Protein AF-A0A3D5ZMV2-F1 (afdb_monomer_lite)

Sequence (450 aa):
MNNKVLFPPKNRQIYMRVLLVAILIIVVLNVCLFILIRVSDTNLDGNVVHLHGTCIKYTENDLYVNVDGEERTFKTGPVEQILEKKGIVKEGETDKYLSSLAGKEISFDIPKTPFDKSILWMLSLTVDGENVAPLAEVLENSERENKIVHIVLAAISGACAVVGCVMLILRVNTPPLKECDLTDKFAEFFADRQPLAPTKKFIVPLAAVYGFVLVATVAMGILSDCVPIPDIVNSIVMIVLTVVLAFGVVVPALLYLTKIKKENVKFFDEKFPFDFGDVNNLPMIRKNDRADVQKELDRIKQESADIYPDGGNMYNVRFTENGVDMYEMYDEEENGFDETSVENVFASEDEQNAQKSAAFSLPYSRLNFVALPYYGLKNRPITVVVRSRLTADIEYPETFTNDIHFLLDKDLVDTIRKFDVQVEGLSEILSNTHELMVQNYLHRQKKQNG

Foldseek 3Di:
DQQKDWDFDPLLVVLVVLLVVLVVLLVVLVVVLVVLVVQLCQWQVPQKDKFKFQFAFDALQWTWTQTPNDTDIAGEVLVLVLLCVVVVDPQQCSRVVSRVSHRFMKMFIWGPGHPDPNYIYTQWIDTPNRGSGDNVNSSVVSVVVSVVVSVVSVVSSVVSVVSSVVSVVVSVPRDRIDIDRLQQVVLLVCLVLDFFQPDDPPVVVLVVVVVVLVVVLVVLVSVVSRGRDPPVRSVVVNVVSVCCVVCVCPVVVVVVLVVSLVSRLVVCLVAPPADSLQLVRPPPDDPVCNVVSSVVSVVLCVLQAQWDAFSAQQWIWHDDLFFIFTHHHDDPVVPDDDPPCPDPPPPPPCVVRVPDDGPDTDGLVQFAWEWDWDADRPSNLIWIKIWGDHDPPDDDPPSRDGTGIDTDHPSVVVSCVVNVRDYHCPVVCSVPVSVSSVVVNVVVVVVVVD

Radius of gyration: 35.76 Å; chains: 1; bounding box: 68×55×101 Å

Secondary structure (DSSP, 8-state):
---EEEE--HHHHHHHHHHHHHHHHHHHHHHHHHHHHHHHHHHHSS-EEEEEEEEEEEETTEEEEEETTEEEEEE-HHHHHHHHHTTSS-TT-HHHHHHTTTT-EEEEEEESS-S-TT--B---EEETTEEEE-HHHHHHHHHHHHHHHHHHHHHHHHHHHHHHHHHHHHHHHS-S-EEEEHHHHHHHHHHTTS-------THHHHHHHHHHHHHHHHHHHHHHTTS---HHHHHHHHHHHHHHHHHHHHHHHHHHHHHHHHHHHHHHHHHPSPPTT-GGG-TTS-GGGHHHHHHHHHHHHHHTTTEEE-TTTSEEEEEETTEEEEEEPP-GGGS---TT--TTTT--THHHHTTSPPSEEEEHHHH-EEEEEEEEETTEEEEEEEE----TTS---TT--S--EEE--HHHHHHHHHTT--EETHHHHHHSHHHHHHHHHHHHHHHH--

pLDDT: mean 76.74, std 14.41, range [30.48, 96.25]

Structure (mmCIF, N/CA/C/O backbone):
data_AF-A0A3D5ZMV2-F1
#
_entry.id   AF-A0A3D5ZMV2-F1
#
loop_
_atom_site.group_PDB
_atom_site.id
_atom_site.type_symbol
_atom_site.label_atom_id
_atom_site.label_alt_id
_atom_site.label_comp_id
_atom_site.label_asym_id
_atom_site.label_entity_id
_atom_site.label_seq_id
_atom_site.pdbx_PDB_ins_code
_atom_site.Cartn_x
_atom_site.Cartn_y
_atom_site.Cartn_z
_atom_site.occupancy
_atom_site.B_iso_or_equiv
_atom_site.auth_seq_id
_atom_site.auth_comp_id
_atom_site.auth_asym_id
_atom_site.auth_atom_id
_atom_site.pdbx_PDB_model_num
ATOM 1 N N . MET A 1 1 ? -2.898 3.966 34.038 1.00 83.06 1 MET A N 1
ATOM 2 C CA . MET A 1 1 ? -2.620 2.836 33.128 1.00 83.06 1 MET A CA 1
ATOM 3 C C . MET A 1 1 ? -1.511 3.180 32.145 1.00 83.06 1 MET A C 1
ATOM 5 O O . MET A 1 1 ? -1.390 4.352 31.788 1.00 83.06 1 MET A O 1
ATOM 9 N N . ASN A 1 2 ? -0.688 2.193 31.761 1.00 78.50 2 ASN A N 1
ATOM 10 C CA . ASN A 1 2 ? 0.542 2.389 30.982 1.00 78.50 2 ASN A CA 1
ATOM 11 C C . ASN A 1 2 ? 0.233 2.750 29.515 1.00 78.50 2 ASN A C 1
ATOM 13 O O . ASN A 1 2 ? 0.788 3.722 29.033 1.00 78.50 2 ASN A O 1
ATOM 17 N N . ASN A 1 3 ? -0.724 2.100 28.833 1.00 85.44 3 ASN A N 1
ATOM 18 C CA . ASN A 1 3 ? -1.251 2.450 27.489 1.00 85.44 3 ASN A CA 1
ATOM 19 C C . ASN A 1 3 ? -0.197 2.776 26.413 1.00 85.44 3 ASN A C 1
ATOM 21 O O . ASN A 1 3 ? -0.477 3.466 25.423 1.00 85.44 3 ASN A O 1
ATOM 25 N N . LYS A 1 4 ? 1.031 2.302 26.606 1.00 87.75 4 LYS A N 1
ATOM 26 C CA . LYS A 1 4 ? 2.167 2.533 25.728 1.00 87.75 4 LYS A CA 1
ATOM 27 C C . LYS A 1 4 ? 2.702 1.197 25.265 1.00 87.75 4 LYS A C 1
ATOM 29 O O . LYS A 1 4 ? 2.880 0.269 26.046 1.00 87.75 4 LYS A O 1
ATOM 34 N N . VAL A 1 5 ? 2.948 1.118 23.965 1.00 85.00 5 VAL A N 1
ATOM 35 C CA . VAL A 1 5 ? 3.422 -0.090 23.295 1.00 85.00 5 VAL A CA 1
ATOM 36 C C . VAL A 1 5 ? 4.587 0.238 22.380 1.00 85.00 5 VAL A C 1
ATOM 38 O O . VAL A 1 5 ? 4.626 1.283 21.722 1.00 85.00 5 VAL A O 1
ATOM 41 N N . LEU A 1 6 ? 5.552 -0.672 22.320 1.00 85.06 6 LEU A N 1
ATOM 42 C CA . LEU A 1 6 ? 6.711 -0.552 21.449 1.00 85.06 6 LEU A CA 1
ATOM 43 C C . LEU A 1 6 ? 6.378 -1.126 20.072 1.00 85.06 6 LEU A C 1
ATOM 45 O O . LEU A 1 6 ? 6.177 -2.326 19.922 1.00 85.06 6 LEU A O 1
ATOM 49 N N . PHE A 1 7 ? 6.357 -0.271 19.048 1.00 79.62 7 PHE A N 1
ATOM 50 C CA . PHE A 1 7 ? 6.106 -0.689 17.667 1.00 79.62 7 PHE A CA 1
ATOM 51 C C . PHE A 1 7 ? 7.243 -0.276 16.729 1.00 79.62 7 PHE A C 1
ATOM 53 O O . PHE A 1 7 ? 7.824 0.803 16.893 1.00 79.62 7 PHE A O 1
ATOM 60 N N . PRO A 1 8 ? 7.545 -1.076 15.689 1.00 78.50 8 PRO A N 1
ATOM 61 C CA . PRO A 1 8 ? 8.489 -0.667 14.664 1.00 78.50 8 PRO A CA 1
ATOM 62 C C . PRO A 1 8 ? 7.943 0.546 13.890 1.00 78.50 8 PRO A C 1
ATOM 64 O O . PRO A 1 8 ? 6.805 0.521 13.407 1.00 78.50 8 PRO A O 1
ATOM 67 N N . PRO A 1 9 ? 8.726 1.627 13.733 1.00 78.94 9 PRO A N 1
ATOM 68 C CA . PRO A 1 9 ? 8.248 2.825 13.056 1.00 78.94 9 PRO A CA 1
ATOM 69 C C . PRO A 1 9 ? 7.987 2.564 11.565 1.00 78.94 9 PRO A C 1
ATOM 71 O O . PRO A 1 9 ? 8.829 2.002 10.862 1.00 78.94 9 PRO A O 1
ATOM 74 N N . LYS A 1 10 ? 6.841 3.043 11.052 1.00 75.44 10 LYS A N 1
ATOM 75 C CA . LYS A 1 10 ? 6.427 2.893 9.638 1.00 75.44 10 LYS A CA 1
ATOM 76 C C . LYS A 1 10 ? 7.507 3.359 8.654 1.00 75.44 10 LYS A C 1
ATOM 78 O O . LYS A 1 10 ? 7.779 2.677 7.670 1.00 75.44 10 LYS A O 1
ATOM 83 N N . ASN A 1 11 ? 8.184 4.466 8.959 1.00 75.62 11 ASN A N 1
ATOM 84 C CA . ASN A 1 11 ? 9.250 5.012 8.115 1.00 75.62 11 ASN A CA 1
ATOM 85 C C . ASN A 1 11 ? 10.416 4.028 7.944 1.00 75.62 11 ASN A C 1
ATOM 87 O O . ASN A 1 11 ? 10.934 3.884 6.843 1.00 75.62 11 ASN A O 1
ATOM 91 N N . ARG A 1 12 ? 10.763 3.263 8.988 1.00 76.25 12 ARG A N 1
ATOM 92 C CA . ARG A 1 12 ? 11.826 2.248 8.927 1.00 76.25 12 ARG A CA 1
ATOM 93 C C . ARG A 1 12 ? 11.479 1.111 7.963 1.00 76.25 12 ARG A C 1
ATOM 95 O O . ARG A 1 12 ? 12.363 0.618 7.266 1.00 76.25 12 ARG A O 1
ATOM 102 N N . GLN A 1 13 ? 10.201 0.729 7.877 1.00 77.88 13 GLN A N 1
ATOM 103 C CA . GLN A 1 13 ? 9.723 -0.247 6.889 1.00 77.88 13 GLN A CA 1
ATOM 104 C C . GLN A 1 13 ? 9.740 0.323 5.462 1.00 77.88 13 GLN A C 1
ATOM 106 O O . GLN A 1 13 ? 10.104 -0.386 4.525 1.00 77.88 13 GLN A O 1
ATOM 111 N N . ILE A 1 14 ? 9.385 1.601 5.291 1.00 79.94 14 ILE A N 1
ATOM 112 C CA . ILE A 1 14 ? 9.440 2.286 3.990 1.00 79.94 14 ILE A CA 1
ATOM 113 C C . ILE A 1 14 ? 10.884 2.353 3.485 1.00 79.94 14 ILE A C 1
ATOM 115 O O . ILE A 1 14 ? 11.142 1.923 2.362 1.00 79.94 14 ILE A O 1
ATOM 119 N N . TYR A 1 15 ? 11.830 2.797 4.319 1.00 81.81 15 TYR A N 1
ATOM 120 C CA . TYR A 1 15 ? 13.250 2.858 3.956 1.00 81.81 15 TYR A CA 1
ATOM 121 C C . TYR A 1 15 ? 13.780 1.492 3.519 1.00 81.81 15 TYR A C 1
ATOM 123 O O . TYR A 1 15 ? 14.505 1.404 2.534 1.00 81.81 15 TYR A O 1
ATOM 131 N N . MET A 1 16 ? 13.356 0.413 4.187 1.00 77.75 16 MET A N 1
ATOM 132 C CA . MET A 1 16 ? 13.718 -0.949 3.793 1.00 77.75 16 MET A CA 1
ATOM 133 C C . MET A 1 16 ? 13.179 -1.360 2.428 1.00 77.75 16 MET A C 1
ATOM 135 O O . MET A 1 16 ? 13.915 -1.940 1.634 1.00 77.75 16 MET A O 1
ATOM 139 N N . ARG A 1 17 ? 11.913 -1.057 2.134 1.00 78.81 17 ARG A N 1
ATOM 140 C CA . ARG A 1 17 ? 11.326 -1.366 0.823 1.00 78.81 17 ARG A CA 1
ATOM 141 C C . ARG A 1 17 ? 12.030 -0.601 -0.292 1.00 78.81 17 ARG A C 1
ATOM 143 O O . ARG A 1 17 ? 12.386 -1.203 -1.298 1.00 78.81 17 ARG A O 1
ATOM 150 N N . VAL A 1 18 ? 12.267 0.697 -0.098 1.00 74.62 18 VAL A N 1
ATOM 151 C CA . VAL A 1 18 ? 12.967 1.536 -1.085 1.00 74.62 18 VAL A CA 1
ATOM 152 C C . VAL A 1 18 ? 14.405 1.054 -1.287 1.00 74.62 18 VAL A C 1
ATOM 154 O O . VAL A 1 18 ? 14.842 0.936 -2.427 1.00 74.62 18 VAL A O 1
ATOM 157 N N . LEU A 1 19 ? 15.114 0.706 -0.207 1.00 77.38 19 LEU A N 1
ATOM 158 C CA . LEU A 1 19 ? 16.465 0.146 -0.270 1.00 77.38 19 LEU A CA 1
ATOM 159 C C . LEU A 1 19 ? 16.510 -1.145 -1.102 1.00 77.38 19 LEU A C 1
ATOM 161 O O . LEU A 1 19 ? 17.360 -1.271 -1.978 1.00 77.38 19 LEU A O 1
ATOM 165 N N . LEU A 1 20 ? 15.585 -2.081 -0.866 1.00 74.25 20 LEU A N 1
ATOM 166 C CA . LEU A 1 20 ? 15.515 -3.338 -1.620 1.00 74.25 20 LEU A CA 1
ATOM 167 C C . LEU A 1 20 ? 15.246 -3.106 -3.111 1.00 74.25 20 LEU A C 1
ATOM 169 O O . LEU A 1 20 ? 15.904 -3.715 -3.950 1.00 74.25 20 LEU A O 1
ATOM 173 N N . VAL A 1 21 ? 14.318 -2.204 -3.443 1.00 74.94 21 VAL A N 1
ATOM 174 C CA . VAL A 1 21 ? 14.021 -1.848 -4.839 1.00 74.94 21 VAL A CA 1
ATOM 175 C C . VAL A 1 21 ? 15.233 -1.197 -5.508 1.00 74.94 21 VAL A C 1
ATOM 177 O O . VAL A 1 21 ? 15.571 -1.563 -6.630 1.00 74.94 21 VAL A O 1
ATOM 180 N N . ALA A 1 22 ? 15.926 -0.285 -4.821 1.00 68.88 22 ALA A N 1
ATOM 181 C CA . ALA A 1 22 ? 17.136 0.345 -5.344 1.00 68.88 22 ALA A CA 1
ATOM 182 C C . ALA A 1 22 ? 18.244 -0.687 -5.618 1.00 68.88 22 ALA A C 1
ATOM 184 O O . ALA A 1 22 ? 18.842 -0.661 -6.691 1.00 68.88 22 ALA A O 1
ATOM 185 N N . ILE A 1 23 ? 18.473 -1.633 -4.697 1.00 73.69 23 ILE A N 1
ATOM 186 C CA . ILE A 1 23 ? 19.444 -2.725 -4.882 1.00 73.69 23 ILE A CA 1
ATOM 187 C C . ILE A 1 23 ? 19.072 -3.583 -6.095 1.00 73.69 23 ILE A C 1
ATOM 189 O O . ILE A 1 23 ? 19.935 -3.873 -6.919 1.00 73.69 23 ILE A O 1
ATOM 193 N N . LEU A 1 24 ? 17.797 -3.957 -6.235 1.00 71.25 24 LEU A N 1
ATOM 194 C CA . LEU A 1 24 ? 17.324 -4.750 -7.370 1.00 71.25 24 LEU A CA 1
ATOM 195 C C . LEU A 1 24 ? 17.600 -4.039 -8.705 1.00 71.25 24 LEU A C 1
ATOM 197 O O . LEU A 1 24 ? 18.142 -4.651 -9.622 1.00 71.25 24 LEU A O 1
ATOM 201 N N . ILE A 1 25 ? 17.274 -2.746 -8.796 1.00 69.38 25 ILE A N 1
ATOM 202 C CA . ILE A 1 25 ? 17.527 -1.935 -9.995 1.00 69.38 25 ILE A CA 1
ATOM 203 C C . ILE A 1 25 ? 19.026 -1.900 -10.313 1.00 69.38 25 ILE A C 1
ATOM 205 O O . ILE A 1 25 ? 19.406 -2.139 -11.455 1.00 69.38 25 ILE A O 1
ATOM 209 N N . ILE A 1 26 ? 19.883 -1.668 -9.313 1.00 71.00 26 ILE A N 1
ATOM 210 C CA . ILE A 1 26 ? 21.344 -1.655 -9.490 1.00 71.00 26 ILE A CA 1
ATOM 211 C C . ILE A 1 26 ? 21.838 -2.998 -10.037 1.00 71.00 26 ILE A C 1
ATOM 213 O O . ILE A 1 26 ? 22.638 -3.015 -10.970 1.00 71.00 26 ILE A O 1
ATOM 217 N N . VAL A 1 27 ? 21.373 -4.122 -9.488 1.00 73.00 27 VAL A N 1
ATOM 218 C CA . VAL A 1 27 ? 21.771 -5.459 -9.959 1.00 73.00 27 VAL A CA 1
ATOM 219 C C . VAL A 1 27 ? 21.372 -5.656 -11.421 1.00 73.00 27 VAL A C 1
ATOM 221 O O . VAL A 1 27 ? 22.220 -6.023 -12.229 1.00 73.00 27 VAL A O 1
ATOM 224 N N . VAL A 1 28 ? 20.120 -5.354 -11.779 1.00 70.88 28 VAL A N 1
ATOM 225 C CA . VAL A 1 28 ? 19.630 -5.489 -13.161 1.00 70.88 28 VAL A CA 1
ATOM 226 C C . VAL A 1 28 ? 20.435 -4.607 -14.117 1.00 70.88 28 VAL A C 1
ATOM 228 O O . VAL A 1 28 ? 20.906 -5.095 -15.141 1.00 70.88 28 VAL A O 1
ATOM 231 N N . LEU A 1 29 ? 20.661 -3.336 -13.769 1.00 68.94 29 LEU A N 1
ATOM 232 C CA . LEU A 1 29 ? 21.424 -2.407 -14.607 1.00 68.94 29 LEU A CA 1
ATOM 233 C C . LEU A 1 29 ? 22.875 -2.858 -14.807 1.00 68.94 29 LEU A C 1
ATOM 235 O O . LEU A 1 29 ? 23.382 -2.763 -15.921 1.00 68.94 29 LEU A O 1
ATOM 239 N N . ASN A 1 30 ? 23.534 -3.381 -13.769 1.00 70.25 30 ASN A N 1
ATOM 240 C CA . ASN A 1 30 ? 24.902 -3.893 -13.890 1.00 70.25 30 ASN A CA 1
ATOM 241 C C . ASN A 1 30 ? 24.976 -5.165 -14.745 1.00 70.25 30 ASN A C 1
ATOM 243 O O . ASN A 1 30 ? 25.929 -5.322 -15.504 1.00 70.25 30 ASN A O 1
ATOM 247 N N . VAL A 1 31 ? 23.977 -6.051 -14.665 1.00 70.12 31 VAL A N 1
ATOM 248 C CA . VAL A 1 31 ? 23.891 -7.222 -15.553 1.00 70.12 31 VAL A CA 1
ATOM 249 C C . VAL A 1 31 ? 23.708 -6.776 -17.004 1.00 70.12 31 VAL A C 1
ATOM 251 O O . VAL A 1 31 ? 24.437 -7.249 -17.873 1.00 70.12 31 VAL A O 1
ATOM 254 N N . CYS A 1 32 ? 22.808 -5.824 -17.268 1.00 66.12 32 CYS A N 1
ATOM 255 C CA . CYS A 1 32 ? 22.633 -5.255 -18.605 1.00 66.12 32 CYS A CA 1
ATOM 256 C C . CYS A 1 32 ? 23.924 -4.605 -19.121 1.00 66.12 32 CYS A C 1
ATOM 258 O O . CYS A 1 32 ? 24.315 -4.855 -20.256 1.00 66.12 32 CYS A O 1
ATOM 260 N N . LEU A 1 33 ? 24.615 -3.822 -18.285 1.00 71.12 33 LEU A N 1
ATOM 261 C CA . LEU A 1 33 ? 25.888 -3.192 -18.639 1.00 71.12 33 LEU A CA 1
ATOM 262 C C . LEU A 1 33 ? 26.963 -4.238 -18.965 1.00 71.12 33 LEU A C 1
ATOM 264 O O . LEU A 1 33 ? 27.670 -4.102 -19.956 1.00 71.12 33 LEU A O 1
ATOM 268 N N . PHE A 1 34 ? 27.062 -5.305 -18.168 1.00 73.31 34 PHE A N 1
ATOM 269 C CA . PHE A 1 34 ? 27.999 -6.400 -18.419 1.00 73.31 34 PHE A CA 1
ATOM 270 C C . PHE A 1 34 ? 27.723 -7.098 -19.755 1.00 73.31 34 PHE A C 1
ATOM 272 O O . PHE A 1 34 ? 28.660 -7.368 -20.505 1.00 73.31 34 PHE A O 1
ATOM 279 N N . ILE A 1 35 ? 26.450 -7.367 -20.064 1.00 68.69 35 ILE A N 1
ATOM 280 C CA . ILE A 1 35 ? 26.052 -7.963 -21.345 1.00 68.69 35 ILE A CA 1
ATOM 281 C C . ILE A 1 35 ? 26.404 -7.017 -22.496 1.00 68.69 35 ILE A C 1
ATOM 283 O O . ILE A 1 35 ? 27.022 -7.460 -23.456 1.00 68.69 35 ILE A O 1
ATOM 287 N N . LEU A 1 36 ? 26.082 -5.725 -22.387 1.00 69.56 36 LEU A N 1
ATOM 288 C CA . LEU A 1 36 ? 26.382 -4.732 -23.424 1.00 69.56 36 LEU A CA 1
ATOM 289 C C . LEU A 1 36 ? 27.884 -4.597 -23.691 1.00 69.56 36 LEU A C 1
ATOM 291 O O . LEU A 1 36 ? 28.290 -4.636 -24.849 1.00 69.56 36 LEU A O 1
ATOM 295 N N . ILE A 1 37 ? 28.711 -4.525 -22.641 1.00 69.75 37 ILE A N 1
ATOM 296 C CA . ILE A 1 37 ? 30.175 -4.502 -22.776 1.00 69.75 37 ILE A CA 1
ATOM 297 C C . ILE A 1 37 ? 30.652 -5.768 -23.488 1.00 69.75 37 ILE A C 1
ATOM 299 O O . ILE A 1 37 ? 31.401 -5.682 -24.453 1.00 69.75 37 ILE A O 1
ATOM 303 N N . ARG A 1 38 ? 30.177 -6.946 -23.061 1.00 70.06 38 ARG A N 1
ATOM 304 C CA . ARG A 1 38 ? 30.564 -8.217 -23.683 1.00 70.06 38 ARG A CA 1
ATOM 305 C C . ARG A 1 38 ? 30.178 -8.290 -25.154 1.00 70.06 38 ARG A C 1
ATOM 307 O O . ARG A 1 38 ? 31.018 -8.688 -25.950 1.00 70.06 38 ARG A O 1
ATOM 314 N N . VAL A 1 39 ? 28.950 -7.906 -25.500 1.00 68.00 39 VAL A N 1
ATOM 315 C CA . VAL A 1 39 ? 28.459 -7.881 -26.885 1.00 68.00 39 VAL A CA 1
ATOM 316 C C . VAL A 1 39 ? 29.288 -6.908 -27.721 1.00 68.00 39 VAL A C 1
ATOM 318 O O . VAL A 1 39 ? 29.756 -7.294 -28.792 1.00 68.00 39 VAL A O 1
ATOM 321 N N . SER A 1 40 ? 29.518 -5.691 -27.213 1.00 69.31 40 SER A N 1
ATOM 322 C CA . SER A 1 40 ? 30.352 -4.673 -27.858 1.00 69.31 40 SER A CA 1
ATOM 323 C C . SER A 1 40 ? 31.758 -5.203 -28.122 1.00 69.31 40 SER A C 1
ATOM 325 O O . SER A 1 40 ? 32.198 -5.182 -29.264 1.00 69.31 40 SER A O 1
ATOM 327 N N . ASP A 1 41 ? 32.434 -5.735 -27.103 1.00 68.81 41 ASP A N 1
ATOM 328 C CA . ASP A 1 41 ? 33.793 -6.257 -27.240 1.00 68.81 41 ASP A CA 1
ATOM 329 C C . ASP A 1 41 ? 33.839 -7.396 -28.266 1.00 68.81 41 ASP A C 1
ATOM 331 O O . ASP A 1 41 ? 34.696 -7.403 -29.132 1.00 68.81 41 ASP A O 1
ATOM 335 N N . THR A 1 42 ? 32.899 -8.346 -28.239 1.00 67.75 42 THR A N 1
ATOM 336 C CA . THR A 1 42 ? 32.936 -9.492 -29.170 1.00 67.75 42 THR A CA 1
ATOM 337 C C . THR A 1 42 ? 32.588 -9.150 -30.616 1.00 67.75 42 THR A C 1
ATOM 339 O O . THR A 1 42 ? 33.092 -9.801 -31.528 1.00 67.75 42 THR A O 1
ATOM 342 N N . ASN A 1 43 ? 31.720 -8.162 -30.842 1.00 67.62 43 ASN A N 1
ATOM 343 C CA . ASN A 1 43 ? 31.268 -7.808 -32.186 1.00 67.62 43 ASN A CA 1
ATOM 344 C C . ASN A 1 43 ? 32.082 -6.661 -32.805 1.00 67.62 43 ASN A C 1
ATOM 346 O O . ASN A 1 43 ? 31.969 -6.444 -34.007 1.00 67.62 43 ASN A O 1
ATOM 350 N N . LEU A 1 44 ? 32.882 -5.932 -32.017 1.00 67.38 44 LEU A N 1
ATOM 351 C CA . LEU A 1 44 ? 33.604 -4.729 -32.449 1.00 67.38 44 LEU A CA 1
ATOM 352 C C . LEU A 1 44 ? 35.111 -4.760 -32.099 1.00 67.38 44 LEU A C 1
ATOM 354 O O . LEU A 1 44 ? 35.760 -3.723 -32.185 1.00 67.38 44 LEU A O 1
ATOM 358 N N . ASP A 1 45 ? 35.704 -5.913 -31.744 1.00 66.75 45 ASP A N 1
ATOM 359 C CA . ASP A 1 45 ? 37.141 -6.032 -31.382 1.00 66.75 45 ASP A CA 1
ATOM 360 C C . ASP A 1 45 ? 38.134 -5.810 -32.542 1.00 66.75 45 ASP A C 1
ATOM 362 O O . ASP A 1 45 ? 39.349 -5.910 -32.351 1.00 66.75 45 ASP A O 1
ATOM 366 N N . GLY A 1 46 ? 37.642 -5.542 -33.753 1.00 63.22 46 GLY A N 1
ATOM 367 C CA . GLY A 1 46 ? 38.462 -5.345 -34.948 1.00 63.22 46 GLY A CA 1
ATOM 368 C C . GLY A 1 46 ? 39.032 -6.633 -35.555 1.00 63.22 46 GLY A C 1
ATOM 369 O O . GLY A 1 46 ? 39.676 -6.565 -36.604 1.00 63.22 46 GLY A O 1
ATOM 370 N N . ASN A 1 47 ? 38.777 -7.812 -34.974 1.00 78.19 47 ASN A N 1
ATOM 371 C CA . ASN A 1 47 ? 39.096 -9.089 -35.608 1.00 78.19 47 ASN A CA 1
ATOM 372 C C . ASN A 1 47 ? 37.976 -9.463 -36.574 1.00 78.19 47 ASN A C 1
ATOM 374 O O . ASN A 1 47 ? 36.992 -10.103 -36.199 1.00 78.19 47 ASN A O 1
ATOM 378 N N . VAL A 1 48 ? 38.153 -9.095 -37.838 1.00 86.31 48 VAL A N 1
ATOM 379 C CA . VAL A 1 48 ? 37.144 -9.324 -38.871 1.00 86.31 48 VAL A CA 1
ATOM 380 C C . VAL A 1 48 ? 37.532 -10.414 -39.865 1.00 86.31 48 VAL A C 1
ATOM 382 O O . VAL A 1 48 ? 38.707 -10.736 -40.054 1.00 86.31 48 VAL A O 1
ATOM 385 N N . VAL A 1 49 ? 36.521 -11.001 -40.497 1.00 89.25 49 VAL A N 1
ATOM 386 C CA . VAL A 1 49 ? 36.651 -11.859 -41.672 1.00 89.25 49 VAL A CA 1
ATOM 387 C C . VAL A 1 49 ? 36.132 -11.076 -42.866 1.00 89.25 49 VAL A C 1
ATOM 389 O O . VAL A 1 49 ? 34.985 -10.631 -42.857 1.00 89.25 49 VAL A O 1
ATOM 392 N N . HIS A 1 50 ? 36.981 -10.935 -43.880 1.00 91.00 50 HIS A N 1
ATOM 393 C CA . HIS A 1 50 ? 36.603 -10.314 -45.140 1.00 91.00 50 HIS A CA 1
ATOM 394 C C . HIS A 1 50 ? 35.863 -11.324 -46.011 1.00 91.00 50 HIS A C 1
ATOM 396 O O . HIS A 1 50 ? 36.371 -12.423 -46.255 1.00 91.00 50 HIS A O 1
ATOM 402 N N . LEU A 1 51 ? 34.676 -10.954 -46.472 1.00 91.94 51 LEU A N 1
ATOM 403 C CA . LEU A 1 51 ? 33.837 -11.763 -47.340 1.00 91.94 51 LEU A CA 1
ATOM 404 C C . LEU A 1 51 ? 33.560 -11.021 -48.643 1.00 91.94 51 LEU A C 1
ATOM 406 O O . LEU A 1 51 ? 33.482 -9.793 -48.688 1.00 91.94 51 LEU A O 1
ATOM 410 N N . HIS A 1 52 ? 33.392 -11.803 -49.700 1.00 92.44 52 HIS A N 1
ATOM 411 C CA . HIS A 1 52 ? 32.999 -11.332 -51.015 1.00 92.44 52 HIS A CA 1
ATOM 412 C C . HIS A 1 52 ? 31.822 -12.171 -51.499 1.00 92.44 52 HIS A C 1
ATOM 414 O O . HIS A 1 52 ? 31.790 -13.385 -51.288 1.00 92.44 52 HIS A O 1
ATOM 420 N N . GLY A 1 53 ? 30.847 -11.528 -52.127 1.00 92.00 53 GLY A N 1
ATOM 421 C CA . GLY A 1 53 ? 29.671 -12.231 -52.607 1.00 92.00 53 GLY A CA 1
ATOM 422 C C . GLY A 1 53 ? 28.760 -11.364 -53.451 1.00 92.00 53 GLY A C 1
ATOM 423 O O . GLY A 1 53 ? 28.932 -10.150 -53.566 1.00 92.00 53 GLY A O 1
ATOM 424 N N . THR A 1 54 ? 27.759 -12.006 -54.039 1.00 92.75 54 THR A N 1
ATOM 425 C CA . THR A 1 54 ? 26.729 -11.318 -54.818 1.00 92.75 54 THR A CA 1
ATOM 426 C C . THR A 1 54 ? 25.525 -11.056 -53.928 1.00 92.75 54 THR A C 1
ATOM 428 O O . THR A 1 54 ? 24.952 -11.988 -53.355 1.00 92.75 54 THR A O 1
ATOM 431 N N . CYS A 1 55 ? 25.124 -9.793 -53.804 1.00 91.94 55 CYS A N 1
ATOM 432 C CA . CYS A 1 55 ? 23.916 -9.431 -53.075 1.00 91.94 55 CYS A CA 1
ATOM 433 C C . CYS A 1 55 ? 22.684 -9.999 -53.799 1.00 91.94 55 CYS A C 1
ATOM 435 O O . CYS A 1 55 ? 22.515 -9.813 -55.003 1.00 91.94 55 CYS A O 1
ATOM 437 N N . ILE A 1 56 ? 21.826 -10.712 -53.073 1.00 92.19 56 ILE A N 1
ATOM 438 C CA . ILE A 1 56 ? 20.612 -11.341 -53.605 1.00 92.19 56 ILE A CA 1
ATOM 439 C C . ILE A 1 56 ? 19.430 -10.388 -53.432 1.00 92.19 56 ILE A C 1
ATOM 441 O O . ILE A 1 56 ? 18.714 -10.097 -54.390 1.00 92.19 56 ILE A O 1
ATOM 445 N N . LYS A 1 57 ? 19.210 -9.929 -52.196 1.00 91.00 57 LYS A N 1
ATOM 446 C CA . LYS A 1 57 ? 18.096 -9.058 -51.804 1.00 91.00 57 LYS A CA 1
ATOM 447 C C . LYS A 1 57 ? 18.363 -8.420 -50.439 1.00 91.00 57 LYS A C 1
ATOM 449 O O . LYS A 1 57 ? 19.171 -8.925 -49.661 1.00 91.00 57 LYS A O 1
ATOM 454 N N . TYR A 1 58 ? 17.611 -7.372 -50.136 1.00 87.81 58 TYR A N 1
ATOM 455 C CA . TYR A 1 58 ? 17.569 -6.712 -48.835 1.00 87.81 58 TYR A CA 1
ATOM 456 C C . TYR A 1 58 ? 16.124 -6.687 -48.321 1.00 87.81 58 TYR A C 1
ATOM 458 O O . TYR A 1 58 ? 15.217 -6.361 -49.091 1.00 87.81 58 TYR A O 1
ATOM 466 N N . THR A 1 59 ? 15.896 -7.048 -47.057 1.00 82.31 59 THR A N 1
ATOM 467 C CA . THR A 1 59 ? 14.578 -6.956 -46.398 1.00 82.31 59 THR A CA 1
ATOM 468 C C . THR A 1 59 ? 14.746 -6.701 -44.904 1.00 82.31 59 THR A C 1
ATOM 470 O O . THR A 1 59 ? 15.447 -7.476 -44.268 1.00 82.31 59 THR A O 1
ATOM 473 N N . GLU A 1 60 ? 14.059 -5.704 -44.337 1.00 71.75 60 GLU A N 1
ATOM 474 C CA . GLU A 1 60 ? 13.944 -5.503 -42.873 1.00 71.75 60 GLU A CA 1
ATOM 475 C C . GLU A 1 60 ? 15.299 -5.589 -42.129 1.00 71.75 60 GLU A C 1
ATOM 477 O O . GLU A 1 60 ? 15.458 -6.345 -41.168 1.00 71.75 60 GLU A O 1
ATOM 482 N N . ASN A 1 61 ? 16.295 -4.826 -42.597 1.00 73.44 61 ASN A N 1
ATOM 483 C CA . ASN A 1 61 ? 17.649 -4.723 -42.021 1.00 73.44 61 ASN A CA 1
ATOM 484 C C . ASN A 1 61 ? 18.513 -5.990 -42.175 1.00 73.44 61 ASN A C 1
ATOM 486 O O . ASN A 1 61 ? 19.565 -6.124 -41.540 1.00 73.44 61 ASN A O 1
ATOM 490 N N . ASP A 1 62 ? 18.073 -6.923 -43.027 1.00 84.75 62 ASP A N 1
ATOM 491 C CA . ASP A 1 62 ? 18.803 -8.119 -43.432 1.00 84.75 62 ASP A CA 1
ATOM 492 C C . ASP A 1 62 ? 19.225 -8.044 -44.901 1.00 84.75 62 ASP A C 1
ATOM 494 O O . ASP A 1 62 ? 18.394 -7.996 -45.815 1.00 84.75 62 ASP A O 1
ATOM 498 N N . LEU A 1 63 ? 20.535 -8.124 -45.138 1.00 89.44 63 LEU A N 1
ATOM 499 C CA . LEU A 1 63 ? 21.110 -8.324 -46.461 1.00 89.44 63 LEU A CA 1
ATOM 500 C C . LEU A 1 63 ? 21.380 -9.811 -46.697 1.00 89.44 63 LEU A C 1
ATOM 502 O O . LEU A 1 63 ? 22.130 -10.453 -45.958 1.00 89.44 63 LEU A O 1
ATOM 506 N N . TYR A 1 64 ? 20.786 -10.354 -47.755 1.00 91.19 64 TYR A N 1
ATOM 507 C CA . TYR A 1 64 ? 21.001 -11.727 -48.198 1.00 91.19 64 TYR A CA 1
ATOM 508 C C . TYR A 1 64 ? 22.082 -11.724 -49.264 1.00 91.19 64 TYR A C 1
ATOM 510 O O . TYR A 1 64 ? 21.936 -11.077 -50.304 1.00 91.19 64 TYR A O 1
ATOM 518 N N . VAL A 1 65 ? 23.162 -12.455 -49.020 1.00 92.31 65 VAL A N 1
ATOM 519 C CA . VAL A 1 65 ? 24.330 -12.484 -49.900 1.00 92.31 65 VAL A CA 1
ATOM 520 C C . VAL A 1 65 ? 24.679 -13.928 -50.220 1.00 92.31 65 VAL A C 1
ATOM 522 O O . VAL A 1 65 ? 24.721 -14.777 -49.329 1.00 92.31 65 VAL A O 1
ATOM 525 N N . ASN A 1 66 ? 24.939 -14.202 -51.496 1.00 91.75 66 ASN A N 1
ATOM 526 C CA . ASN A 1 66 ? 25.534 -15.459 -51.920 1.00 91.75 66 ASN A CA 1
ATOM 527 C C . ASN A 1 66 ? 27.050 -15.378 -51.721 1.00 91.75 66 ASN A C 1
ATOM 529 O O . ASN A 1 66 ? 27.723 -14.624 -52.427 1.00 91.75 66 ASN A O 1
ATOM 533 N N . VAL A 1 67 ? 27.566 -16.139 -50.760 1.00 90.19 67 VAL A N 1
ATOM 534 C CA . VAL A 1 67 ? 28.998 -16.261 -50.471 1.00 90.19 67 VAL A CA 1
ATOM 535 C C . VAL A 1 67 ? 29.394 -17.704 -50.763 1.00 90.19 67 VAL A C 1
ATOM 537 O O . VAL A 1 67 ? 28.846 -18.627 -50.166 1.00 90.19 67 VAL A O 1
ATOM 540 N N . ASP A 1 68 ? 30.318 -17.905 -51.704 1.00 86.25 68 ASP A N 1
ATOM 541 C CA . ASP A 1 68 ? 30.819 -19.229 -52.115 1.00 86.25 68 ASP A CA 1
ATOM 542 C C . ASP A 1 68 ? 29.731 -20.246 -52.534 1.00 86.25 68 ASP A C 1
ATOM 544 O O . ASP A 1 68 ? 29.900 -21.457 -52.394 1.00 86.25 68 ASP A O 1
ATOM 548 N N . GLY A 1 69 ? 28.607 -19.772 -53.080 1.00 82.88 69 GLY A N 1
ATOM 549 C CA . GLY A 1 69 ? 27.490 -20.618 -53.515 1.00 82.88 69 GLY A CA 1
ATOM 550 C C . GLY A 1 69 ? 26.423 -20.865 -52.443 1.00 82.88 69 GLY A C 1
ATOM 551 O O . GLY A 1 69 ? 25.418 -21.510 -52.747 1.00 82.88 69 GLY A O 1
ATOM 552 N N . GLU A 1 70 ? 26.599 -20.343 -51.226 1.00 88.81 70 GLU A N 1
ATOM 553 C CA . GLU A 1 70 ? 25.635 -20.433 -50.126 1.00 88.81 70 GLU A CA 1
ATOM 554 C C . GLU A 1 70 ? 24.961 -19.083 -49.850 1.00 88.81 70 GLU A C 1
ATOM 556 O O . GLU A 1 70 ? 25.619 -18.049 -49.725 1.00 88.81 70 GLU A O 1
ATOM 561 N N . GLU A 1 71 ? 23.636 -19.092 -49.691 1.00 90.44 71 GLU A N 1
ATOM 562 C CA . GLU A 1 71 ? 22.882 -17.922 -49.232 1.00 90.44 71 GLU A CA 1
ATOM 563 C C . GLU A 1 71 ? 23.078 -17.726 -47.724 1.00 90.44 71 GLU A C 1
ATOM 565 O O . GLU A 1 71 ? 22.812 -18.626 -46.922 1.00 90.44 71 GLU A O 1
ATOM 570 N N . ARG A 1 72 ? 23.545 -16.536 -47.334 1.00 90.12 72 ARG A N 1
ATOM 571 C CA . ARG A 1 72 ? 23.742 -16.133 -45.938 1.00 90.12 72 ARG A CA 1
ATOM 572 C C . ARG A 1 72 ? 23.102 -14.776 -45.670 1.00 90.12 72 ARG A C 1
ATOM 574 O O . ARG A 1 72 ? 23.025 -13.934 -46.563 1.00 90.12 72 ARG A O 1
ATOM 581 N N . THR A 1 73 ? 22.667 -14.575 -44.430 1.00 90.19 73 THR A N 1
ATOM 582 C CA . THR A 1 73 ? 21.977 -13.359 -43.982 1.00 90.19 73 THR A CA 1
ATOM 583 C C . THR A 1 73 ? 22.876 -12.543 -43.060 1.00 90.19 73 THR A C 1
ATOM 585 O O . THR A 1 73 ? 23.476 -13.093 -42.134 1.00 90.19 73 THR A O 1
ATOM 588 N N . PHE A 1 74 ? 22.951 -11.235 -43.306 1.00 89.19 74 PHE A N 1
ATOM 589 C CA . PHE A 1 74 ? 23.785 -10.298 -42.557 1.00 89.19 74 PHE A CA 1
ATOM 590 C C . PHE A 1 74 ? 22.988 -9.064 -42.137 1.00 89.19 74 PHE A C 1
ATOM 592 O O . PHE A 1 74 ? 22.272 -8.482 -42.948 1.00 89.19 74 PHE A O 1
ATOM 599 N N . LYS A 1 75 ? 23.163 -8.635 -40.886 1.00 87.88 75 LYS A N 1
ATOM 600 C CA . LYS A 1 75 ? 22.566 -7.416 -40.336 1.00 87.88 75 LYS A CA 1
ATOM 601 C C . LYS A 1 75 ? 23.375 -6.191 -40.744 1.00 87.88 75 LYS A C 1
ATOM 603 O O . LYS A 1 75 ? 24.590 -6.163 -40.546 1.00 87.88 75 LYS A O 1
ATOM 608 N N . THR A 1 76 ? 22.706 -5.167 -41.260 1.00 86.31 76 THR A N 1
ATOM 609 C CA . THR A 1 76 ? 23.343 -3.991 -41.882 1.00 86.31 76 THR A CA 1
ATOM 610 C C . THR A 1 76 ? 23.355 -2.727 -41.023 1.00 86.31 76 THR A C 1
ATOM 612 O O . THR A 1 76 ? 24.042 -1.780 -41.393 1.00 86.31 76 THR A O 1
ATOM 615 N N . GLY A 1 77 ? 22.705 -2.723 -39.853 1.00 82.88 77 GLY A N 1
ATOM 616 C CA . GLY A 1 77 ? 22.552 -1.532 -38.995 1.00 82.88 77 GLY A CA 1
ATOM 617 C C . GLY A 1 77 ? 23.805 -0.647 -38.818 1.00 82.88 77 GLY A C 1
ATOM 618 O O . GLY A 1 77 ? 23.727 0.554 -39.069 1.00 82.88 77 GLY A O 1
ATOM 619 N N . PRO A 1 78 ? 24.993 -1.186 -38.467 1.00 83.00 78 PRO A N 1
ATOM 620 C CA . PRO A 1 78 ? 26.212 -0.380 -38.331 1.00 83.00 78 PRO A CA 1
ATOM 621 C C . PRO A 1 78 ? 26.655 0.306 -39.634 1.00 83.00 78 PRO A C 1
ATOM 623 O O . PRO A 1 78 ? 27.198 1.410 -39.610 1.00 83.00 78 PRO A O 1
ATOM 626 N N . VAL A 1 79 ? 26.433 -0.341 -40.780 1.00 86.94 79 VAL A N 1
ATOM 627 C CA . VAL A 1 79 ? 26.758 0.193 -42.110 1.00 86.94 79 VAL A CA 1
ATOM 628 C C . VAL A 1 79 ? 25.741 1.250 -42.532 1.00 86.94 79 VAL A C 1
ATOM 630 O O . VAL A 1 79 ? 26.134 2.290 -43.059 1.00 86.94 79 VAL A O 1
ATOM 633 N N . GLU A 1 80 ? 24.456 1.015 -42.270 1.00 86.31 80 GLU A N 1
ATOM 634 C CA . GLU A 1 80 ? 23.363 1.946 -42.574 1.00 86.31 80 GLU A CA 1
ATOM 635 C C . GLU A 1 80 ? 23.615 3.329 -41.968 1.00 86.31 80 GLU A C 1
ATOM 637 O O . GLU A 1 80 ? 23.606 4.333 -42.682 1.00 86.31 80 GLU A O 1
ATOM 642 N N . GLN A 1 81 ? 23.979 3.369 -40.683 1.00 80.06 81 GLN A N 1
ATOM 643 C CA . GLN A 1 81 ? 24.301 4.611 -39.975 1.00 80.06 81 GLN A CA 1
ATOM 644 C C . GLN A 1 81 ? 25.436 5.407 -40.645 1.00 80.06 81 GLN A C 1
ATOM 646 O O . GLN A 1 81 ? 25.419 6.640 -40.667 1.00 80.06 81 GLN A O 1
ATOM 651 N N . ILE A 1 82 ? 26.445 4.726 -41.202 1.00 86.19 82 ILE A N 1
ATOM 652 C CA . ILE A 1 82 ? 27.566 5.386 -41.886 1.00 86.19 82 ILE A CA 1
ATOM 653 C C . ILE A 1 82 ? 27.156 5.918 -43.259 1.00 86.19 82 ILE A C 1
ATOM 655 O O . ILE A 1 82 ? 27.570 7.022 -43.627 1.00 86.19 82 ILE A O 1
ATOM 659 N N . LEU A 1 83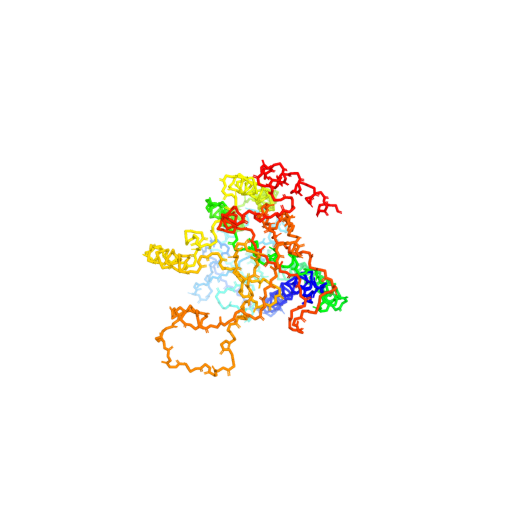 ? 26.332 5.177 -44.001 1.00 85.31 83 LEU A N 1
ATOM 660 C CA . LEU A 1 83 ? 25.841 5.597 -45.315 1.00 85.31 83 LEU A CA 1
ATOM 661 C C . LEU A 1 83 ? 25.060 6.918 -45.234 1.00 85.31 83 LEU A C 1
ATOM 663 O O . LEU A 1 83 ? 25.274 7.811 -46.062 1.00 85.31 83 LEU A O 1
ATOM 667 N N . GLU A 1 84 ? 24.227 7.075 -44.204 1.00 83.25 84 GLU A N 1
ATOM 668 C CA . GLU A 1 84 ? 23.475 8.309 -43.944 1.00 83.25 84 GLU A CA 1
ATOM 669 C C . GLU A 1 84 ? 24.387 9.438 -43.458 1.00 83.25 84 GLU A C 1
ATOM 671 O O . GLU A 1 84 ? 24.367 10.548 -43.996 1.00 83.25 84 GLU A O 1
ATOM 676 N N . LYS A 1 85 ? 25.271 9.149 -42.496 1.00 81.25 85 LYS A N 1
ATOM 677 C CA . LYS A 1 85 ? 26.198 10.136 -41.922 1.00 81.25 85 LYS A CA 1
ATOM 678 C C . LYS A 1 85 ? 27.152 10.739 -42.955 1.00 81.25 85 LYS A C 1
ATOM 680 O O . LYS A 1 85 ? 27.509 11.913 -42.843 1.00 81.25 85 LYS A O 1
ATOM 685 N N . LYS A 1 86 ? 27.578 9.962 -43.958 1.00 78.88 86 LYS A N 1
ATOM 686 C CA . LYS A 1 86 ? 28.435 10.441 -45.059 1.00 78.88 86 LYS A CA 1
ATOM 687 C C . LYS A 1 86 ? 27.655 11.146 -46.170 1.00 78.88 86 LYS A C 1
ATOM 689 O O . LYS A 1 86 ? 28.276 11.666 -47.094 1.00 78.88 86 LYS A O 1
ATOM 694 N N . GLY A 1 87 ? 26.323 11.163 -46.104 1.00 76.56 87 GLY A N 1
ATOM 695 C CA . GLY A 1 87 ? 25.466 11.712 -47.154 1.00 76.56 87 GLY A CA 1
ATOM 696 C C . GLY A 1 87 ? 25.546 10.938 -48.473 1.00 76.56 87 GLY A C 1
ATOM 697 O O . GLY A 1 87 ? 25.163 11.476 -49.511 1.00 76.56 87 GLY A O 1
ATOM 698 N N . ILE A 1 88 ? 26.053 9.697 -48.442 1.00 78.75 88 ILE A N 1
ATOM 699 C CA . ILE A 1 88 ? 26.023 8.770 -49.586 1.00 78.75 88 ILE A CA 1
ATOM 700 C C . ILE A 1 88 ? 24.569 8.431 -49.899 1.00 78.75 88 ILE A C 1
ATOM 702 O O . ILE A 1 88 ? 24.172 8.329 -51.060 1.00 78.75 88 ILE A O 1
ATOM 706 N N . VAL A 1 89 ? 23.767 8.323 -48.842 1.00 79.75 89 VAL A N 1
ATOM 707 C CA . VAL A 1 89 ? 22.326 8.163 -48.911 1.00 79.75 89 VAL A CA 1
ATOM 708 C C . VAL A 1 89 ? 21.683 9.259 -48.064 1.00 79.75 89 VAL A C 1
ATOM 710 O O . VAL A 1 89 ? 22.254 9.703 -47.068 1.00 79.75 89 VAL A O 1
ATOM 713 N N . LYS A 1 90 ? 20.518 9.757 -48.486 1.00 76.88 90 LYS A N 1
ATOM 714 C CA . LYS A 1 90 ? 19.731 10.662 -47.642 1.00 76.88 90 LYS A CA 1
ATOM 715 C C . LYS A 1 90 ? 19.168 9.871 -46.464 1.00 76.88 90 LYS A C 1
ATOM 717 O O . LYS A 1 90 ? 18.818 8.709 -46.637 1.00 76.88 90 LYS A O 1
ATOM 722 N N . GLU A 1 91 ? 19.048 10.524 -45.315 1.00 66.50 91 GLU A N 1
ATOM 723 C CA . GLU A 1 91 ? 18.392 9.986 -44.116 1.00 66.50 91 GLU A CA 1
ATOM 724 C C . GLU A 1 91 ? 17.036 9.348 -44.486 1.00 66.50 91 GLU A C 1
ATOM 726 O O . GLU A 1 91 ? 16.199 9.990 -45.136 1.00 66.50 91 GLU A O 1
ATOM 731 N N . GLY A 1 92 ? 16.853 8.061 -44.165 1.00 66.94 92 GLY A N 1
ATOM 732 C CA . GLY A 1 92 ? 15.654 7.291 -44.522 1.00 66.94 92 GLY A CA 1
ATOM 733 C C . GLY A 1 92 ? 15.588 6.787 -45.977 1.00 66.94 92 GLY A C 1
ATOM 734 O O . GLY A 1 92 ? 14.569 6.261 -46.418 1.00 66.94 92 GLY A O 1
ATOM 735 N N . GLU A 1 93 ? 16.642 6.925 -46.780 1.00 79.81 93 GLU A N 1
ATOM 736 C CA . GLU A 1 93 ? 16.713 6.305 -48.115 1.00 79.81 93 GLU A CA 1
ATOM 737 C C . GLU A 1 93 ? 17.652 5.091 -48.169 1.00 79.81 93 GLU A C 1
ATOM 739 O O . GLU A 1 93 ? 17.826 4.492 -49.235 1.00 79.81 93 GLU A O 1
ATOM 744 N N . THR A 1 94 ? 18.214 4.693 -47.027 1.00 82.31 94 THR A N 1
ATOM 745 C CA . THR A 1 94 ? 19.196 3.608 -46.898 1.00 82.31 94 THR A CA 1
ATOM 746 C C . THR A 1 94 ? 18.660 2.269 -47.389 1.00 82.31 94 THR A C 1
ATOM 748 O O . THR A 1 94 ? 19.332 1.595 -48.170 1.00 82.31 94 THR A O 1
ATOM 751 N N . ASP A 1 95 ? 17.401 1.951 -47.091 1.00 83.31 95 ASP A N 1
ATOM 752 C CA . ASP A 1 95 ? 16.740 0.742 -47.591 1.00 83.31 95 ASP A CA 1
ATOM 753 C C . ASP A 1 95 ? 16.686 0.680 -49.119 1.00 83.31 95 ASP A C 1
ATOM 755 O O . ASP A 1 95 ? 16.885 -0.380 -49.717 1.00 83.31 95 ASP A O 1
ATOM 759 N N . LYS A 1 96 ? 16.433 1.818 -49.784 1.00 84.56 96 LYS A N 1
ATOM 760 C CA . LYS A 1 96 ? 16.400 1.886 -51.254 1.00 84.56 96 LYS A CA 1
ATOM 761 C C . LYS A 1 96 ? 17.792 1.660 -51.826 1.00 84.56 96 LYS A C 1
ATOM 763 O O . LYS A 1 96 ? 17.930 0.963 -52.832 1.00 84.56 96 LYS A O 1
ATOM 768 N N . TYR A 1 97 ? 18.807 2.248 -51.193 1.00 86.62 97 TYR A N 1
ATOM 769 C CA . TYR A 1 97 ? 20.195 2.077 -51.596 1.00 86.62 97 TYR A CA 1
ATOM 770 C C . TYR A 1 97 ? 20.632 0.616 -51.447 1.00 86.62 97 TYR A C 1
ATOM 772 O O . TYR A 1 97 ? 21.064 0.023 -52.435 1.00 86.62 97 TYR A O 1
ATOM 780 N N . LEU A 1 98 ? 20.425 0.002 -50.279 1.00 88.12 98 LEU A N 1
ATOM 781 C CA . LEU A 1 98 ? 20.772 -1.401 -50.026 1.00 88.12 98 LEU A CA 1
ATOM 782 C C . LEU A 1 98 ? 19.978 -2.365 -50.918 1.00 88.12 98 LEU A C 1
ATOM 784 O O . LEU A 1 98 ? 20.551 -3.303 -51.471 1.00 88.12 98 LEU A O 1
ATOM 788 N N . SER A 1 99 ? 18.696 -2.088 -51.171 1.00 87.94 99 SER A N 1
ATOM 789 C CA . SER A 1 99 ? 17.885 -2.860 -52.126 1.00 87.94 99 SER A CA 1
ATOM 790 C C . SER A 1 99 ? 18.412 -2.774 -53.560 1.00 87.94 99 SER A C 1
ATOM 792 O O . SER A 1 99 ? 18.320 -3.745 -54.310 1.00 87.94 99 SER A O 1
ATOM 794 N N . SER A 1 100 ? 18.991 -1.634 -53.956 1.00 88.62 100 SER A N 1
ATOM 795 C CA . SER A 1 100 ? 19.569 -1.448 -55.296 1.00 88.62 100 SER A CA 1
ATOM 796 C C . SER A 1 100 ? 20.864 -2.236 -55.524 1.00 88.62 100 SER A C 1
ATOM 798 O O . SER A 1 100 ? 21.319 -2.352 -56.663 1.00 88.62 100 SER A O 1
ATOM 800 N N . LEU A 1 101 ? 21.447 -2.794 -54.457 1.00 89.56 101 LEU A N 1
ATOM 801 C CA . LEU A 1 101 ? 22.625 -3.653 -54.543 1.00 89.56 101 LEU A CA 1
ATOM 802 C C . LEU A 1 101 ? 22.286 -5.065 -55.031 1.00 89.56 101 LEU A C 1
ATOM 804 O O . LEU A 1 101 ? 23.205 -5.816 -55.338 1.00 89.56 101 LEU A O 1
ATOM 808 N N . ALA A 1 102 ? 21.006 -5.438 -55.135 1.00 90.12 102 ALA A N 1
ATOM 809 C CA . ALA A 1 102 ? 20.606 -6.745 -55.647 1.00 90.12 102 ALA A CA 1
ATOM 810 C C . ALA A 1 102 ? 21.227 -7.028 -57.031 1.00 90.12 102 ALA A C 1
ATOM 812 O O . ALA A 1 102 ? 21.110 -6.239 -57.969 1.00 90.12 102 ALA A O 1
ATOM 813 N N . GLY A 1 103 ? 21.900 -8.172 -57.149 1.00 86.44 103 GLY A N 1
ATOM 814 C CA . GLY A 1 103 ? 22.647 -8.597 -58.332 1.00 86.44 103 GLY A CA 1
ATOM 815 C C . GLY A 1 103 ? 24.060 -8.016 -58.456 1.00 86.44 103 GLY A C 1
ATOM 816 O O . GLY A 1 103 ? 24.769 -8.404 -59.383 1.00 86.44 103 GLY A O 1
ATOM 817 N N . LYS A 1 104 ? 24.490 -7.122 -57.556 1.00 90.69 104 LYS A N 1
ATOM 818 C CA . LYS A 1 104 ? 25.850 -6.568 -57.548 1.00 90.69 104 LYS A CA 1
ATOM 819 C C . LYS A 1 104 ? 26.811 -7.409 -56.718 1.00 90.69 104 LYS A C 1
ATOM 821 O O . LYS A 1 104 ? 26.429 -8.011 -55.712 1.00 90.69 104 LYS A O 1
ATOM 826 N N . GLU A 1 105 ? 28.076 -7.388 -57.121 1.00 91.44 105 GLU A N 1
ATOM 827 C CA . GLU A 1 105 ? 29.177 -7.878 -56.299 1.00 91.44 105 GLU A CA 1
ATOM 828 C C . GLU A 1 105 ? 29.508 -6.860 -55.208 1.00 91.44 105 GLU A C 1
ATOM 830 O O . GLU A 1 105 ? 29.673 -5.664 -55.466 1.00 91.44 105 GLU A O 1
ATOM 835 N N . ILE A 1 106 ? 29.597 -7.353 -53.978 1.00 93.88 106 ILE A N 1
ATOM 836 C CA . ILE A 1 106 ? 29.938 -6.564 -52.801 1.00 93.88 106 ILE A CA 1
ATOM 837 C C . ILE A 1 106 ? 31.037 -7.265 -52.010 1.00 93.88 106 ILE A C 1
ATOM 839 O O . ILE A 1 106 ? 31.153 -8.494 -52.012 1.00 93.88 106 ILE A O 1
ATOM 843 N N . SER A 1 107 ? 31.819 -6.470 -51.292 1.00 92.62 107 SER A N 1
ATOM 844 C CA . SER A 1 107 ? 32.776 -6.970 -50.307 1.00 92.62 107 SER A CA 1
ATOM 845 C C . SER A 1 107 ? 32.531 -6.296 -48.966 1.00 92.62 107 SER A C 1
ATOM 847 O O . SER A 1 107 ? 32.235 -5.102 -48.916 1.00 92.62 107 SER A O 1
ATOM 849 N N . PHE A 1 108 ? 32.638 -7.053 -47.881 1.00 93.50 108 PHE A N 1
ATOM 850 C CA . PHE A 1 108 ? 32.307 -6.580 -46.540 1.00 93.50 108 PHE A CA 1
ATOM 851 C C . PHE A 1 108 ? 33.058 -7.364 -45.467 1.00 93.50 108 PHE A C 1
ATOM 853 O O . PHE A 1 108 ? 33.529 -8.479 -45.693 1.00 93.50 108 PHE A O 1
ATOM 860 N N . ASP A 1 109 ? 33.146 -6.774 -44.282 1.00 91.38 109 ASP A N 1
ATOM 861 C CA . ASP A 1 109 ? 33.787 -7.365 -43.114 1.00 91.38 109 ASP A CA 1
ATOM 862 C C . ASP A 1 109 ? 32.738 -7.791 -42.081 1.00 91.38 109 ASP A C 1
ATOM 864 O O . ASP A 1 109 ? 31.778 -7.064 -41.825 1.00 91.38 109 ASP A O 1
ATOM 868 N N . ILE A 1 110 ? 32.930 -8.958 -41.462 1.00 89.25 110 ILE A N 1
ATOM 869 C CA . ILE A 1 110 ? 32.106 -9.453 -40.343 1.00 89.25 110 ILE A CA 1
ATOM 870 C C . ILE A 1 110 ? 32.977 -9.784 -39.125 1.00 89.25 110 ILE A C 1
ATOM 872 O O . ILE A 1 110 ? 34.154 -10.100 -39.307 1.00 89.25 110 ILE A O 1
ATOM 876 N N . PRO A 1 111 ? 32.441 -9.800 -37.891 1.00 85.69 111 PRO A N 1
ATOM 877 C CA . PRO A 1 111 ? 33.185 -10.270 -36.726 1.00 85.69 111 PRO A CA 1
ATOM 878 C C . PRO A 1 111 ? 33.655 -11.719 -36.910 1.00 85.69 111 PRO A C 1
ATOM 880 O O . PRO A 1 111 ? 32.877 -12.596 -37.291 1.00 85.69 111 PRO A O 1
ATOM 883 N N . LYS A 1 112 ? 34.918 -12.006 -36.583 1.00 83.44 112 LYS A N 1
ATOM 884 C CA . LYS A 1 112 ? 35.481 -13.367 -36.640 1.00 83.44 112 LYS A CA 1
ATOM 885 C C . LYS A 1 112 ? 34.857 -14.306 -35.606 1.00 83.44 112 LYS A C 1
ATOM 887 O O . LYS A 1 112 ? 34.739 -15.507 -35.849 1.00 83.44 112 LYS A O 1
ATOM 892 N N . THR A 1 113 ? 34.472 -13.767 -34.454 1.00 80.06 113 THR A N 1
ATOM 893 C CA . THR A 1 113 ? 33.836 -14.498 -33.350 1.00 80.06 113 THR A CA 1
ATOM 894 C C . THR A 1 113 ? 32.571 -13.766 -32.901 1.00 80.06 113 THR A C 1
ATOM 896 O O . THR A 1 113 ? 32.594 -13.116 -31.857 1.00 80.06 113 THR A O 1
ATOM 899 N N . PRO A 1 114 ? 31.475 -13.846 -33.679 1.00 72.19 114 PRO A N 1
ATOM 900 C CA . PRO A 1 114 ? 30.236 -13.149 -33.349 1.00 72.19 114 PRO A CA 1
ATOM 901 C C . PRO A 1 114 ? 29.654 -13.676 -32.033 1.00 72.19 114 PRO A C 1
ATOM 903 O O . PRO A 1 114 ? 29.715 -14.880 -31.759 1.00 72.19 114 PRO A O 1
ATOM 906 N N . PHE A 1 115 ? 29.065 -12.778 -31.238 1.00 66.81 115 PHE A N 1
ATOM 907 C CA . PHE A 1 115 ? 28.413 -13.129 -29.970 1.00 66.81 115 PHE A CA 1
ATOM 908 C C . PHE A 1 115 ? 27.286 -14.158 -30.159 1.00 66.81 115 PHE A C 1
ATOM 910 O O . PHE A 1 115 ? 27.158 -15.101 -29.378 1.00 66.81 115 PHE A O 1
ATOM 917 N N . ASP A 1 116 ? 26.500 -13.991 -31.224 1.00 69.38 116 ASP A N 1
ATOM 918 C CA . ASP A 1 116 ? 25.439 -14.903 -31.640 1.00 69.38 116 ASP A CA 1
ATOM 919 C C . ASP A 1 116 ? 25.651 -15.282 -33.109 1.00 69.38 116 ASP A C 1
ATOM 921 O O . ASP A 1 116 ? 25.680 -14.430 -33.992 1.00 69.38 116 ASP A O 1
ATOM 925 N N . LYS A 1 117 ? 25.792 -16.581 -33.386 1.00 70.38 117 LYS A N 1
ATOM 926 C CA . LYS A 1 117 ? 25.998 -17.088 -34.751 1.00 70.38 117 LYS A CA 1
ATOM 927 C C . LYS A 1 117 ? 24.770 -16.920 -35.648 1.00 70.38 117 LYS A C 1
ATOM 929 O O . LYS A 1 117 ? 24.903 -17.065 -36.859 1.00 70.38 117 LYS A O 1
ATOM 934 N N . SER A 1 118 ? 23.599 -16.654 -35.070 1.00 68.69 118 SER A N 1
ATOM 935 C CA . SER A 1 118 ? 22.374 -16.343 -35.809 1.00 68.69 118 SER A CA 1
ATOM 936 C C . SER A 1 118 ? 22.261 -14.866 -36.203 1.00 68.69 118 SER A C 1
ATOM 938 O O . SER A 1 118 ? 21.431 -14.533 -37.044 1.00 68.69 118 SER A O 1
ATOM 940 N N . ILE A 1 119 ? 23.111 -13.989 -35.648 1.00 71.62 119 ILE A N 1
ATOM 941 C CA . ILE A 1 119 ? 23.096 -12.543 -35.897 1.00 71.62 119 ILE A CA 1
ATOM 942 C C . ILE A 1 119 ? 24.495 -12.095 -36.335 1.00 71.62 119 ILE A C 1
ATOM 944 O O . ILE A 1 119 ? 25.361 -11.787 -35.515 1.00 71.62 119 ILE A O 1
ATOM 948 N N . LEU A 1 120 ? 24.722 -12.054 -37.649 1.00 84.25 120 LEU A N 1
ATOM 949 C CA . LEU A 1 120 ? 26.003 -11.656 -38.235 1.00 84.25 120 LEU A CA 1
ATOM 950 C C . LEU A 1 120 ? 25.958 -10.196 -38.679 1.00 84.25 120 LEU A C 1
ATOM 952 O O . LEU A 1 120 ? 25.357 -9.876 -39.698 1.00 84.25 120 LEU A O 1
ATOM 956 N N . TRP A 1 121 ? 26.599 -9.317 -37.915 1.00 85.75 121 TRP A N 1
ATOM 957 C CA . TRP A 1 121 ? 26.681 -7.894 -38.237 1.00 85.75 121 TRP A CA 1
ATOM 958 C C . TRP A 1 121 ? 27.712 -7.618 -39.325 1.00 85.75 121 TRP A C 1
ATOM 960 O O . TRP A 1 121 ? 28.828 -8.136 -39.288 1.00 85.75 121 TRP A O 1
ATOM 970 N N . MET A 1 122 ? 27.338 -6.767 -40.269 1.00 88.88 122 MET A N 1
ATOM 971 C CA . MET A 1 122 ? 28.229 -6.224 -41.279 1.00 88.88 122 MET A CA 1
ATOM 972 C C . MET A 1 122 ? 28.920 -4.979 -40.727 1.00 88.88 122 MET A C 1
ATOM 974 O O . MET A 1 122 ? 28.267 -4.081 -40.197 1.00 88.88 122 MET A O 1
ATOM 978 N N . LEU A 1 123 ? 30.244 -4.946 -40.830 1.00 88.75 123 LEU A N 1
ATOM 979 C CA . LEU A 1 123 ? 31.090 -3.904 -40.248 1.00 88.75 123 LEU A CA 1
ATOM 980 C C . LEU A 1 123 ? 31.763 -3.021 -41.301 1.00 88.75 123 LEU A C 1
ATOM 982 O O . LEU A 1 123 ? 32.410 -2.041 -40.951 1.00 88.75 123 LEU A O 1
ATOM 986 N N . SER A 1 124 ? 31.627 -3.349 -42.582 1.00 91.44 124 SER A N 1
ATOM 987 C CA . SER A 1 124 ? 32.056 -2.502 -43.692 1.00 91.44 124 SER A CA 1
ATOM 988 C C . SER A 1 124 ? 31.248 -2.821 -44.941 1.00 91.44 124 SER A C 1
ATOM 990 O O . SER A 1 124 ? 30.608 -3.868 -45.010 1.00 91.44 124 SER A O 1
ATOM 992 N N . LEU A 1 125 ? 31.279 -1.943 -45.939 1.00 92.56 125 LEU A N 1
ATOM 993 C CA . LEU A 1 125 ? 30.659 -2.218 -47.230 1.00 92.56 125 LEU A CA 1
ATOM 994 C C . LEU A 1 125 ? 31.451 -1.559 -48.357 1.00 92.56 125 LEU A C 1
ATOM 996 O O . LEU A 1 125 ? 31.674 -0.349 -48.365 1.00 92.56 125 LEU A O 1
ATOM 1000 N N . THR A 1 126 ? 31.847 -2.379 -49.325 1.00 92.38 126 THR A N 1
ATOM 1001 C CA . THR A 1 126 ? 32.479 -1.978 -50.581 1.00 92.38 126 THR A CA 1
ATOM 1002 C C . THR A 1 126 ? 31.598 -2.428 -51.737 1.00 92.38 126 THR A C 1
ATOM 1004 O O . THR A 1 126 ? 31.239 -3.603 -51.827 1.00 92.38 126 THR A O 1
ATOM 1007 N N . VAL A 1 127 ? 31.266 -1.495 -52.624 1.00 89.12 127 VAL A N 1
ATOM 1008 C CA . VAL A 1 127 ? 30.410 -1.720 -53.795 1.00 89.12 127 VAL A CA 1
ATOM 1009 C C . VAL A 1 127 ? 31.156 -1.211 -55.017 1.00 89.12 127 VAL A C 1
ATOM 1011 O O . VAL A 1 127 ? 31.680 -0.101 -54.988 1.00 89.12 127 VAL A O 1
ATOM 1014 N N . ASP A 1 128 ? 31.231 -2.012 -56.082 1.00 84.12 128 ASP A N 1
ATOM 1015 C CA . ASP A 1 128 ? 31.872 -1.617 -57.347 1.00 84.12 128 ASP A CA 1
ATOM 1016 C C . ASP A 1 128 ? 33.329 -1.097 -57.167 1.00 84.12 128 ASP A C 1
ATOM 1018 O O . ASP A 1 128 ? 33.816 -0.258 -57.923 1.00 84.12 128 ASP A O 1
ATOM 1022 N N . GLY A 1 129 ? 34.041 -1.596 -56.145 1.00 78.94 129 GLY A N 1
ATOM 1023 C CA . GLY A 1 129 ? 35.414 -1.196 -55.801 1.00 78.94 129 GLY A CA 1
ATOM 1024 C C . GLY A 1 129 ? 35.539 0.076 -54.949 1.00 78.94 129 GLY A C 1
ATOM 1025 O O . GLY A 1 129 ? 36.649 0.418 -54.537 1.00 78.94 129 GLY A O 1
ATOM 1026 N N . GLU A 1 130 ? 34.432 0.754 -54.640 1.00 86.06 130 GLU A N 1
ATOM 1027 C CA . GLU A 1 130 ? 34.388 1.925 -53.763 1.00 86.06 130 GLU A CA 1
ATOM 1028 C C . GLU A 1 130 ? 33.963 1.530 -52.341 1.00 86.06 130 GLU A C 1
ATOM 1030 O O . GLU A 1 130 ? 32.936 0.881 -52.133 1.00 86.06 130 GLU A O 1
ATOM 1035 N N . ASN A 1 131 ? 34.759 1.922 -51.341 1.00 86.31 131 ASN A N 1
ATOM 1036 C CA . ASN A 1 131 ? 34.462 1.653 -49.934 1.00 86.31 131 ASN A CA 1
ATOM 1037 C C . ASN A 1 131 ? 33.484 2.703 -49.387 1.00 86.31 131 ASN A C 1
ATOM 1039 O O . ASN A 1 131 ? 33.886 3.762 -48.897 1.00 86.31 131 ASN A O 1
ATOM 1043 N N . VAL A 1 132 ? 32.195 2.397 -49.509 1.00 87.88 132 VAL A N 1
ATOM 1044 C CA . VAL A 1 132 ? 31.093 3.290 -49.138 1.00 87.88 132 VAL A CA 1
ATOM 1045 C C . VAL A 1 132 ? 30.870 3.349 -47.624 1.00 87.88 132 VAL A C 1
ATOM 1047 O O . VAL A 1 132 ? 30.469 4.390 -47.109 1.00 87.88 132 VAL A O 1
ATOM 1050 N N . ALA A 1 133 ? 31.215 2.291 -46.886 1.00 89.38 133 ALA A N 1
ATOM 1051 C CA . ALA A 1 133 ? 31.206 2.284 -45.424 1.00 89.38 133 ALA A CA 1
ATOM 1052 C C . ALA A 1 133 ? 32.499 1.650 -44.882 1.00 89.38 133 ALA A C 1
ATOM 1054 O O . ALA A 1 133 ? 32.569 0.429 -44.717 1.00 89.38 133 ALA A O 1
ATOM 1055 N N . PRO A 1 134 ? 33.540 2.458 -44.606 1.00 89.81 134 PRO A N 1
ATOM 1056 C CA . PRO A 1 134 ? 34.823 1.943 -44.142 1.00 89.81 134 PRO A CA 1
ATOM 1057 C C . PRO A 1 134 ? 34.751 1.350 -42.734 1.00 89.81 134 PRO A C 1
ATOM 1059 O O . PRO A 1 134 ? 34.200 1.971 -41.827 1.00 89.81 134 PRO A O 1
ATOM 1062 N N . LEU A 1 135 ? 35.418 0.207 -42.530 1.00 87.44 135 LEU A N 1
ATOM 1063 C CA . LEU A 1 135 ? 35.468 -0.507 -41.247 1.00 87.44 135 LEU A CA 1
ATOM 1064 C C . LEU A 1 135 ? 35.829 0.402 -40.065 1.00 87.44 135 LEU A C 1
ATOM 1066 O O . LEU A 1 135 ? 35.158 0.392 -39.040 1.00 87.44 135 LEU A O 1
ATOM 1070 N N . ALA A 1 136 ? 36.873 1.221 -40.212 1.00 85.88 136 ALA A N 1
ATOM 1071 C CA . ALA A 1 136 ? 37.329 2.109 -39.143 1.00 85.88 136 ALA A CA 1
ATOM 1072 C C . ALA A 1 136 ? 36.257 3.130 -38.719 1.00 85.88 136 ALA A C 1
ATOM 1074 O O . ALA A 1 136 ? 36.120 3.417 -37.534 1.00 85.88 136 ALA A O 1
ATOM 1075 N N . GLU A 1 137 ? 35.479 3.651 -39.672 1.00 85.69 137 GLU A N 1
ATOM 1076 C CA . GLU A 1 137 ? 34.426 4.635 -39.396 1.00 85.69 137 GLU A CA 1
ATOM 1077 C C . GLU A 1 137 ? 33.199 3.976 -38.749 1.00 85.69 137 GLU A C 1
ATOM 1079 O O . GLU A 1 137 ? 32.635 4.533 -37.804 1.00 85.69 137 GLU A O 1
ATOM 1084 N N . VAL A 1 138 ? 32.820 2.776 -39.211 1.00 84.81 138 VAL A N 1
ATOM 1085 C CA . VAL A 1 138 ? 31.734 1.970 -38.622 1.00 84.81 138 VAL A CA 1
ATOM 1086 C C . VAL A 1 138 ? 32.059 1.603 -37.171 1.00 84.81 138 VAL A C 1
ATOM 1088 O O . VAL A 1 138 ? 31.218 1.781 -36.284 1.00 84.81 138 VAL A O 1
ATOM 1091 N N . LEU A 1 139 ? 33.290 1.150 -36.908 1.00 84.12 139 LEU A N 1
ATOM 1092 C CA . LEU A 1 139 ? 33.754 0.829 -35.556 1.00 84.12 139 LEU A CA 1
ATOM 1093 C C . LEU A 1 139 ? 33.788 2.076 -34.660 1.00 84.12 139 LEU A C 1
ATOM 1095 O O . LEU A 1 139 ? 33.265 2.030 -33.548 1.00 84.12 139 LEU A O 1
ATOM 1099 N N . GLU A 1 140 ? 34.315 3.211 -35.139 1.00 83.06 140 GLU A N 1
ATOM 1100 C CA . GLU A 1 140 ? 34.358 4.453 -34.351 1.00 83.06 140 GLU A CA 1
ATOM 1101 C C . GLU A 1 140 ? 32.949 4.955 -33.983 1.00 83.06 140 GLU A C 1
ATOM 1103 O O . GLU A 1 140 ? 32.722 5.409 -32.855 1.00 83.06 140 GLU A O 1
ATOM 1108 N N . ASN A 1 141 ? 31.989 4.875 -34.913 1.00 80.94 141 ASN A N 1
ATOM 1109 C CA . ASN A 1 141 ? 30.608 5.281 -34.644 1.00 80.94 141 ASN A CA 1
ATOM 1110 C C . ASN A 1 141 ? 29.939 4.355 -33.622 1.00 80.94 141 ASN A C 1
ATOM 1112 O O . ASN A 1 141 ? 29.396 4.835 -32.626 1.00 80.94 141 ASN A O 1
ATOM 1116 N N . SER A 1 142 ? 30.071 3.042 -33.820 1.00 77.88 142 SER A N 1
ATOM 1117 C CA . SER A 1 142 ? 29.502 2.026 -32.926 1.00 77.88 142 SER A CA 1
ATOM 1118 C C . SER A 1 142 ? 30.081 2.126 -31.508 1.00 77.88 142 SER A C 1
ATOM 1120 O O . SER A 1 142 ? 29.351 2.068 -30.518 1.00 77.88 142 SER A O 1
ATOM 1122 N N . GLU A 1 143 ? 31.391 2.370 -31.377 1.00 77.38 143 GLU A N 1
ATOM 1123 C CA . GLU A 1 143 ? 32.026 2.623 -30.081 1.00 77.38 143 GLU A CA 1
ATOM 1124 C C . GLU A 1 143 ? 31.475 3.872 -29.385 1.00 77.38 143 GLU A C 1
ATOM 1126 O O . GLU A 1 143 ? 31.341 3.900 -28.157 1.00 77.38 143 GLU A O 1
ATOM 1131 N N . ARG A 1 144 ? 31.205 4.939 -30.145 1.00 74.50 144 ARG A N 1
ATOM 1132 C CA . ARG A 1 144 ? 30.699 6.203 -29.601 1.00 74.50 144 ARG A CA 1
ATOM 1133 C C . ARG A 1 144 ? 29.284 6.037 -29.052 1.00 74.50 144 ARG A C 1
ATOM 1135 O O . ARG A 1 144 ? 29.016 6.516 -27.950 1.00 74.50 144 ARG A O 1
ATOM 1142 N N . GLU A 1 145 ? 28.411 5.342 -29.773 1.00 70.81 145 GLU A N 1
ATOM 1143 C CA . GLU A 1 145 ? 27.042 5.054 -29.330 1.00 70.81 145 GLU A CA 1
ATOM 1144 C C . GLU A 1 145 ? 27.029 4.150 -28.091 1.00 70.81 145 GLU A C 1
ATOM 1146 O O . GLU A 1 145 ? 26.400 4.494 -27.084 1.00 70.81 145 GLU A O 1
ATOM 1151 N N . ASN A 1 146 ? 27.830 3.078 -28.090 1.00 71.31 146 ASN A N 1
ATOM 1152 C CA . ASN A 1 146 ? 27.977 2.204 -26.923 1.00 71.31 146 ASN A CA 1
ATOM 1153 C C . ASN A 1 146 ? 28.491 2.969 -25.693 1.00 71.31 146 ASN A C 1
ATOM 1155 O O . ASN A 1 146 ? 27.974 2.786 -24.588 1.00 71.31 146 ASN A O 1
ATOM 1159 N N . LYS A 1 147 ? 29.448 3.895 -25.866 1.00 71.81 147 LYS A N 1
ATOM 1160 C CA . LYS A 1 147 ? 29.930 4.771 -24.780 1.00 71.81 147 LYS A CA 1
ATOM 1161 C C . LYS A 1 147 ? 28.809 5.639 -24.198 1.00 71.81 147 LYS A C 1
ATOM 1163 O O . LYS A 1 147 ? 28.739 5.771 -22.977 1.00 71.81 147 LYS A O 1
ATOM 1168 N N . ILE A 1 148 ? 27.922 6.201 -25.023 1.00 69.44 148 ILE A N 1
ATOM 1169 C CA . ILE A 1 148 ? 26.784 7.007 -24.546 1.00 69.44 148 ILE A CA 1
ATOM 1170 C C . ILE A 1 148 ? 25.825 6.146 -23.716 1.00 69.44 148 ILE A C 1
ATOM 1172 O O . ILE A 1 148 ? 25.481 6.524 -22.594 1.00 69.44 148 ILE A O 1
ATOM 1176 N N . VAL A 1 149 ? 25.444 4.968 -24.220 1.00 68.38 149 VAL A N 1
ATOM 1177 C CA . VAL A 1 149 ? 24.555 4.038 -23.503 1.00 68.38 149 VAL A CA 1
ATOM 1178 C C . VAL A 1 149 ? 25.177 3.601 -22.173 1.00 68.38 149 VAL A C 1
ATOM 1180 O O . VAL A 1 149 ? 24.504 3.624 -21.139 1.00 68.38 149 VAL A O 1
ATOM 1183 N N . HIS A 1 150 ? 26.477 3.286 -22.157 1.00 68.88 150 HIS A N 1
ATOM 1184 C CA . HIS A 1 150 ? 27.206 2.950 -20.932 1.00 68.88 150 HIS A CA 1
ATOM 1185 C C . HIS A 1 150 ? 27.179 4.089 -19.907 1.00 68.88 150 HIS A C 1
ATOM 1187 O O . HIS A 1 150 ? 26.914 3.840 -18.731 1.00 68.88 150 HIS A O 1
ATOM 1193 N N . ILE A 1 151 ? 27.411 5.335 -20.337 1.00 69.62 151 ILE A N 1
ATOM 1194 C CA . ILE A 1 151 ? 27.378 6.512 -19.455 1.00 69.62 151 ILE A CA 1
ATOM 1195 C C . ILE A 1 151 ? 25.985 6.693 -18.845 1.00 69.62 151 ILE A C 1
ATOM 1197 O O . ILE A 1 151 ? 25.876 6.914 -17.638 1.00 69.62 151 ILE A O 1
ATOM 1201 N N . VAL A 1 152 ? 24.920 6.567 -19.643 1.00 67.81 152 VAL A N 1
ATOM 1202 C CA . VAL A 1 152 ? 23.536 6.715 -19.162 1.00 67.81 152 VAL A CA 1
ATOM 1203 C C . VAL A 1 152 ? 23.191 5.632 -18.137 1.00 67.81 152 VAL A C 1
ATOM 1205 O O . VAL A 1 152 ? 22.715 5.951 -17.045 1.00 67.81 152 VAL A O 1
ATOM 1208 N N . LEU A 1 153 ? 23.477 4.361 -18.435 1.00 66.06 153 LEU A N 1
ATOM 1209 C CA . LEU A 1 153 ? 23.218 3.252 -17.509 1.00 66.06 153 LEU A CA 1
ATOM 1210 C C . LEU A 1 153 ? 24.035 3.384 -16.215 1.00 66.06 153 LEU A C 1
ATOM 1212 O O . LEU A 1 153 ? 23.497 3.175 -15.123 1.00 66.06 153 LEU A O 1
ATOM 1216 N N . ALA A 1 154 ? 25.306 3.787 -16.315 1.00 67.69 154 ALA A N 1
ATOM 1217 C CA . ALA A 1 154 ? 26.164 4.037 -15.160 1.00 67.69 154 ALA A CA 1
ATOM 1218 C C . ALA A 1 154 ? 25.656 5.210 -14.305 1.00 67.69 154 ALA A C 1
ATOM 1220 O O . ALA A 1 154 ? 25.650 5.111 -13.077 1.00 67.69 154 ALA A O 1
ATOM 1221 N N . ALA A 1 155 ? 25.173 6.291 -14.927 1.00 66.94 155 ALA A N 1
ATOM 1222 C CA . ALA A 1 155 ? 24.606 7.440 -14.221 1.00 66.94 155 ALA A CA 1
ATOM 1223 C C . ALA A 1 155 ? 23.334 7.066 -13.441 1.00 66.94 155 ALA A C 1
ATOM 1225 O O . ALA A 1 155 ? 23.197 7.442 -12.274 1.00 66.94 155 ALA A O 1
ATOM 1226 N N . ILE A 1 156 ? 22.433 6.279 -14.042 1.00 67.62 156 ILE A N 1
ATOM 1227 C CA . ILE A 1 156 ? 21.218 5.788 -13.370 1.00 67.62 156 ILE A CA 1
ATOM 1228 C C . ILE A 1 156 ? 21.591 4.865 -12.202 1.00 67.62 156 ILE A C 1
ATOM 1230 O O . ILE A 1 156 ? 21.081 5.038 -11.094 1.00 67.62 156 ILE A O 1
ATOM 1234 N N . SER A 1 157 ? 22.520 3.928 -12.418 1.00 67.50 157 SER A N 1
ATOM 1235 C CA . SER A 1 157 ? 23.023 3.034 -11.366 1.00 67.50 157 SER A CA 1
ATOM 1236 C C . SER A 1 157 ? 23.631 3.820 -10.194 1.00 67.50 157 SER A C 1
ATOM 1238 O O . SER A 1 157 ? 23.297 3.570 -9.033 1.00 67.50 157 SER A O 1
ATOM 1240 N N . GLY A 1 158 ? 24.437 4.847 -10.488 1.00 64.94 158 GLY A N 1
ATOM 1241 C CA . GLY A 1 158 ? 25.011 5.752 -9.491 1.00 64.94 158 GLY A CA 1
ATOM 1242 C C . GLY A 1 158 ? 23.952 6.525 -8.699 1.00 64.94 158 GLY A C 1
ATOM 1243 O O . GLY A 1 158 ? 24.022 6.582 -7.471 1.00 64.94 158 GLY A O 1
ATOM 1244 N N . ALA A 1 159 ? 22.924 7.057 -9.367 1.00 69.75 159 ALA A N 1
ATOM 1245 C CA . ALA A 1 159 ? 21.810 7.730 -8.699 1.00 69.75 159 ALA A CA 1
ATOM 1246 C C . ALA A 1 159 ? 21.040 6.777 -7.765 1.00 69.75 159 ALA A C 1
ATOM 1248 O O . ALA A 1 159 ? 20.758 7.125 -6.615 1.00 69.75 159 ALA A O 1
ATOM 1249 N N . CYS A 1 160 ? 20.758 5.548 -8.212 1.00 63.06 160 CYS A N 1
ATOM 1250 C CA . CYS A 1 160 ? 20.135 4.518 -7.379 1.00 63.06 160 CYS A CA 1
ATOM 1251 C C . CYS A 1 160 ? 21.003 4.147 -6.168 1.00 63.06 160 CYS A C 1
ATOM 1253 O O . CYS A 1 160 ? 20.466 3.958 -5.074 1.00 63.06 160 CYS A O 1
ATOM 1255 N N . ALA A 1 161 ? 22.329 4.089 -6.327 1.00 69.38 161 ALA A N 1
ATOM 1256 C CA . ALA A 1 161 ? 23.254 3.816 -5.229 1.00 69.38 161 ALA A CA 1
ATOM 1257 C C . ALA A 1 161 ? 23.229 4.930 -4.171 1.00 69.38 161 ALA A C 1
ATOM 1259 O O . ALA A 1 161 ? 23.151 4.634 -2.978 1.00 69.38 161 ALA A O 1
ATOM 1260 N N . VAL A 1 162 ? 23.200 6.203 -4.586 1.00 73.88 162 VAL A N 1
ATOM 1261 C CA . VAL A 1 162 ? 23.056 7.345 -3.665 1.00 73.88 162 VAL A CA 1
ATOM 1262 C C . VAL A 1 162 ? 21.750 7.245 -2.875 1.00 73.88 162 VAL A C 1
ATOM 1264 O O . VAL A 1 162 ? 21.768 7.364 -1.649 1.00 73.88 162 VAL A O 1
ATOM 1267 N N . VAL A 1 163 ? 20.628 6.957 -3.545 1.00 71.19 163 VAL A N 1
ATOM 1268 C CA . VAL A 1 163 ? 19.331 6.752 -2.875 1.00 71.19 163 VAL A CA 1
ATOM 1269 C C . VAL A 1 163 ? 19.405 5.590 -1.882 1.00 71.19 163 VAL A C 1
ATOM 1271 O O . VAL A 1 163 ? 18.958 5.734 -0.744 1.00 71.19 163 VAL A O 1
ATOM 1274 N N . GLY A 1 164 ? 20.009 4.462 -2.267 1.00 74.62 164 GLY A N 1
ATOM 1275 C CA . GLY A 1 164 ? 20.220 3.314 -1.384 1.00 74.62 164 GLY A CA 1
ATOM 1276 C C . GLY A 1 164 ? 21.020 3.677 -0.129 1.00 74.62 164 GLY A C 1
ATOM 1277 O O . GLY A 1 164 ? 20.586 3.379 0.984 1.00 74.62 164 GLY A O 1
ATOM 1278 N N . CYS A 1 165 ? 22.134 4.395 -0.285 1.00 75.75 165 CYS A N 1
ATOM 1279 C CA . CYS A 1 165 ? 22.955 4.871 0.830 1.00 75.75 165 CYS A CA 1
ATOM 1280 C C . CYS A 1 165 ? 22.174 5.802 1.767 1.00 75.75 165 CYS A C 1
ATOM 1282 O O . CYS A 1 165 ? 22.202 5.607 2.983 1.00 75.75 165 CYS A O 1
ATOM 1284 N N . VAL A 1 166 ? 21.426 6.769 1.223 1.00 79.12 166 VAL A N 1
ATOM 1285 C CA . VAL A 1 166 ? 20.580 7.673 2.022 1.00 79.12 166 VAL A CA 1
ATOM 1286 C C . VAL A 1 166 ? 19.530 6.881 2.805 1.00 79.12 166 VAL A C 1
ATOM 1288 O O . VAL A 1 166 ? 19.382 7.084 4.010 1.00 79.12 166 VAL A O 1
ATOM 1291 N N . MET A 1 167 ? 18.839 5.933 2.165 1.00 84.19 167 MET A N 1
ATOM 1292 C CA . MET A 1 167 ? 17.830 5.100 2.831 1.00 84.19 167 MET A CA 1
ATOM 1293 C C . MET A 1 167 ? 18.437 4.210 3.919 1.00 84.19 167 MET A C 1
ATOM 1295 O O . MET A 1 167 ? 17.816 4.008 4.964 1.00 84.19 167 MET A O 1
ATOM 1299 N N . LEU A 1 168 ? 19.658 3.709 3.716 1.00 83.44 168 LEU A N 1
ATOM 1300 C CA . LEU A 1 168 ? 20.381 2.927 4.715 1.00 83.44 168 LEU A CA 1
ATOM 1301 C C . LEU A 1 168 ? 20.764 3.783 5.929 1.00 83.44 168 LEU A C 1
ATOM 1303 O O . LEU A 1 168 ? 20.505 3.364 7.057 1.00 83.44 168 LEU A O 1
ATOM 1307 N N . ILE A 1 169 ? 21.287 4.995 5.716 1.00 85.12 169 ILE A N 1
ATOM 1308 C CA . ILE A 1 169 ? 21.590 5.954 6.793 1.00 85.12 169 ILE A CA 1
ATOM 1309 C C . ILE A 1 169 ? 20.318 6.282 7.583 1.00 85.12 169 ILE A C 1
ATOM 1311 O O . ILE A 1 169 ? 20.301 6.180 8.810 1.00 85.12 169 ILE A O 1
ATOM 1315 N N . LEU A 1 170 ? 19.223 6.609 6.887 1.00 84.50 170 LEU A N 1
ATOM 1316 C CA . LEU A 1 170 ? 17.934 6.892 7.521 1.00 84.50 170 LEU A CA 1
ATOM 1317 C C . LEU A 1 170 ? 17.414 5.692 8.319 1.00 84.50 170 LEU A C 1
ATOM 1319 O O . LEU A 1 170 ? 16.891 5.866 9.420 1.00 84.50 170 LEU A O 1
ATOM 1323 N N . ARG A 1 171 ? 17.581 4.466 7.810 1.00 83.81 171 ARG A N 1
ATOM 1324 C CA . ARG A 1 171 ? 17.185 3.238 8.512 1.00 83.81 171 ARG A CA 1
ATOM 1325 C C . ARG A 1 171 ? 17.998 3.014 9.786 1.00 83.81 171 ARG A C 1
ATOM 1327 O O . ARG A 1 171 ? 17.398 2.644 10.792 1.00 83.81 171 ARG A O 1
ATOM 1334 N N . VAL A 1 172 ? 19.319 3.185 9.736 1.00 85.12 172 VAL A N 1
ATOM 1335 C CA . VAL A 1 172 ? 20.217 2.984 10.888 1.00 85.12 172 VAL A CA 1
ATOM 1336 C C . VAL A 1 172 ? 19.939 4.020 11.975 1.00 85.12 172 VAL A C 1
ATOM 1338 O O . VAL A 1 172 ? 19.851 3.664 13.145 1.00 85.12 172 VAL A O 1
ATOM 1341 N N . ASN A 1 173 ? 19.707 5.273 11.582 1.00 84.31 173 ASN A N 1
ATOM 1342 C CA . ASN A 1 173 ? 19.405 6.360 12.515 1.00 84.31 173 ASN A CA 1
ATOM 1343 C C . ASN A 1 173 ? 17.968 6.321 13.057 1.00 84.31 173 ASN A C 1
ATOM 1345 O O . ASN A 1 173 ? 17.650 7.035 14.006 1.00 84.31 173 ASN A O 1
ATOM 1349 N N . THR A 1 174 ? 17.082 5.509 12.474 1.00 81.25 174 THR A N 1
ATOM 1350 C CA . THR A 1 174 ? 15.721 5.339 12.989 1.00 81.25 174 THR A CA 1
ATOM 1351 C C . THR A 1 174 ? 15.698 4.197 14.011 1.00 81.25 174 THR A C 1
ATOM 1353 O O . THR A 1 174 ? 15.978 3.053 13.633 1.00 81.25 174 THR A O 1
ATOM 1356 N N . PRO A 1 175 ? 15.323 4.457 15.280 1.00 82.75 175 PRO A N 1
ATOM 1357 C CA . PRO A 1 175 ? 15.309 3.434 16.318 1.00 82.75 175 PRO A CA 1
ATOM 1358 C C . PRO A 1 175 ? 14.400 2.258 15.937 1.00 82.75 175 PRO A C 1
ATOM 1360 O O . PRO A 1 175 ? 13.407 2.433 15.217 1.00 82.75 175 PRO A O 1
ATOM 1363 N N . PRO A 1 176 ? 14.739 1.036 16.384 1.00 80.12 176 PRO A N 1
ATOM 1364 C CA . PRO A 1 176 ? 14.061 -0.158 15.917 1.00 80.12 176 PRO A CA 1
ATOM 1365 C C . PRO A 1 176 ? 12.617 -0.255 16.381 1.00 80.12 176 PRO A C 1
ATOM 1367 O O . PRO A 1 176 ? 11.780 -0.758 15.632 1.00 80.12 176 PRO A O 1
ATOM 1370 N N . LEU A 1 177 ? 12.357 0.261 17.576 1.00 85.69 177 LEU A N 1
ATOM 1371 C CA . LEU A 1 177 ? 11.058 0.361 18.205 1.00 85.69 177 LEU A CA 1
ATOM 1372 C C . LEU A 1 177 ? 10.860 1.808 18.644 1.00 85.69 177 LEU A C 1
ATOM 1374 O O . LEU A 1 177 ? 11.808 2.482 19.053 1.00 85.69 177 LEU A O 1
ATOM 1378 N N . LYS A 1 178 ? 9.626 2.282 18.532 1.00 84.19 178 LYS A N 1
ATOM 1379 C CA . LYS A 1 178 ? 9.194 3.574 19.041 1.00 84.19 178 LYS A CA 1
ATOM 1380 C C . LYS A 1 178 ? 7.993 3.347 19.943 1.00 84.19 178 LYS A C 1
ATOM 1382 O O . LYS A 1 178 ? 7.067 2.626 19.570 1.00 84.19 178 LYS A O 1
ATOM 1387 N N . GLU A 1 179 ? 8.013 3.999 21.093 1.00 86.25 179 GLU A N 1
ATOM 1388 C CA . GLU A 1 179 ? 6.871 4.047 21.991 1.00 86.25 179 GLU A CA 1
ATOM 1389 C C . GLU A 1 179 ? 5.702 4.772 21.311 1.00 86.25 179 GLU A C 1
ATOM 1391 O O . GLU A 1 179 ? 5.843 5.879 20.775 1.00 86.25 179 GLU A O 1
ATOM 1396 N N . CYS A 1 180 ? 4.562 4.096 21.261 1.00 85.12 180 CYS A N 1
ATOM 1397 C CA . CYS A 1 180 ? 3.334 4.552 20.629 1.00 85.12 180 CYS A CA 1
ATOM 1398 C C . CYS A 1 180 ? 2.174 4.411 21.615 1.00 85.12 180 CYS A C 1
ATOM 1400 O O . CYS A 1 180 ? 2.236 3.594 22.532 1.00 85.12 180 CYS A O 1
ATOM 1402 N N . ASP A 1 181 ? 1.110 5.186 21.411 1.00 88.69 181 ASP A N 1
ATOM 1403 C CA . ASP A 1 181 ? -0.136 4.962 22.142 1.00 88.69 181 ASP A CA 1
ATOM 1404 C C . ASP A 1 181 ? -0.777 3.641 21.700 1.00 88.69 181 ASP A C 1
ATOM 1406 O O . ASP A 1 181 ? -0.876 3.373 20.495 1.00 88.69 181 ASP A O 1
ATOM 1410 N N . LEU A 1 182 ? -1.193 2.823 22.669 1.00 89.06 182 LEU A N 1
ATOM 1411 C CA . LEU A 1 182 ? -1.897 1.569 22.414 1.00 89.06 182 LEU A CA 1
ATOM 1412 C C . LEU A 1 182 ? -3.174 1.826 21.614 1.00 89.06 182 LEU A C 1
ATOM 1414 O O . LEU A 1 182 ? -3.397 1.159 20.608 1.00 89.06 182 LEU A O 1
ATOM 1418 N N . THR A 1 183 ? -3.944 2.850 21.988 1.00 89.75 183 THR A N 1
ATOM 1419 C CA . THR A 1 183 ? -5.209 3.215 21.334 1.00 89.75 183 THR A CA 1
ATOM 1420 C C . THR A 1 183 ? -5.006 3.500 19.842 1.00 89.75 183 THR A C 1
ATOM 1422 O O . THR A 1 183 ? -5.741 2.995 18.993 1.00 89.75 183 THR A O 1
ATOM 1425 N N . ASP A 1 184 ? -3.954 4.255 19.506 1.00 87.19 184 ASP A N 1
ATOM 1426 C CA . ASP A 1 184 ? -3.627 4.610 18.123 1.00 87.19 184 ASP A CA 1
ATOM 1427 C C . ASP A 1 184 ? -3.260 3.370 17.305 1.00 87.19 184 ASP A C 1
ATOM 1429 O O . ASP A 1 184 ? -3.666 3.232 16.149 1.00 87.19 184 ASP A O 1
ATOM 1433 N N . LYS A 1 185 ? -2.470 2.462 17.889 1.00 86.56 185 LYS A N 1
ATOM 1434 C CA . LYS A 1 185 ? -2.040 1.231 17.214 1.00 86.56 185 LYS A CA 1
ATOM 1435 C C . LYS A 1 185 ? -3.166 0.226 17.071 1.00 86.56 185 LYS A C 1
ATOM 1437 O O . LYS A 1 185 ? -3.274 -0.396 16.015 1.00 86.56 185 LYS A O 1
ATOM 1442 N N . PHE A 1 186 ? -4.020 0.140 18.079 1.00 88.12 186 PHE A N 1
ATOM 1443 C CA . PHE A 1 186 ? -5.244 -0.638 18.054 1.00 88.12 186 PHE A CA 1
ATOM 1444 C C . PHE A 1 186 ? -6.154 -0.160 16.913 1.00 88.12 186 PHE A C 1
ATOM 1446 O O . PHE A 1 186 ? -6.496 -0.942 16.026 1.00 88.12 186 PHE A O 1
ATOM 1453 N N . ALA A 1 187 ? -6.420 1.148 16.820 1.00 88.94 187 ALA A N 1
ATOM 1454 C CA . ALA A 1 187 ? -7.182 1.723 15.712 1.00 88.94 187 ALA A CA 1
ATOM 1455 C C . ALA A 1 187 ? -6.531 1.461 14.341 1.00 88.94 187 ALA A C 1
ATOM 1457 O O . ALA A 1 187 ? -7.218 1.086 13.393 1.00 88.94 187 ALA A O 1
ATOM 1458 N N . GLU A 1 188 ? -5.206 1.623 14.217 1.00 85.50 188 GLU A N 1
ATOM 1459 C CA . GLU A 1 188 ? -4.479 1.347 12.969 1.00 85.50 188 GLU A CA 1
ATOM 1460 C C . GLU A 1 188 ? -4.598 -0.114 12.517 1.00 85.50 188 GLU A C 1
ATOM 1462 O O . GLU A 1 188 ? -4.746 -0.360 11.319 1.00 85.50 188 GLU A O 1
ATOM 1467 N N . PHE A 1 189 ? -4.520 -1.065 13.450 1.00 84.12 189 PHE A N 1
ATOM 1468 C CA . PHE A 1 189 ? -4.619 -2.494 13.159 1.00 84.12 189 PHE A CA 1
ATOM 1469 C C . PHE A 1 189 ? -6.031 -2.878 12.706 1.00 84.12 189 PHE A C 1
ATOM 1471 O O . PHE A 1 189 ? -6.206 -3.535 11.678 1.00 84.12 189 PHE A O 1
ATOM 1478 N N . PHE A 1 190 ? -7.047 -2.416 13.433 1.00 83.94 190 PHE A N 1
ATOM 1479 C CA . PHE A 1 190 ? -8.437 -2.762 13.152 1.00 83.94 190 PHE A CA 1
ATOM 1480 C C . PHE A 1 190 ? -9.056 -1.974 11.992 1.00 83.94 190 PHE A C 1
ATOM 1482 O O . PHE A 1 190 ? -9.991 -2.463 11.357 1.00 83.94 190 PHE A O 1
ATOM 1489 N N . ALA A 1 191 ? -8.503 -0.815 11.624 1.00 83.56 191 ALA A N 1
ATOM 1490 C CA . ALA A 1 191 ? -8.923 -0.099 10.421 1.00 83.56 191 ALA A CA 1
ATOM 1491 C C . ALA A 1 191 ? -8.809 -0.972 9.159 1.00 83.56 191 ALA A C 1
ATOM 1493 O O . ALA A 1 191 ? -9.685 -0.933 8.295 1.00 83.56 191 ALA A O 1
ATOM 1494 N N . ASP A 1 192 ? -7.770 -1.807 9.052 1.00 75.69 192 ASP A N 1
ATOM 1495 C CA . ASP A 1 192 ? -7.605 -2.702 7.901 1.00 75.69 192 ASP A CA 1
ATOM 1496 C C . ASP A 1 192 ? -8.673 -3.824 7.864 1.00 75.69 192 ASP A C 1
ATOM 1498 O O . ASP A 1 192 ? -8.931 -4.359 6.783 1.00 75.69 192 ASP A O 1
ATOM 1502 N N . ARG A 1 193 ? -9.352 -4.120 8.989 1.00 74.81 193 ARG A N 1
ATOM 1503 C CA . ARG A 1 193 ? -10.482 -5.072 9.065 1.00 74.81 193 ARG A CA 1
ATOM 1504 C C . ARG A 1 193 ? -11.828 -4.466 8.661 1.00 74.81 193 ARG A C 1
ATOM 1506 O O . ARG A 1 193 ? -12.746 -5.206 8.324 1.00 74.81 193 ARG A O 1
ATOM 1513 N N . GLN A 1 194 ? -11.962 -3.140 8.653 1.00 81.62 194 GLN A N 1
ATOM 1514 C CA . GLN A 1 194 ? -13.197 -2.494 8.207 1.00 81.62 194 GLN A CA 1
ATOM 1515 C C . GLN A 1 194 ? -13.413 -2.695 6.697 1.00 81.62 194 GLN A C 1
ATOM 1517 O O . GLN A 1 194 ? -12.441 -2.657 5.928 1.00 81.62 194 GLN A O 1
ATOM 1522 N N . PRO A 1 195 ? -14.663 -2.838 6.228 1.00 80.56 195 PRO A N 1
ATOM 1523 C CA . PRO A 1 195 ? -14.956 -2.945 4.802 1.00 80.56 195 PRO A CA 1
ATOM 1524 C C . PRO A 1 195 ? -14.556 -1.687 4.016 1.00 80.56 195 PRO A C 1
ATOM 1526 O O . PRO A 1 195 ? -14.371 -0.600 4.562 1.00 80.56 195 PRO A O 1
ATOM 1529 N N . LEU A 1 196 ? -14.421 -1.841 2.699 1.00 78.81 196 LEU A N 1
ATOM 1530 C CA . LEU A 1 196 ? -14.273 -0.742 1.740 1.00 78.81 196 LEU A CA 1
ATOM 1531 C C . LEU A 1 196 ? -15.488 -0.670 0.834 1.00 78.81 196 LEU A C 1
ATOM 1533 O O . LEU A 1 196 ? -16.156 -1.681 0.608 1.00 78.81 196 LEU A O 1
ATOM 1537 N N . ALA A 1 197 ? -15.701 0.499 0.226 1.00 79.19 197 ALA A N 1
ATOM 1538 C CA . ALA A 1 197 ? -16.644 0.594 -0.871 1.00 79.19 197 ALA A CA 1
ATOM 1539 C C . ALA A 1 197 ? -16.245 -0.413 -1.972 1.00 79.19 197 ALA A C 1
ATOM 1541 O O . ALA A 1 197 ? -15.064 -0.492 -2.344 1.00 79.19 197 ALA A O 1
ATOM 1542 N N . PRO A 1 198 ? -17.198 -1.196 -2.507 1.00 70.25 198 PRO A N 1
ATOM 1543 C CA . PRO A 1 198 ? -16.928 -2.122 -3.596 1.00 70.25 198 PRO A CA 1
ATOM 1544 C C . PRO A 1 198 ? -16.529 -1.329 -4.845 1.00 70.25 198 PRO A C 1
ATOM 1546 O O . PRO A 1 198 ? -17.362 -0.755 -5.543 1.00 70.25 198 PRO A O 1
ATOM 1549 N N . THR A 1 199 ? -15.231 -1.289 -5.134 1.00 64.69 199 THR A N 1
ATOM 1550 C CA . THR A 1 199 ? -14.693 -0.552 -6.279 1.00 64.69 199 THR A CA 1
ATOM 1551 C C . THR A 1 199 ? -14.675 -1.451 -7.512 1.00 64.69 199 THR A C 1
ATOM 1553 O O . THR A 1 199 ? -14.153 -2.568 -7.499 1.00 64.69 199 THR A O 1
ATOM 1556 N N . LYS A 1 200 ? -15.265 -0.980 -8.620 1.00 59.16 200 LYS A N 1
ATOM 1557 C CA . LYS A 1 200 ? -15.121 -1.652 -9.923 1.00 59.16 200 LYS A CA 1
ATOM 1558 C C . LYS A 1 200 ? -13.639 -1.636 -10.304 1.00 59.16 200 LYS A C 1
ATOM 1560 O O . LYS A 1 200 ? -12.984 -0.614 -10.123 1.00 59.16 200 LYS A O 1
ATOM 1565 N N . LYS A 1 201 ? -13.120 -2.750 -10.838 1.00 59.44 201 LYS A N 1
ATOM 1566 C CA . LYS A 1 201 ? -11.699 -2.947 -11.186 1.00 59.44 201 LYS A CA 1
ATOM 1567 C C . LYS A 1 201 ? -11.228 -1.982 -12.290 1.00 59.44 201 LYS A C 1
ATOM 1569 O O . LYS A 1 201 ? -11.007 -2.393 -13.421 1.00 59.44 201 LYS A O 1
ATOM 1574 N N . PHE A 1 202 ? -11.041 -0.707 -11.964 1.00 57.78 202 PHE A N 1
ATOM 1575 C CA . PHE A 1 202 ? -10.534 0.323 -12.877 1.00 57.78 202 PHE A CA 1
ATOM 1576 C C . PHE A 1 202 ? -9.051 0.111 -13.226 1.00 57.78 202 PHE A C 1
ATOM 1578 O O . PHE A 1 202 ? -8.560 0.606 -14.233 1.00 57.78 202 PHE A O 1
ATOM 1585 N N . ILE A 1 203 ? -8.352 -0.699 -12.424 1.00 57.16 203 ILE A N 1
ATOM 1586 C CA . ILE A 1 203 ? -6.964 -1.109 -12.663 1.00 57.16 203 ILE A CA 1
ATOM 1587 C C . ILE A 1 203 ? -6.837 -1.916 -13.965 1.00 57.16 203 ILE A C 1
ATOM 1589 O O . ILE A 1 203 ? -5.829 -1.793 -14.646 1.00 57.16 203 ILE A O 1
ATOM 1593 N N . VAL A 1 204 ? -7.855 -2.694 -14.352 1.00 56.22 204 VAL A N 1
ATOM 1594 C CA . VAL A 1 204 ? -7.819 -3.524 -15.571 1.00 56.22 204 VAL A CA 1
ATOM 1595 C C . VAL A 1 204 ? -7.794 -2.679 -16.855 1.00 56.22 204 VAL A C 1
ATOM 1597 O O . VAL A 1 204 ? -6.881 -2.880 -17.653 1.00 56.22 204 VAL A O 1
ATOM 1600 N N . PRO A 1 205 ? -8.708 -1.711 -17.077 1.00 60.16 205 PRO A N 1
ATOM 1601 C CA . PRO A 1 205 ? -8.625 -0.841 -18.249 1.00 60.16 205 PRO A CA 1
ATOM 1602 C C . PRO A 1 205 ? -7.385 0.063 -18.228 1.00 60.16 205 PRO A C 1
ATOM 1604 O O . PRO A 1 205 ? -6.812 0.299 -19.286 1.00 60.16 205 PRO A O 1
ATOM 1607 N N . LEU A 1 206 ? -6.912 0.511 -17.056 1.00 63.72 206 LEU A N 1
ATOM 1608 C CA . LEU A 1 206 ? -5.666 1.284 -16.967 1.00 63.72 206 LEU A CA 1
ATOM 1609 C C . LEU A 1 206 ? -4.449 0.434 -17.374 1.00 63.72 206 LEU A C 1
ATOM 1611 O O . LEU A 1 206 ? -3.642 0.872 -18.185 1.00 63.72 206 LEU A O 1
ATOM 1615 N N . ALA A 1 207 ? -4.352 -0.805 -16.883 1.00 63.09 207 ALA A N 1
ATOM 1616 C CA . ALA A 1 207 ? -3.305 -1.747 -17.275 1.00 63.09 207 ALA A CA 1
ATOM 1617 C C . ALA A 1 207 ? -3.369 -2.106 -18.771 1.00 63.09 207 ALA A C 1
ATOM 1619 O O . ALA A 1 207 ? -2.327 -2.251 -19.401 1.00 63.09 207 ALA A O 1
ATOM 1620 N N . ALA A 1 208 ? -4.569 -2.198 -19.355 1.00 65.38 208 ALA A N 1
ATOM 1621 C CA . ALA A 1 208 ? -4.750 -2.446 -20.786 1.00 65.38 208 ALA A CA 1
ATOM 1622 C C . ALA A 1 208 ? -4.278 -1.265 -21.652 1.00 65.38 208 ALA A C 1
ATOM 1624 O O . ALA A 1 208 ? -3.579 -1.481 -22.638 1.00 65.38 208 ALA A O 1
ATOM 1625 N N . VAL A 1 209 ? -4.595 -0.023 -21.262 1.00 66.31 209 VAL A N 1
ATOM 1626 C CA . VAL A 1 209 ? -4.067 1.184 -21.927 1.00 66.31 209 VAL A CA 1
ATOM 1627 C C . VAL A 1 209 ? -2.542 1.227 -21.821 1.00 66.31 209 VAL A C 1
ATOM 1629 O O . VAL A 1 209 ? -1.877 1.542 -22.800 1.00 66.31 209 VAL A O 1
ATOM 1632 N N . TYR A 1 210 ? -1.972 0.830 -20.681 1.00 65.50 210 TYR A N 1
ATOM 1633 C CA . TYR A 1 210 ? -0.519 0.723 -20.519 1.00 65.50 210 TYR A CA 1
ATOM 1634 C C . TYR A 1 210 ? 0.112 -0.333 -21.406 1.00 65.50 210 TYR A C 1
ATOM 1636 O O . TYR A 1 210 ? 1.103 -0.048 -22.070 1.00 65.50 210 TYR A O 1
ATOM 1644 N N . GLY A 1 211 ? -0.469 -1.533 -21.435 1.00 61.44 211 GLY A N 1
ATOM 1645 C CA . GLY A 1 211 ? -0.033 -2.591 -22.335 1.00 61.44 211 GLY A CA 1
ATOM 1646 C C . GLY A 1 211 ? -0.053 -2.109 -23.782 1.00 61.44 211 GLY A C 1
ATOM 1647 O O . GLY A 1 211 ? 0.922 -2.298 -24.496 1.00 61.44 211 GLY A O 1
ATOM 1648 N N . PHE A 1 212 ? -1.106 -1.396 -24.184 1.00 67.69 212 PHE A N 1
ATOM 1649 C CA . PHE A 1 212 ? -1.219 -0.837 -25.527 1.00 67.69 212 PHE A CA 1
ATOM 1650 C C . PHE A 1 212 ? -0.171 0.242 -25.821 1.00 67.69 212 PHE A C 1
ATOM 1652 O O . PHE A 1 212 ? 0.469 0.180 -26.863 1.00 67.69 212 PHE A O 1
ATOM 1659 N N . VAL A 1 213 ? 0.044 1.208 -24.921 1.00 68.12 213 VAL A N 1
ATOM 1660 C CA . VAL A 1 213 ? 1.039 2.275 -25.131 1.00 68.12 213 VAL A CA 1
ATOM 1661 C C . VAL A 1 213 ? 2.457 1.708 -25.129 1.00 68.12 213 VAL A C 1
ATOM 1663 O O . VAL A 1 213 ? 3.262 2.111 -25.954 1.00 68.12 213 VAL A O 1
ATOM 1666 N N . LEU A 1 214 ? 2.758 0.734 -24.267 1.00 65.56 214 LEU A N 1
ATOM 1667 C CA . LEU A 1 214 ? 4.065 0.079 -24.231 1.00 65.56 214 LEU A CA 1
ATOM 1668 C C . LEU A 1 214 ? 4.316 -0.742 -25.503 1.00 65.56 214 LEU A C 1
ATOM 1670 O O . LEU A 1 214 ? 5.396 -0.654 -26.079 1.00 65.56 214 LEU A O 1
ATOM 1674 N N . VAL A 1 215 ? 3.302 -1.465 -25.987 1.00 66.06 215 VAL A N 1
ATOM 1675 C CA . VAL A 1 215 ? 3.349 -2.140 -27.293 1.00 66.06 215 VAL A CA 1
ATOM 1676 C C . VAL A 1 215 ? 3.498 -1.127 -28.426 1.00 66.06 215 VAL A C 1
ATOM 1678 O O . VAL A 1 215 ? 4.277 -1.376 -29.334 1.00 66.06 215 VAL A O 1
ATOM 1681 N N . ALA A 1 216 ? 2.827 0.026 -28.369 1.00 64.06 216 ALA A N 1
ATOM 1682 C CA . ALA A 1 216 ? 2.963 1.083 -29.368 1.00 64.06 216 ALA A CA 1
ATOM 1683 C C . ALA A 1 216 ? 4.360 1.720 -29.355 1.00 64.06 216 ALA A C 1
ATOM 1685 O O . ALA A 1 216 ? 4.893 1.992 -30.420 1.00 64.06 216 ALA A O 1
ATOM 1686 N N . THR A 1 217 ? 4.986 1.906 -28.190 1.00 65.69 217 THR A N 1
ATOM 1687 C CA . THR A 1 217 ? 6.372 2.391 -28.084 1.00 65.69 217 THR A CA 1
ATOM 1688 C C . THR A 1 217 ? 7.359 1.386 -28.671 1.00 65.69 217 THR A C 1
ATOM 1690 O O . THR A 1 217 ? 8.238 1.772 -29.432 1.00 65.69 217 THR A O 1
ATOM 1693 N N . VAL A 1 218 ? 7.197 0.095 -28.363 1.00 60.12 218 VAL A N 1
ATOM 1694 C CA . VAL A 1 218 ? 8.037 -0.970 -28.936 1.00 60.12 218 VAL A CA 1
ATOM 1695 C C . VAL A 1 218 ? 7.814 -1.077 -30.445 1.00 60.12 218 VAL A C 1
ATOM 1697 O O . VAL A 1 218 ? 8.775 -1.125 -31.202 1.00 60.12 218 VAL A O 1
ATOM 1700 N N . ALA A 1 219 ? 6.560 -1.048 -30.896 1.00 60.78 219 ALA A N 1
ATOM 1701 C CA . ALA A 1 219 ? 6.215 -1.090 -32.310 1.00 60.78 219 ALA A CA 1
ATOM 1702 C C . ALA A 1 219 ? 6.711 0.148 -33.063 1.00 60.78 219 ALA A C 1
ATOM 1704 O O . ALA A 1 219 ? 7.146 -0.001 -34.191 1.00 60.78 219 ALA A O 1
ATOM 1705 N N . MET A 1 220 ? 6.682 1.341 -32.461 1.00 59.50 220 MET A N 1
ATOM 1706 C CA . MET A 1 220 ? 7.238 2.562 -33.055 1.00 59.50 220 MET A CA 1
ATOM 1707 C C . MET A 1 220 ? 8.761 2.530 -33.129 1.00 59.50 220 MET A C 1
ATOM 1709 O O . MET A 1 220 ? 9.292 3.005 -34.120 1.00 59.50 220 MET A O 1
ATOM 1713 N N . GLY A 1 221 ? 9.447 1.948 -32.138 1.00 56.38 221 GLY A N 1
ATOM 1714 C CA . GLY A 1 221 ? 10.891 1.711 -32.226 1.00 56.38 221 GLY A CA 1
ATOM 1715 C C . GLY A 1 221 ? 11.239 0.746 -33.361 1.00 56.38 221 GLY A C 1
ATOM 1716 O O . GLY A 1 221 ? 12.127 1.020 -34.149 1.00 56.38 221 GLY A O 1
ATOM 1717 N N . ILE A 1 222 ? 10.467 -0.333 -33.518 1.00 55.59 222 ILE A N 1
ATOM 1718 C CA . ILE A 1 222 ? 10.644 -1.273 -34.638 1.00 55.59 222 ILE A CA 1
ATOM 1719 C C . ILE A 1 222 ? 10.264 -0.616 -35.979 1.00 55.59 222 ILE A C 1
ATOM 1721 O O . ILE A 1 222 ? 10.939 -0.808 -36.979 1.00 55.59 222 ILE A O 1
ATOM 1725 N N . LEU A 1 223 ? 9.187 0.174 -36.024 1.00 50.62 223 LEU A N 1
ATOM 1726 C CA . LEU A 1 223 ? 8.719 0.849 -37.239 1.00 50.62 223 LEU A CA 1
ATOM 1727 C C . LEU A 1 223 ? 9.625 2.005 -37.659 1.00 50.62 223 LEU A C 1
ATOM 1729 O O . LEU A 1 223 ? 9.712 2.248 -38.857 1.00 50.62 223 LEU A O 1
ATOM 1733 N N . SER A 1 224 ? 10.287 2.704 -36.730 1.00 53.91 224 SER A N 1
ATOM 1734 C CA . SER A 1 224 ? 11.302 3.698 -37.100 1.00 53.91 224 SER A CA 1
ATOM 1735 C C . SER A 1 224 ? 12.503 3.053 -37.777 1.00 53.91 224 SER A C 1
ATOM 1737 O O . SER A 1 224 ? 13.114 3.691 -38.623 1.00 53.91 224 SER A O 1
ATOM 1739 N N . ASP A 1 225 ? 12.774 1.786 -37.461 1.00 48.84 225 ASP A N 1
ATOM 1740 C CA . ASP A 1 225 ? 13.845 1.000 -38.073 1.00 48.84 225 ASP A CA 1
ATOM 1741 C C . ASP A 1 225 ? 13.416 0.326 -39.392 1.00 48.84 225 ASP A C 1
ATOM 1743 O O . ASP A 1 225 ? 14.253 -0.258 -40.067 1.00 48.84 225 ASP A O 1
ATOM 1747 N N . CYS A 1 226 ? 12.126 0.346 -39.757 1.00 43.62 226 CYS A N 1
ATOM 1748 C CA . CYS A 1 226 ? 11.595 -0.322 -40.962 1.00 43.62 226 CYS A CA 1
ATOM 1749 C C . CYS A 1 226 ? 10.900 0.626 -41.954 1.00 43.62 226 CYS A C 1
ATOM 1751 O O . CYS A 1 226 ? 10.526 0.213 -43.053 1.00 43.62 226 CYS A O 1
ATOM 1753 N N . VA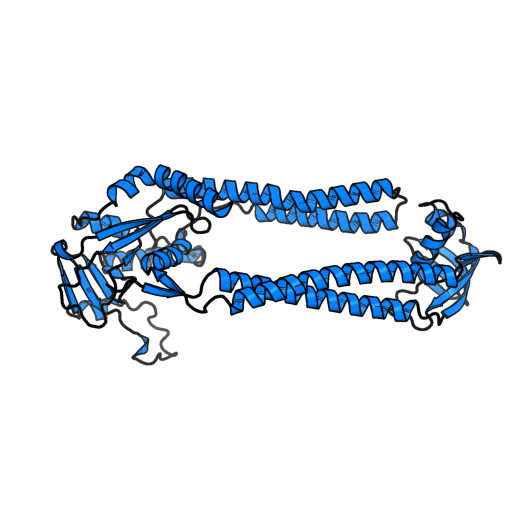L A 1 227 ? 10.631 1.872 -41.560 1.00 48.34 227 VAL A N 1
ATOM 1754 C CA . VAL A 1 227 ? 9.934 2.873 -42.374 1.00 48.34 227 VAL A CA 1
ATOM 1755 C C . VAL A 1 227 ? 10.670 4.200 -42.220 1.00 48.34 227 VAL A C 1
ATOM 1757 O O . VAL A 1 227 ? 10.917 4.615 -41.089 1.00 48.34 227 VAL A O 1
ATOM 1760 N N . PRO A 1 228 ? 10.954 4.925 -43.317 1.00 51.28 228 PRO A N 1
ATOM 1761 C CA . PRO A 1 228 ? 11.679 6.185 -43.250 1.00 51.28 228 PRO A CA 1
ATOM 1762 C C . PRO A 1 228 ? 10.779 7.297 -42.722 1.00 51.28 228 PRO A C 1
ATOM 1764 O O . PRO A 1 228 ? 10.130 8.043 -43.461 1.00 51.28 228 PRO A O 1
ATOM 1767 N N . ILE A 1 229 ? 10.696 7.355 -41.400 1.00 56.31 229 ILE A N 1
ATOM 1768 C CA . ILE A 1 229 ? 10.006 8.386 -40.644 1.00 56.31 229 ILE A CA 1
ATOM 1769 C C . ILE A 1 229 ? 11.063 9.439 -40.298 1.00 56.31 229 ILE A C 1
ATOM 1771 O O . ILE A 1 229 ? 12.046 9.089 -39.657 1.00 56.31 229 ILE A O 1
ATOM 1775 N N . PRO A 1 230 ? 10.879 10.717 -40.674 1.00 67.12 230 PRO A N 1
ATOM 1776 C CA . PRO A 1 230 ? 11.847 11.764 -40.353 1.00 67.12 230 PRO A CA 1
ATOM 1777 C C . PRO A 1 230 ? 12.162 11.806 -38.851 1.00 67.12 230 PRO A C 1
ATOM 1779 O O . PRO A 1 230 ? 11.227 11.774 -38.041 1.00 67.12 230 PRO A O 1
ATOM 1782 N N . ASP A 1 231 ? 13.431 11.974 -38.472 1.00 55.88 231 ASP A N 1
ATOM 1783 C CA . ASP A 1 231 ? 13.896 11.939 -37.073 1.00 55.88 231 ASP A CA 1
ATOM 1784 C C . ASP A 1 231 ? 13.133 12.888 -36.139 1.00 55.88 231 ASP A C 1
ATOM 1786 O O . ASP A 1 231 ? 12.857 12.579 -34.974 1.00 55.88 231 ASP A O 1
ATOM 1790 N N . ILE A 1 232 ? 12.716 14.042 -36.667 1.00 59.53 232 ILE A N 1
ATOM 1791 C CA . ILE A 1 232 ? 11.891 15.022 -35.951 1.00 59.53 232 ILE A CA 1
ATOM 1792 C C . ILE A 1 232 ? 10.523 14.426 -35.593 1.00 59.53 232 ILE A C 1
ATOM 1794 O O . ILE A 1 232 ? 10.024 14.634 -34.488 1.00 59.53 232 ILE A O 1
ATOM 1798 N N . VAL A 1 233 ? 9.908 13.673 -36.506 1.00 63.81 233 VAL A N 1
ATOM 1799 C CA . VAL A 1 233 ? 8.602 13.037 -36.299 1.00 63.81 233 VAL A CA 1
ATOM 1800 C C . VAL A 1 233 ? 8.731 11.877 -35.315 1.00 63.81 233 VAL A C 1
ATOM 1802 O O . VAL A 1 233 ? 7.917 11.791 -34.396 1.00 63.81 233 VAL A O 1
ATOM 1805 N N . ASN A 1 234 ? 9.774 11.048 -35.431 1.00 61.59 234 ASN A N 1
ATOM 1806 C CA . ASN A 1 234 ? 10.038 9.969 -34.475 1.00 61.59 234 ASN A CA 1
ATOM 1807 C C . ASN A 1 234 ? 10.275 10.521 -33.057 1.00 61.59 234 ASN A C 1
ATOM 1809 O O . ASN A 1 234 ? 9.622 10.108 -32.098 1.00 61.59 234 ASN A O 1
ATOM 1813 N N . SER A 1 235 ? 11.109 11.558 -32.936 1.00 57.34 235 SER A N 1
ATOM 1814 C CA . SER A 1 235 ? 11.374 12.252 -31.670 1.00 57.34 235 SER A CA 1
ATOM 1815 C C . SER A 1 235 ? 10.103 12.841 -31.053 1.00 57.34 235 SER A C 1
ATOM 1817 O O . SER A 1 235 ? 9.859 12.669 -29.858 1.00 57.34 235 SER A O 1
ATOM 1819 N N . ILE A 1 236 ? 9.253 13.500 -31.852 1.00 66.06 236 ILE A N 1
ATOM 1820 C CA . ILE A 1 236 ? 7.969 14.041 -31.379 1.00 66.06 236 ILE A CA 1
ATOM 1821 C C . ILE A 1 236 ? 7.048 12.913 -30.902 1.00 66.06 236 ILE A C 1
ATOM 1823 O O . ILE A 1 236 ? 6.464 13.027 -29.825 1.00 66.06 236 ILE A O 1
ATOM 1827 N N . VAL A 1 237 ? 6.929 11.818 -31.656 1.00 66.50 237 VAL A N 1
ATOM 1828 C CA . VAL A 1 237 ? 6.073 10.681 -31.287 1.00 66.50 237 VAL A CA 1
ATOM 1829 C C . VAL A 1 237 ? 6.577 10.005 -30.011 1.00 66.50 237 VAL A C 1
ATOM 1831 O O . VAL A 1 237 ? 5.779 9.751 -29.109 1.00 66.50 237 VAL A O 1
ATOM 1834 N N . MET A 1 238 ? 7.886 9.799 -29.866 1.00 66.06 238 MET A N 1
ATOM 1835 C CA . MET A 1 238 ? 8.489 9.226 -28.659 1.00 66.06 238 MET A CA 1
ATOM 1836 C C . MET A 1 238 ? 8.332 10.135 -27.436 1.00 66.06 238 MET A C 1
ATOM 1838 O O . MET A 1 238 ? 8.009 9.647 -26.349 1.00 66.06 238 MET A O 1
ATOM 1842 N N . ILE A 1 239 ? 8.472 11.455 -27.597 1.00 68.56 239 ILE A N 1
ATOM 1843 C CA . ILE A 1 239 ? 8.182 12.428 -26.532 1.00 68.56 239 ILE A CA 1
ATOM 1844 C C . ILE A 1 239 ? 6.703 12.353 -26.142 1.00 68.56 239 ILE A C 1
ATOM 1846 O O . ILE A 1 239 ? 6.395 12.276 -24.954 1.00 68.56 239 ILE A O 1
ATOM 1850 N N . VAL A 1 240 ? 5.782 12.317 -27.109 1.00 69.12 240 VAL A N 1
ATOM 1851 C CA . VAL A 1 240 ? 4.339 12.216 -26.846 1.00 69.12 240 VAL A CA 1
ATOM 1852 C C . VAL A 1 240 ? 3.998 10.906 -26.134 1.00 69.12 240 VAL A C 1
ATOM 1854 O O . VAL A 1 240 ? 3.298 10.944 -25.126 1.00 69.12 240 VAL A O 1
ATOM 1857 N N . LEU A 1 241 ? 4.529 9.763 -26.574 1.00 64.94 241 LEU A N 1
ATOM 1858 C CA . LEU A 1 241 ? 4.325 8.465 -25.918 1.00 64.94 241 LEU A CA 1
ATOM 1859 C C . LEU A 1 241 ? 4.904 8.449 -24.498 1.00 64.94 241 LEU A C 1
ATOM 1861 O O . LEU A 1 241 ? 4.258 7.950 -23.579 1.00 64.94 241 LEU A O 1
ATOM 1865 N N . THR A 1 242 ? 6.071 9.061 -24.287 1.00 66.88 242 THR A N 1
ATOM 1866 C CA . THR A 1 242 ? 6.700 9.183 -22.961 1.00 66.88 242 THR A CA 1
ATOM 1867 C C . THR A 1 242 ? 5.891 10.093 -22.036 1.00 66.88 242 THR A C 1
ATOM 1869 O O . THR A 1 242 ? 5.674 9.761 -20.873 1.00 66.88 242 THR A O 1
ATOM 1872 N N . VAL A 1 243 ? 5.373 11.214 -22.545 1.00 64.75 243 VAL A N 1
ATOM 1873 C CA . VAL A 1 243 ? 4.476 12.118 -21.806 1.00 64.75 243 VAL A CA 1
ATOM 1874 C C . VAL A 1 243 ? 3.153 11.419 -21.491 1.00 64.75 243 VAL A C 1
ATOM 1876 O O . VAL A 1 243 ? 2.665 11.527 -20.369 1.00 64.75 243 VAL A O 1
ATOM 1879 N N . VAL A 1 244 ? 2.594 10.640 -22.418 1.00 68.06 244 VAL A N 1
ATOM 1880 C CA . VAL A 1 244 ? 1.388 9.831 -22.182 1.00 68.06 244 VAL A CA 1
ATOM 1881 C C . VAL A 1 244 ? 1.657 8.729 -21.152 1.00 68.06 244 VAL A C 1
ATOM 1883 O O . VAL A 1 244 ? 0.812 8.503 -20.293 1.00 68.06 244 VAL A O 1
ATOM 1886 N N . LEU A 1 245 ? 2.836 8.102 -21.142 1.00 67.12 245 LEU A N 1
ATOM 1887 C CA . LEU A 1 245 ? 3.235 7.134 -20.109 1.00 67.12 245 LEU A CA 1
ATOM 1888 C C . LEU A 1 245 ? 3.505 7.788 -18.747 1.00 67.12 245 LEU A C 1
ATOM 1890 O O . LEU A 1 245 ? 3.233 7.177 -17.716 1.00 67.12 245 LEU A O 1
ATOM 1894 N N . ALA A 1 246 ? 4.023 9.013 -18.707 1.00 60.38 246 ALA A N 1
ATOM 1895 C CA . ALA A 1 246 ? 4.281 9.721 -17.456 1.00 60.38 246 ALA A CA 1
ATOM 1896 C C . ALA A 1 246 ? 2.985 10.296 -16.856 1.00 60.38 246 ALA A C 1
ATOM 1898 O O . ALA A 1 246 ? 2.676 10.071 -15.685 1.00 60.38 246 ALA A O 1
ATOM 1899 N N . PHE A 1 247 ? 2.180 11.000 -17.656 1.00 57.88 247 PHE A N 1
ATOM 1900 C CA . PHE A 1 247 ? 0.955 11.661 -17.195 1.00 57.88 247 PHE A CA 1
ATOM 1901 C C . PHE A 1 247 ? -0.275 10.743 -17.208 1.00 57.88 247 PHE A C 1
ATOM 1903 O O . PHE A 1 247 ? -1.168 10.916 -16.375 1.00 57.88 247 PHE A O 1
ATOM 1910 N N . GLY A 1 248 ? -0.314 9.736 -18.085 1.00 60.28 248 GLY A N 1
ATOM 1911 C CA . GLY A 1 248 ? -1.405 8.763 -18.198 1.00 60.28 248 GLY A CA 1
ATOM 1912 C C . GLY A 1 248 ? -1.495 7.758 -17.045 1.00 60.28 248 GLY A C 1
ATOM 1913 O O . GLY A 1 248 ? -2.557 7.171 -16.857 1.00 60.28 248 GLY A O 1
ATOM 1914 N N . VAL A 1 249 ? -0.456 7.600 -16.213 1.00 58.09 249 VAL A N 1
ATOM 1915 C CA . VAL A 1 249 ? -0.554 6.894 -14.915 1.00 58.09 249 VAL A CA 1
ATOM 1916 C C . VAL A 1 249 ? -0.922 7.884 -13.840 1.00 58.09 249 VAL A C 1
ATOM 1918 O O . VAL A 1 249 ? -1.857 7.642 -13.084 1.00 58.09 249 VAL A O 1
ATOM 1921 N N . VAL A 1 250 ? -0.197 8.998 -13.762 1.00 59.88 250 VAL A N 1
ATOM 1922 C CA . VAL A 1 250 ? -0.259 9.860 -12.584 1.00 59.88 250 VAL A CA 1
ATOM 1923 C C . VAL A 1 250 ? -1.632 10.513 -12.473 1.00 59.88 250 VAL A C 1
ATOM 1925 O O . VAL A 1 250 ? -2.251 10.446 -11.413 1.00 59.88 250 VAL A O 1
ATOM 1928 N N . VAL A 1 251 ? -2.161 11.073 -13.564 1.00 67.69 251 VAL A N 1
ATOM 1929 C CA . VAL A 1 251 ? -3.442 11.791 -13.530 1.00 67.69 251 VAL A CA 1
ATOM 1930 C C . VAL A 1 251 ? -4.621 10.833 -13.306 1.00 67.69 251 VAL A C 1
ATOM 1932 O O . VAL A 1 251 ? -5.369 11.055 -12.350 1.00 67.69 251 VAL A O 1
ATOM 1935 N N . PRO A 1 252 ? -4.798 9.731 -14.065 1.00 65.81 252 PRO A N 1
ATOM 1936 C CA . PRO A 1 252 ? -5.871 8.775 -13.800 1.00 65.81 252 PRO A CA 1
ATOM 1937 C C . PRO A 1 252 ? -5.734 8.059 -12.457 1.00 65.81 252 PRO A C 1
ATOM 1939 O O . PRO A 1 252 ? -6.753 7.829 -11.813 1.00 65.81 252 PRO A O 1
ATOM 1942 N N . ALA A 1 253 ? -4.519 7.748 -11.986 1.00 65.25 253 ALA A N 1
ATOM 1943 C CA . ALA A 1 253 ? -4.330 7.170 -10.654 1.00 65.25 253 ALA A CA 1
ATOM 1944 C C . ALA A 1 253 ? -4.733 8.159 -9.554 1.00 65.25 253 ALA A C 1
ATOM 1946 O O . ALA A 1 253 ? -5.436 7.772 -8.623 1.00 65.25 253 ALA A O 1
ATOM 1947 N N . LEU A 1 254 ? -4.368 9.442 -9.667 1.00 68.50 254 LEU A N 1
ATOM 1948 C CA . LEU A 1 254 ? -4.795 10.484 -8.726 1.00 68.50 254 LEU A CA 1
ATOM 1949 C C . LEU A 1 254 ? -6.318 10.690 -8.754 1.00 68.50 254 LEU A C 1
ATOM 1951 O O . LEU A 1 254 ? -6.958 10.750 -7.698 1.00 68.50 254 LEU A O 1
ATOM 1955 N N . LEU A 1 255 ? -6.924 10.746 -9.942 1.00 70.81 255 LEU A N 1
ATOM 1956 C CA . LEU A 1 255 ? -8.379 10.850 -10.109 1.00 70.81 255 LEU A CA 1
ATOM 1957 C C . LEU A 1 255 ? -9.109 9.611 -9.568 1.00 70.81 255 LEU A C 1
ATOM 1959 O O . LEU A 1 255 ? -10.146 9.725 -8.919 1.00 70.81 255 LEU A O 1
ATOM 1963 N N . TYR A 1 256 ? -8.550 8.420 -9.770 1.00 72.31 256 TYR A N 1
ATOM 1964 C CA . TYR A 1 256 ? -9.092 7.178 -9.232 1.00 72.31 256 TYR A CA 1
ATOM 1965 C C . TYR A 1 256 ? -8.985 7.135 -7.707 1.00 72.31 256 TYR A C 1
ATOM 1967 O O . TYR A 1 256 ? -9.976 6.865 -7.035 1.00 72.31 256 TYR A O 1
ATOM 1975 N N . LEU A 1 257 ? -7.827 7.484 -7.140 1.00 72.19 257 LEU A N 1
ATOM 1976 C CA . LEU A 1 257 ? -7.642 7.569 -5.692 1.00 72.19 257 LEU A CA 1
ATOM 1977 C C . LEU A 1 257 ? -8.629 8.559 -5.070 1.00 72.19 257 LEU A C 1
ATOM 1979 O O . LEU A 1 257 ? -9.265 8.238 -4.070 1.00 72.19 257 LEU A O 1
ATOM 1983 N N . THR A 1 258 ? -8.798 9.746 -5.658 1.00 74.44 258 THR A N 1
ATOM 1984 C CA . THR A 1 258 ? -9.772 10.740 -5.172 1.00 74.44 258 THR A CA 1
ATOM 1985 C C . THR A 1 258 ? -11.217 10.260 -5.296 1.00 74.44 258 THR A C 1
ATOM 1987 O O . THR A 1 258 ? -12.002 10.489 -4.374 1.00 74.44 258 THR A O 1
ATOM 1990 N N . LYS A 1 259 ? -11.569 9.541 -6.368 1.00 79.44 259 LYS A N 1
ATOM 1991 C CA . LYS A 1 259 ? -12.890 8.922 -6.524 1.00 79.44 259 LYS A CA 1
ATOM 1992 C C . LYS A 1 259 ? -13.149 7.841 -5.473 1.00 79.44 259 LYS A C 1
ATOM 1994 O O . LYS A 1 259 ? -14.158 7.932 -4.782 1.00 79.44 259 LYS A O 1
ATOM 1999 N N . ILE A 1 260 ? -12.228 6.889 -5.295 1.00 78.31 260 ILE A N 1
ATOM 2000 C CA . ILE A 1 260 ? -12.337 5.836 -4.269 1.00 78.31 260 ILE A CA 1
ATOM 2001 C C . ILE A 1 260 ? -12.520 6.456 -2.889 1.00 78.31 260 ILE A C 1
ATOM 2003 O O . ILE A 1 260 ? -13.357 6.013 -2.114 1.00 78.31 260 ILE A O 1
ATOM 2007 N N . LYS A 1 261 ? -11.753 7.503 -2.574 1.00 77.75 261 LYS A N 1
ATOM 2008 C CA . LYS A 1 261 ? -11.858 8.199 -1.289 1.00 77.75 261 LYS A CA 1
ATOM 2009 C C . LYS A 1 261 ? -13.261 8.764 -1.066 1.00 77.75 261 LYS A C 1
ATOM 2011 O O . LYS A 1 261 ? -13.814 8.563 0.008 1.00 77.75 261 LYS A O 1
ATOM 2016 N N . LYS A 1 262 ? -13.854 9.420 -2.070 1.00 81.69 262 LYS A N 1
ATOM 2017 C CA . LYS A 1 262 ? -15.237 9.926 -1.989 1.00 81.69 262 LYS A CA 1
ATOM 2018 C C . LYS A 1 262 ? -16.258 8.796 -1.847 1.00 81.69 262 LYS A C 1
ATOM 2020 O O . LYS A 1 262 ? -17.164 8.904 -1.029 1.00 81.69 262 LYS A O 1
ATOM 2025 N N . GLU A 1 263 ? -16.097 7.717 -2.612 1.00 84.56 263 GLU A N 1
ATOM 2026 C CA . GLU A 1 263 ? -16.967 6.537 -2.526 1.00 84.56 263 GLU A CA 1
ATOM 2027 C C . GLU A 1 263 ? -16.872 5.863 -1.152 1.00 84.56 263 GLU A C 1
ATOM 2029 O O . GLU A 1 263 ? -17.897 5.496 -0.589 1.00 84.56 263 GLU A O 1
ATOM 2034 N N . ASN A 1 264 ? -15.674 5.776 -0.568 1.00 85.19 264 ASN A N 1
ATOM 2035 C CA . ASN A 1 264 ? -15.480 5.265 0.786 1.00 85.19 264 ASN A CA 1
ATOM 2036 C C . ASN A 1 264 ? -16.110 6.175 1.839 1.00 85.19 264 ASN A C 1
ATOM 2038 O O . ASN A 1 264 ? -16.760 5.661 2.734 1.00 85.19 264 ASN A O 1
ATOM 2042 N N . VAL A 1 265 ? -15.966 7.503 1.745 1.00 86.69 265 VAL A N 1
ATOM 2043 C CA . VAL A 1 265 ? -16.642 8.420 2.685 1.00 86.69 265 VAL A CA 1
ATOM 2044 C C . VAL A 1 265 ? -18.150 8.199 2.647 1.00 86.69 265 VAL A C 1
ATOM 2046 O O . VAL A 1 265 ? -18.751 8.008 3.696 1.00 86.69 265 VAL A O 1
ATOM 2049 N N . LYS A 1 266 ? -18.743 8.134 1.450 1.00 87.31 266 LYS A N 1
ATOM 2050 C CA . LYS A 1 266 ? -20.177 7.871 1.294 1.00 87.31 266 LYS A CA 1
ATOM 2051 C C . LYS A 1 266 ? -20.583 6.498 1.848 1.00 87.31 266 LYS A C 1
ATOM 2053 O O . LYS A 1 266 ? -21.576 6.389 2.549 1.00 87.31 266 LYS A O 1
ATOM 2058 N N . PHE A 1 267 ? -19.803 5.459 1.562 1.00 88.19 267 PHE A N 1
ATOM 2059 C CA . PHE A 1 267 ? -20.066 4.108 2.060 1.00 88.19 267 PHE A CA 1
ATOM 2060 C C . PHE A 1 267 ? -20.013 4.025 3.590 1.00 88.19 267 PHE A C 1
ATOM 2062 O O . PHE A 1 267 ? -20.834 3.341 4.188 1.00 88.19 267 PHE A O 1
ATOM 2069 N N . PHE A 1 268 ? -19.057 4.711 4.219 1.00 88.88 268 PHE A N 1
ATOM 2070 C CA . PHE A 1 268 ? -18.948 4.759 5.677 1.00 88.88 268 PHE A CA 1
ATOM 2071 C C . PHE A 1 268 ? -20.076 5.577 6.290 1.00 88.88 268 PHE A C 1
ATOM 2073 O O . PHE A 1 268 ? -20.627 5.165 7.295 1.00 88.88 268 PHE A O 1
ATOM 2080 N N . ASP A 1 269 ? -20.458 6.685 5.669 1.00 88.94 269 ASP A N 1
ATOM 2081 C CA . ASP A 1 269 ? -21.574 7.506 6.136 1.00 88.94 269 ASP A CA 1
ATOM 2082 C C . ASP A 1 269 ? -22.899 6.729 6.174 1.00 88.94 269 ASP A C 1
ATOM 2084 O O . ASP A 1 269 ? -23.673 6.838 7.115 1.00 88.94 269 ASP A O 1
ATOM 2088 N N . GLU A 1 270 ? -23.129 5.872 5.178 1.00 87.69 270 GLU A N 1
ATOM 2089 C CA . GLU A 1 270 ? -24.352 5.069 5.088 1.00 87.69 270 GLU A CA 1
ATOM 2090 C C . GLU A 1 270 ? -24.353 3.830 5.999 1.00 87.69 270 GLU A C 1
ATOM 2092 O O . GLU A 1 270 ? -25.424 3.317 6.323 1.00 87.69 270 GLU A O 1
ATOM 2097 N N . LYS A 1 271 ? -23.177 3.293 6.350 1.00 87.88 271 LYS A N 1
ATOM 2098 C CA . LYS A 1 271 ? -23.060 1.955 6.961 1.00 87.88 271 LYS A CA 1
ATOM 2099 C C . LYS A 1 271 ? -22.322 1.894 8.292 1.00 87.88 271 LYS A C 1
ATOM 2101 O O . LYS A 1 271 ? -22.304 0.826 8.894 1.00 87.88 271 LYS A O 1
ATOM 2106 N N . PHE A 1 272 ? -21.666 2.964 8.723 1.00 88.38 272 PHE A N 1
ATOM 2107 C CA . PHE A 1 272 ? -20.955 2.985 9.996 1.00 88.38 272 PHE A CA 1
ATOM 2108 C C . PHE A 1 272 ? -21.949 3.155 11.164 1.00 88.38 272 PHE A C 1
ATOM 2110 O O . PHE A 1 272 ? -22.877 3.954 11.042 1.00 88.38 272 PHE A O 1
ATOM 2117 N N . PRO A 1 273 ? -21.755 2.471 12.308 1.00 89.38 273 PRO A N 1
ATOM 2118 C CA . PRO A 1 273 ? -20.722 1.473 12.596 1.00 89.38 273 PRO A CA 1
ATOM 2119 C C . PRO A 1 273 ? -20.980 0.136 11.884 1.00 89.38 273 PRO A C 1
ATOM 2121 O O . PRO A 1 273 ? -22.121 -0.280 11.702 1.00 89.38 273 PRO A O 1
ATOM 2124 N N . PHE A 1 274 ? -19.903 -0.538 11.477 1.00 87.75 274 PHE A N 1
ATOM 2125 C CA . PHE A 1 274 ? -19.996 -1.822 10.777 1.00 87.75 274 PHE A CA 1
ATOM 2126 C C . PHE A 1 274 ? -20.218 -2.979 11.744 1.00 87.75 274 PHE A C 1
ATOM 2128 O O . PHE A 1 274 ? -19.822 -2.907 12.902 1.00 87.75 274 PHE A O 1
ATOM 2135 N N . ASP A 1 275 ? -20.786 -4.064 11.230 1.00 84.50 275 ASP A N 1
ATOM 2136 C CA . ASP A 1 275 ? -20.747 -5.374 11.870 1.00 84.50 275 ASP A CA 1
ATOM 2137 C C . ASP A 1 275 ? -19.473 -6.110 11.414 1.00 84.50 275 ASP A C 1
ATOM 2139 O O . ASP A 1 275 ? -19.301 -6.386 10.220 1.00 84.50 275 ASP A O 1
ATOM 2143 N N . PHE A 1 276 ? -18.558 -6.402 12.345 1.00 76.00 276 PHE A N 1
ATOM 2144 C CA . PHE A 1 276 ? -17.327 -7.140 12.038 1.00 76.00 276 PHE A CA 1
ATOM 2145 C C . PHE A 1 276 ? -17.540 -8.644 11.843 1.00 76.00 276 PHE A C 1
ATOM 2147 O O . PHE A 1 276 ? -16.687 -9.294 11.238 1.00 76.00 276 PHE A O 1
ATOM 2154 N N . GLY A 1 277 ? -18.672 -9.182 12.295 1.00 73.75 277 GLY A N 1
ATOM 2155 C CA . GLY A 1 277 ? -19.113 -10.547 12.023 1.00 73.75 277 GLY A CA 1
ATOM 2156 C C . GLY A 1 277 ? -19.842 -10.716 10.686 1.00 73.75 277 GLY A C 1
ATOM 2157 O O . GLY A 1 277 ? -20.234 -11.833 10.362 1.00 73.75 277 GLY A O 1
ATOM 2158 N N . ASP A 1 278 ? -20.022 -9.654 9.888 1.00 77.19 278 ASP A N 1
ATOM 2159 C CA . ASP A 1 278 ? -20.605 -9.769 8.545 1.00 77.19 278 ASP A CA 1
ATOM 2160 C C . ASP A 1 278 ? -19.589 -10.361 7.554 1.00 77.19 278 ASP A C 1
ATOM 2162 O O . ASP A 1 278 ? -18.696 -9.690 7.014 1.00 77.19 278 ASP A O 1
ATOM 2166 N N . VAL A 1 279 ? -19.785 -11.642 7.251 1.00 74.25 279 VAL A N 1
ATOM 2167 C CA . VAL A 1 279 ? -18.967 -12.457 6.349 1.00 74.25 279 VAL A CA 1
ATOM 2168 C C . VAL A 1 279 ? -18.944 -11.905 4.926 1.00 74.25 279 VAL A C 1
ATOM 2170 O O . VAL A 1 279 ? -17.995 -12.144 4.171 1.00 74.25 279 VAL A O 1
ATOM 2173 N N . ASN A 1 280 ? -19.946 -11.118 4.524 1.00 69.94 280 ASN A N 1
ATOM 2174 C CA . ASN A 1 280 ? -19.970 -10.534 3.184 1.00 69.94 280 ASN A CA 1
ATOM 2175 C C . ASN A 1 280 ? -18.823 -9.554 2.950 1.00 69.94 280 ASN A C 1
ATOM 2177 O O . ASN A 1 280 ? -18.385 -9.395 1.801 1.00 69.94 280 ASN A O 1
ATOM 2181 N N . ASN A 1 281 ? -18.317 -8.963 4.032 1.00 66.31 281 ASN A N 1
ATOM 2182 C CA . ASN A 1 281 ? -17.206 -8.025 4.034 1.00 66.31 281 ASN A CA 1
ATOM 2183 C C . ASN A 1 281 ? -15.837 -8.723 4.087 1.00 66.31 281 ASN A C 1
ATOM 2185 O O . ASN A 1 281 ? -14.818 -8.065 3.870 1.00 66.31 281 ASN A O 1
ATOM 2189 N N . LEU A 1 282 ? -15.799 -10.047 4.291 1.00 66.69 282 LEU A N 1
ATOM 2190 C CA . LEU A 1 282 ? -14.578 -10.848 4.356 1.00 66.69 282 LEU A CA 1
ATOM 2191 C C . LEU A 1 282 ? -14.259 -11.471 2.979 1.00 66.69 282 LEU A C 1
ATOM 2193 O O . LEU A 1 282 ? -14.926 -12.408 2.527 1.00 66.69 282 LEU A O 1
ATOM 2197 N N . PRO A 1 283 ? -13.223 -10.986 2.263 1.00 59.72 283 PRO A N 1
ATOM 2198 C CA . PRO A 1 283 ? -12.909 -11.463 0.916 1.00 59.72 283 PRO A CA 1
ATOM 2199 C C . PRO A 1 283 ? -12.298 -12.872 0.892 1.00 59.72 283 PRO A C 1
ATOM 2201 O O . PRO A 1 283 ? -12.270 -13.489 -0.170 1.00 59.72 283 PRO A O 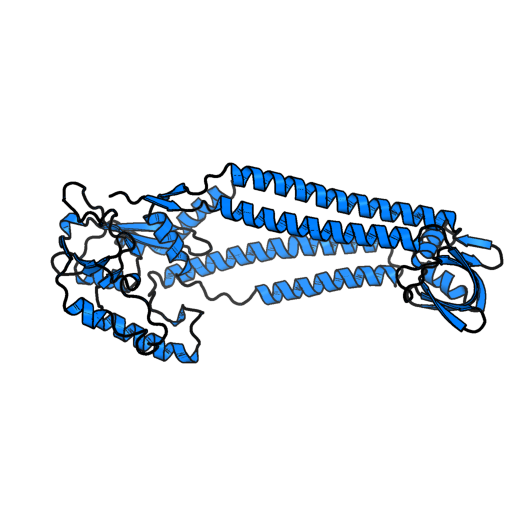1
ATOM 2204 N N . MET A 1 284 ? -11.809 -13.372 2.033 1.00 66.50 284 MET A N 1
ATOM 2205 C CA . MET A 1 284 ? -11.156 -14.683 2.136 1.00 66.50 284 MET A CA 1
ATOM 2206 C C . MET A 1 284 ? -12.144 -15.856 2.184 1.00 66.50 284 MET A C 1
ATOM 2208 O O . MET A 1 284 ? -11.752 -16.985 1.903 1.00 66.50 284 MET A O 1
ATOM 2212 N N . ILE A 1 285 ? -13.424 -15.601 2.477 1.00 69.56 285 ILE A N 1
ATOM 2213 C CA . ILE A 1 285 ? -14.444 -16.650 2.571 1.00 69.56 285 ILE A CA 1
ATOM 2214 C C . ILE A 1 285 ? -15.075 -16.873 1.195 1.00 69.56 285 ILE A C 1
ATOM 2216 O O . ILE A 1 285 ? -15.603 -15.944 0.558 1.00 69.56 285 ILE A O 1
ATOM 2220 N N . ARG A 1 286 ? -15.011 -18.126 0.725 1.00 75.00 286 ARG A N 1
ATOM 2221 C CA . ARG A 1 286 ? -15.587 -18.550 -0.556 1.00 75.00 286 ARG A CA 1
ATOM 2222 C C . ARG A 1 286 ? -17.080 -18.260 -0.558 1.00 75.00 286 ARG A C 1
ATOM 2224 O O . ARG A 1 286 ? -17.761 -18.513 0.423 1.00 75.00 286 ARG A O 1
ATOM 2231 N N . LYS A 1 287 ? -17.602 -17.771 -1.687 1.00 78.38 287 LYS A N 1
ATOM 2232 C CA . LYS A 1 287 ? -19.013 -17.364 -1.814 1.00 78.38 287 LYS A CA 1
ATOM 2233 C C . LYS A 1 287 ? -20.006 -18.439 -1.372 1.00 78.38 287 LYS A C 1
ATOM 2235 O O . LYS A 1 287 ? -21.003 -18.090 -0.756 1.00 78.38 287 LYS A O 1
ATOM 2240 N N . ASN A 1 288 ? -19.719 -19.698 -1.693 1.00 81.25 288 ASN A N 1
ATOM 2241 C CA . ASN A 1 288 ? -20.600 -20.823 -1.390 1.00 81.25 288 ASN A CA 1
ATOM 2242 C C . ASN A 1 288 ? -20.652 -21.132 0.111 1.00 81.25 288 ASN A C 1
ATOM 2244 O O . ASN A 1 288 ? -21.687 -21.571 0.587 1.00 81.25 288 ASN A O 1
ATOM 2248 N N . ASP A 1 289 ? -19.585 -20.814 0.844 1.00 83.00 289 ASP A N 1
ATOM 2249 C CA . ASP A 1 289 ? -19.447 -21.139 2.265 1.00 83.00 289 ASP A CA 1
ATOM 2250 C C . ASP A 1 289 ? -19.923 -19.970 3.151 1.00 83.00 289 ASP A C 1
ATOM 2252 O O . ASP A 1 289 ? -20.038 -20.097 4.365 1.00 83.00 289 ASP A O 1
ATOM 2256 N N . ARG A 1 290 ? -20.225 -18.800 2.561 1.00 83.06 290 ARG A N 1
ATOM 2257 C CA . ARG A 1 290 ? -20.592 -17.586 3.315 1.00 83.06 290 ARG A CA 1
ATOM 2258 C C . ARG A 1 290 ? -21.858 -17.747 4.138 1.00 83.06 290 ARG A C 1
ATOM 2260 O O . ARG A 1 290 ? -21.922 -17.193 5.224 1.00 83.06 290 ARG A O 1
ATOM 2267 N N . ALA A 1 291 ? -22.860 -18.444 3.605 1.00 83.00 291 ALA A N 1
ATOM 2268 C CA . ALA A 1 291 ? -24.130 -18.623 4.299 1.00 83.00 291 ALA A CA 1
ATOM 2269 C C . ALA A 1 291 ? -23.951 -19.480 5.559 1.00 83.00 291 ALA A C 1
ATOM 2271 O O . ALA A 1 291 ? -24.450 -19.117 6.621 1.00 83.00 291 ALA A O 1
ATOM 2272 N N . ASP A 1 292 ? -23.187 -20.566 5.441 1.00 84.06 292 ASP A N 1
ATOM 2273 C CA . ASP A 1 292 ? -22.918 -21.475 6.552 1.00 84.06 292 ASP A CA 1
ATOM 2274 C C . ASP A 1 292 ? -22.031 -20.805 7.607 1.00 84.06 292 ASP A C 1
ATOM 2276 O O . ASP A 1 292 ? -22.356 -20.842 8.791 1.00 84.06 292 ASP A O 1
ATOM 2280 N N . VAL A 1 293 ? -20.976 -20.095 7.186 1.00 83.88 293 VAL A N 1
ATOM 2281 C CA . VAL A 1 293 ? -20.102 -19.351 8.110 1.00 83.88 293 VAL A CA 1
ATOM 2282 C C . VAL A 1 293 ? -20.845 -18.199 8.789 1.00 83.88 293 VAL A C 1
ATOM 2284 O O . VAL A 1 293 ? -20.644 -17.972 9.977 1.00 83.88 293 VAL A O 1
ATOM 2287 N N . GLN A 1 294 ? -21.723 -17.481 8.077 1.00 85.50 294 GLN A N 1
ATOM 2288 C CA . GLN A 1 294 ? -22.525 -16.419 8.691 1.00 85.50 294 GLN A CA 1
ATOM 2289 C C . GLN A 1 294 ? -23.463 -16.993 9.749 1.00 85.50 294 GLN A C 1
ATOM 2291 O O . GLN A 1 294 ? -23.539 -16.456 10.844 1.00 85.50 294 GLN A O 1
ATOM 2296 N N . LYS A 1 295 ? -24.136 -18.108 9.446 1.00 85.94 295 LYS A N 1
ATOM 2297 C CA . LYS A 1 295 ? -25.033 -18.772 10.394 1.00 85.94 295 LYS A CA 1
ATOM 2298 C C . LYS A 1 295 ? -24.296 -19.215 11.659 1.00 85.94 295 LYS A C 1
ATOM 2300 O O . LYS A 1 295 ? -24.845 -19.106 12.750 1.00 85.94 295 LYS A O 1
ATOM 2305 N N . GLU A 1 296 ? -23.074 -19.711 11.503 1.00 82.50 296 GLU A N 1
ATOM 2306 C CA . GLU A 1 296 ? -22.240 -20.126 12.625 1.00 82.50 296 GLU A CA 1
ATOM 2307 C C . GLU A 1 296 ? -21.775 -18.935 13.471 1.00 82.50 296 GLU A C 1
ATOM 2309 O O . GLU A 1 296 ? -21.888 -18.966 14.692 1.00 82.50 296 GLU A O 1
ATOM 2314 N N . LEU A 1 297 ? -21.349 -17.841 12.834 1.00 82.06 297 LEU A N 1
ATOM 2315 C CA . LEU A 1 297 ? -21.021 -16.600 13.539 1.00 82.06 297 LEU A CA 1
ATOM 2316 C C . LEU A 1 297 ? -22.237 -16.011 14.256 1.00 82.06 297 LEU A C 1
ATOM 2318 O O . LEU A 1 297 ? -22.108 -15.565 15.388 1.00 82.06 297 LEU A O 1
ATOM 2322 N N . ASP A 1 298 ? -23.417 -16.042 13.638 1.00 84.81 298 ASP A N 1
ATOM 2323 C CA . ASP A 1 298 ? -24.657 -15.573 14.259 1.00 84.81 298 ASP A CA 1
ATOM 2324 C C . ASP A 1 298 ? -25.029 -16.426 15.484 1.00 84.81 298 ASP A C 1
ATOM 2326 O O . ASP A 1 298 ? -25.528 -15.890 16.474 1.00 84.81 298 ASP A O 1
ATOM 2330 N N . ARG A 1 299 ? -24.761 -17.740 15.441 1.00 81.94 299 ARG A N 1
ATOM 2331 C CA . ARG A 1 299 ? -24.931 -18.646 16.586 1.00 81.94 299 ARG A CA 1
ATOM 2332 C C . ARG A 1 299 ? -23.982 -18.277 17.724 1.00 81.94 299 ARG A C 1
ATOM 2334 O O . ARG A 1 299 ? -24.453 -18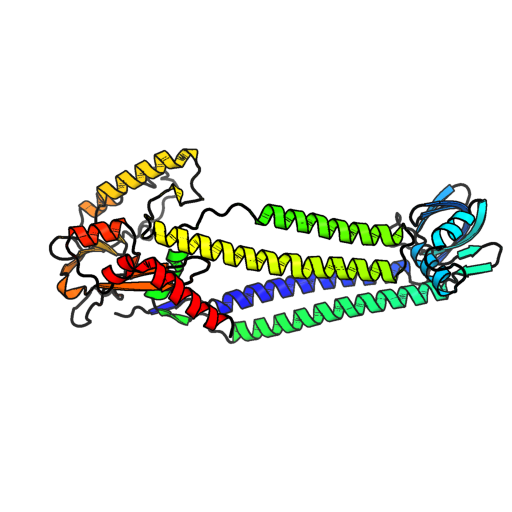.030 18.829 1.00 81.94 299 ARG A O 1
ATOM 2341 N N . ILE A 1 300 ? -22.688 -18.150 17.433 1.00 76.06 300 ILE A N 1
ATOM 2342 C CA . ILE A 1 300 ? -21.670 -17.758 18.421 1.00 76.06 300 ILE A CA 1
ATOM 2343 C C . ILE A 1 300 ? -22.015 -16.393 19.031 1.00 76.06 300 ILE A C 1
ATOM 2345 O O . ILE A 1 300 ? -21.982 -16.222 20.242 1.00 76.06 300 ILE A O 1
ATOM 2349 N N . LYS A 1 301 ? -22.451 -15.424 18.217 1.00 76.00 301 LYS A N 1
ATOM 2350 C CA . LYS A 1 301 ? -22.891 -14.106 18.703 1.00 76.00 301 LYS A CA 1
ATOM 2351 C C . LYS A 1 301 ? -24.070 -14.177 19.673 1.00 76.00 301 LYS A C 1
ATOM 2353 O O . LYS A 1 301 ? -24.160 -13.352 20.579 1.00 76.00 301 LYS A O 1
ATOM 2358 N N . GLN A 1 302 ? -25.001 -15.107 19.466 1.00 79.56 302 GLN A N 1
ATOM 2359 C CA . GLN A 1 302 ? -26.128 -15.301 20.380 1.00 79.56 302 GLN A CA 1
ATOM 2360 C C . GLN A 1 302 ? -25.687 -15.953 21.691 1.00 79.56 302 GLN A C 1
ATOM 2362 O O . GLN A 1 302 ? -26.194 -15.582 22.749 1.00 79.56 302 GLN A O 1
ATOM 2367 N N . GLU A 1 303 ? -24.760 -16.906 21.619 1.00 74.88 303 GLU A N 1
ATOM 2368 C CA . GLU A 1 303 ? -24.228 -17.636 22.773 1.00 74.88 303 GLU A CA 1
ATOM 2369 C C . GLU A 1 303 ? -23.331 -16.734 23.645 1.00 74.88 303 GLU A C 1
ATOM 2371 O O . GLU A 1 303 ? -23.507 -16.684 24.864 1.00 74.88 303 GLU A O 1
ATOM 2376 N N . SER A 1 304 ? -22.475 -15.918 23.024 1.00 72.06 304 SER A N 1
ATOM 2377 C CA . SER A 1 304 ? -21.527 -15.011 23.688 1.00 72.06 304 SER A CA 1
ATOM 2378 C C . SER A 1 304 ? -21.999 -13.547 23.713 1.00 72.06 304 SER A C 1
ATOM 2380 O O . SER A 1 304 ? -21.190 -12.616 23.690 1.00 72.06 304 SER A O 1
ATOM 2382 N N . ALA A 1 305 ? -23.316 -13.318 23.741 1.00 79.75 305 ALA A N 1
ATOM 2383 C CA . ALA A 1 305 ? -23.876 -11.969 23.728 1.00 79.75 305 ALA A CA 1
ATOM 2384 C C . ALA A 1 305 ? -23.306 -11.103 24.870 1.00 79.75 305 ALA A C 1
ATOM 2386 O O . ALA A 1 305 ? -23.206 -11.541 26.018 1.00 79.75 305 ALA A O 1
ATOM 2387 N N . ASP A 1 306 ? -22.978 -9.851 24.544 1.00 89.06 306 ASP A N 1
ATOM 2388 C CA . ASP A 1 306 ? -22.428 -8.845 25.462 1.00 89.06 306 ASP A CA 1
ATOM 2389 C C . ASP A 1 306 ? -21.016 -9.130 26.010 1.00 89.06 306 ASP A C 1
ATOM 2391 O O . ASP A 1 306 ? -20.581 -8.468 26.959 1.00 89.06 306 ASP A O 1
ATOM 2395 N N . ILE A 1 307 ? -20.297 -10.092 25.428 1.00 88.75 307 ILE A N 1
ATOM 2396 C CA . ILE A 1 307 ? -18.905 -10.403 25.762 1.00 88.75 307 ILE A CA 1
ATOM 2397 C C . ILE A 1 307 ? -17.998 -9.896 24.642 1.00 88.75 307 ILE A C 1
ATOM 2399 O O . ILE A 1 307 ? -18.205 -10.212 23.472 1.00 88.75 307 ILE A O 1
ATOM 2403 N N . TYR A 1 308 ? -16.976 -9.120 25.003 1.00 88.69 308 TYR A N 1
ATOM 2404 C CA . TYR A 1 308 ? -16.048 -8.521 24.048 1.00 88.69 308 TYR A CA 1
ATOM 2405 C C . TYR A 1 308 ? -14.594 -8.736 24.466 1.00 88.69 308 TYR A C 1
ATOM 2407 O O . TYR A 1 308 ? -14.259 -8.515 25.632 1.00 88.69 308 TYR A O 1
ATOM 2415 N N . PRO A 1 309 ? -13.705 -9.093 23.528 1.00 87.25 309 PRO A N 1
ATOM 2416 C CA . PRO A 1 309 ? -12.279 -9.174 23.808 1.00 87.25 309 PRO A CA 1
ATOM 2417 C C . PRO A 1 309 ? -11.690 -7.774 24.043 1.00 87.25 309 PRO A C 1
ATOM 2419 O O . PRO A 1 309 ? -11.858 -6.874 23.215 1.00 87.25 309 PRO A O 1
ATOM 2422 N N . ASP A 1 310 ? -10.967 -7.589 25.149 1.00 88.75 310 ASP A N 1
ATOM 2423 C CA . ASP A 1 310 ? -10.186 -6.380 25.415 1.00 88.75 310 ASP A CA 1
ATOM 2424 C C . ASP A 1 310 ? -8.887 -6.377 24.599 1.00 88.75 310 ASP A C 1
ATOM 2426 O O . ASP A 1 310 ? -8.091 -7.317 24.626 1.00 88.75 310 ASP A O 1
ATOM 2430 N N . GLY A 1 311 ? -8.631 -5.261 23.921 1.00 84.00 311 GLY A N 1
ATOM 2431 C CA . GLY A 1 311 ? -7.409 -5.034 23.163 1.00 84.00 311 GLY A CA 1
ATOM 2432 C C . GLY A 1 311 ? -6.142 -4.781 23.981 1.00 84.00 311 GLY A C 1
ATOM 2433 O O . GLY A 1 311 ? -5.062 -4.736 23.388 1.00 84.00 311 GLY A O 1
ATOM 2434 N N . GLY A 1 312 ? -6.256 -4.540 25.292 1.00 81.75 312 GLY A N 1
ATOM 2435 C CA . GLY A 1 312 ? -5.146 -4.079 26.129 1.00 81.75 312 GLY A CA 1
ATOM 2436 C C . GLY A 1 312 ? -4.582 -5.088 27.123 1.00 81.75 312 GLY A C 1
ATOM 2437 O O . GLY A 1 312 ? -3.393 -4.998 27.429 1.00 81.75 312 GLY A O 1
ATOM 2438 N N . ASN A 1 313 ? -5.397 -6.010 27.640 1.00 85.38 313 ASN A N 1
ATOM 2439 C CA . ASN A 1 313 ? -5.024 -6.808 28.812 1.00 85.38 313 ASN A CA 1
ATOM 2440 C C . ASN A 1 313 ? -5.250 -8.323 28.662 1.00 85.38 313 ASN A C 1
ATOM 2442 O O . ASN A 1 313 ? -5.029 -9.032 29.633 1.00 85.38 313 ASN A O 1
ATOM 2446 N N . MET A 1 314 ? -5.660 -8.822 27.485 1.00 83.00 314 MET A N 1
ATOM 2447 C CA . MET A 1 314 ? -5.980 -10.249 27.256 1.00 83.00 314 MET A CA 1
ATOM 2448 C C . MET A 1 314 ? -7.119 -10.775 28.152 1.00 83.00 314 MET A C 1
ATOM 2450 O O . MET A 1 314 ? -7.076 -11.890 28.665 1.00 83.00 314 MET A O 1
ATOM 2454 N N . TYR A 1 315 ? -8.159 -9.961 28.339 1.00 87.44 315 TYR A N 1
ATOM 2455 C CA . TYR A 1 315 ? -9.381 -10.367 29.032 1.00 87.44 315 TYR A CA 1
ATOM 2456 C C . TYR A 1 315 ? -10.570 -10.348 28.077 1.00 87.44 315 TYR A C 1
ATOM 2458 O O . TYR A 1 315 ? -10.694 -9.453 27.241 1.00 87.44 315 TYR A O 1
ATOM 2466 N N . ASN A 1 316 ? -11.486 -11.290 28.255 1.00 89.06 316 ASN A N 1
ATOM 2467 C CA . ASN A 1 316 ? -12.850 -11.182 27.765 1.00 89.06 316 ASN A CA 1
ATOM 2468 C C . ASN A 1 316 ? -13.676 -10.380 28.773 1.00 89.06 316 ASN A C 1
ATOM 2470 O O . ASN A 1 316 ? -13.665 -10.655 29.973 1.00 89.06 316 ASN A O 1
ATOM 2474 N N . VAL A 1 317 ? -14.386 -9.370 28.281 1.00 91.06 317 VAL A N 1
ATOM 2475 C CA . VAL A 1 317 ? -15.141 -8.422 29.098 1.00 91.06 317 VAL A CA 1
ATOM 2476 C C . VAL A 1 317 ? -16.624 -8.620 28.858 1.00 91.06 317 VAL A C 1
ATOM 2478 O O . VAL A 1 317 ? -17.116 -8.362 27.760 1.00 91.06 317 VAL A O 1
ATOM 2481 N N . ARG A 1 318 ? -17.345 -9.048 29.891 1.00 92.81 318 ARG A N 1
ATOM 2482 C CA . ARG A 1 318 ? -18.799 -9.199 29.855 1.00 92.81 318 ARG A CA 1
ATOM 2483 C C . ARG A 1 318 ? -19.473 -7.974 30.445 1.00 92.81 318 ARG A C 1
ATOM 2485 O O . ARG A 1 318 ? -19.197 -7.611 31.586 1.00 92.81 318 ARG A O 1
ATOM 2492 N N . PHE A 1 319 ? -20.398 -7.375 29.707 1.00 93.62 319 PHE A N 1
ATOM 2493 C CA . PHE A 1 319 ? -21.236 -6.300 30.233 1.00 93.62 319 PHE A CA 1
ATOM 2494 C C . PHE A 1 319 ? -22.379 -6.875 31.079 1.00 93.62 319 PHE A C 1
ATOM 2496 O O . PHE A 1 319 ? -23.032 -7.847 30.693 1.00 93.62 319 PHE A O 1
ATOM 2503 N N . THR A 1 320 ? -22.614 -6.276 32.245 1.00 92.56 320 THR A N 1
ATOM 2504 C CA . THR A 1 320 ? -23.678 -6.652 33.183 1.00 92.56 320 THR A CA 1
ATOM 2505 C C . THR A 1 320 ? -24.421 -5.410 33.666 1.00 92.56 320 THR A C 1
ATOM 2507 O O . THR A 1 320 ? -23.985 -4.287 33.450 1.00 92.56 320 THR A O 1
ATOM 2510 N N . GLU A 1 321 ? -25.540 -5.577 34.371 1.00 90.56 321 GLU A N 1
ATOM 2511 C CA . GLU A 1 321 ? -26.327 -4.439 34.879 1.00 90.56 321 GLU A CA 1
ATOM 2512 C C . GLU A 1 321 ? -25.538 -3.507 35.820 1.00 90.56 321 GLU A C 1
ATOM 2514 O O . GLU A 1 321 ? -25.859 -2.327 35.936 1.00 90.56 321 GLU A O 1
ATOM 2519 N N . ASN A 1 322 ? -24.498 -4.019 36.488 1.00 88.75 322 ASN A N 1
ATOM 2520 C CA . ASN A 1 322 ? -23.758 -3.282 37.516 1.00 88.75 322 ASN A CA 1
ATOM 2521 C C . ASN A 1 322 ? -22.377 -2.789 37.052 1.00 88.75 322 ASN A C 1
ATOM 2523 O O . ASN A 1 322 ? -21.727 -2.021 37.769 1.00 88.75 322 ASN A O 1
ATOM 2527 N N . GLY A 1 323 ? -21.908 -3.219 35.880 1.00 92.12 323 GLY A N 1
ATOM 2528 C CA . GLY A 1 323 ? -20.566 -2.917 35.403 1.00 92.12 323 GLY A CA 1
ATOM 2529 C C . GLY A 1 323 ? -20.076 -3.916 34.366 1.00 92.12 323 GLY A C 1
ATOM 2530 O O . GLY A 1 323 ? -20.820 -4.340 33.483 1.00 92.12 323 GLY A O 1
ATOM 2531 N N . VAL A 1 324 ? -18.802 -4.276 34.467 1.00 92.50 324 VAL A N 1
ATOM 2532 C CA . VAL A 1 324 ? -18.191 -5.299 33.621 1.00 92.50 324 VAL A CA 1
ATOM 2533 C C . VAL A 1 324 ? -17.521 -6.374 34.460 1.00 92.50 324 VAL A C 1
ATOM 2535 O O . VAL A 1 324 ? -16.863 -6.065 35.457 1.00 92.50 324 VAL A O 1
ATOM 2538 N N . ASP A 1 325 ? -17.672 -7.618 34.024 1.00 91.56 325 ASP A N 1
ATOM 2539 C CA . ASP A 1 325 ? -16.986 -8.781 34.578 1.00 91.56 325 ASP A CA 1
ATOM 2540 C C . ASP A 1 325 ? -15.843 -9.177 33.643 1.00 91.56 325 ASP A C 1
ATOM 2542 O O . ASP A 1 325 ? -16.024 -9.276 32.425 1.00 91.56 325 ASP A O 1
ATOM 2546 N N . MET A 1 326 ? -14.659 -9.381 34.217 1.00 89.00 326 MET A N 1
ATOM 2547 C CA . MET A 1 326 ? -13.429 -9.663 33.483 1.00 89.00 326 MET A CA 1
ATOM 2548 C C . MET A 1 326 ? -13.084 -11.144 33.604 1.00 89.00 326 MET A C 1
ATOM 2550 O O . MET A 1 326 ? -12.974 -11.677 34.710 1.00 89.00 326 MET A O 1
ATOM 2554 N N . TYR A 1 327 ? -12.870 -11.796 32.469 1.00 87.38 327 TYR A N 1
ATOM 2555 C CA . TYR A 1 327 ? -12.481 -13.199 32.373 1.00 87.38 327 TYR A CA 1
ATOM 2556 C C . TYR A 1 327 ? -11.139 -13.282 31.658 1.00 87.38 327 TYR A C 1
ATOM 2558 O O . TYR A 1 327 ? -10.979 -12.687 30.597 1.00 87.38 327 TYR A O 1
ATOM 2566 N N . GLU A 1 328 ? -10.163 -13.970 32.241 1.00 81.81 328 GLU A N 1
ATOM 2567 C CA . GLU A 1 328 ? -8.876 -14.202 31.576 1.00 81.81 328 GLU A CA 1
ATOM 2568 C C . GLU A 1 328 ? -9.114 -14.954 30.260 1.00 81.81 328 GLU A C 1
ATOM 2570 O O . GLU A 1 328 ? -9.882 -15.922 30.229 1.00 81.81 328 GLU A O 1
ATOM 2575 N N . MET A 1 329 ? -8.497 -14.498 29.165 1.00 70.38 329 MET A N 1
ATOM 2576 C CA . MET A 1 329 ? -8.493 -15.274 27.924 1.00 70.38 329 MET A CA 1
ATOM 2577 C C . MET A 1 329 ? -7.710 -16.571 28.139 1.00 70.38 329 MET A C 1
ATOM 2579 O O . MET A 1 329 ? -6.684 -16.582 28.815 1.00 70.38 329 MET A O 1
ATOM 2583 N N . TYR A 1 330 ? -8.206 -17.669 27.571 1.00 59.56 330 TYR A N 1
ATOM 2584 C CA . TYR A 1 330 ? -7.505 -18.947 27.600 1.00 59.56 330 TYR A CA 1
ATOM 2585 C C . TYR A 1 330 ? -6.242 -18.854 26.737 1.00 59.56 330 TYR A C 1
ATOM 2587 O O . TYR A 1 330 ? -6.333 -18.609 25.536 1.00 59.56 330 TYR A O 1
ATOM 2595 N N . ASP A 1 331 ? -5.073 -19.063 27.342 1.00 49.25 331 ASP A N 1
ATOM 2596 C CA . ASP A 1 331 ? -3.827 -19.257 26.603 1.00 49.25 331 ASP A CA 1
ATOM 2597 C C . ASP A 1 331 ? -3.771 -20.724 26.146 1.00 49.25 331 ASP A C 1
ATOM 2599 O O . ASP A 1 331 ? -3.535 -21.636 26.944 1.00 49.25 331 ASP A O 1
ATOM 2603 N N . GLU A 1 332 ? -4.024 -20.984 24.861 1.00 45.00 332 GLU A N 1
ATOM 2604 C CA . GLU A 1 332 ? -3.841 -22.324 24.275 1.00 45.00 332 GLU A CA 1
ATOM 2605 C C . GLU A 1 332 ? -2.364 -22.770 24.306 1.00 45.00 332 GLU A C 1
ATOM 2607 O O . GLU A 1 332 ? -2.076 -23.963 24.230 1.00 45.00 332 GLU A O 1
ATOM 2612 N N . GLU A 1 333 ? -1.409 -21.843 24.459 1.00 43.31 333 GLU A N 1
ATOM 2613 C CA . GLU A 1 333 ? 0.029 -22.144 24.402 1.00 43.31 333 GLU A CA 1
ATOM 2614 C C . GLU A 1 333 ? 0.580 -22.879 25.643 1.00 43.31 333 GLU A C 1
ATOM 2616 O O . GLU A 1 333 ? 1.634 -23.513 25.547 1.00 43.31 333 GLU A O 1
ATOM 2621 N N . GLU A 1 334 ? -0.109 -22.869 26.793 1.00 40.56 334 GLU A N 1
ATOM 2622 C CA . GLU A 1 334 ? 0.372 -23.568 28.002 1.00 40.56 334 GLU A CA 1
ATOM 2623 C C . GLU A 1 334 ? 0.135 -25.090 27.982 1.00 40.56 334 GLU A C 1
ATOM 2625 O O . GLU A 1 334 ? 0.797 -25.824 28.721 1.00 40.56 334 GLU A O 1
ATOM 2630 N N . ASN A 1 335 ? -0.733 -25.598 27.101 1.00 38.00 335 ASN A N 1
ATOM 2631 C CA . ASN A 1 335 ? -0.959 -27.033 26.924 1.00 38.00 335 ASN A CA 1
ATOM 2632 C C . ASN A 1 335 ? -0.603 -27.430 25.492 1.00 38.00 335 ASN A C 1
ATOM 2634 O O . ASN A 1 335 ? -1.386 -27.223 24.575 1.00 38.00 335 ASN A O 1
ATOM 2638 N N . GLY A 1 336 ? 0.600 -27.991 25.324 1.00 34.25 336 GLY A N 1
ATOM 2639 C CA . GLY A 1 336 ? 1.209 -28.337 24.038 1.00 34.25 336 GLY A CA 1
ATOM 2640 C C . GLY A 1 336 ? 0.221 -28.768 22.950 1.00 34.25 336 GLY A C 1
ATOM 2641 O O . GLY A 1 336 ? -0.504 -29.746 23.104 1.00 34.25 336 GLY A O 1
ATOM 2642 N N . PHE A 1 337 ? 0.249 -28.028 21.845 1.00 37.03 337 PHE A N 1
ATOM 2643 C CA . PHE A 1 337 ? -0.522 -28.272 20.632 1.00 37.03 337 PHE A CA 1
ATOM 2644 C C . PHE A 1 337 ? -0.279 -29.709 20.127 1.00 37.03 337 PHE A C 1
ATOM 2646 O O . PHE A 1 337 ? 0.810 -30.026 19.644 1.00 37.03 337 PHE A O 1
ATOM 2653 N N . ASP A 1 338 ? -1.271 -30.593 20.261 1.00 40.19 338 ASP A N 1
ATOM 2654 C CA . ASP A 1 338 ? -1.255 -31.917 19.634 1.00 40.19 338 ASP A CA 1
ATOM 2655 C C . ASP A 1 338 ? -1.764 -31.768 18.193 1.00 40.19 338 ASP A C 1
ATOM 2657 O O . ASP A 1 338 ? -2.954 -31.587 17.944 1.00 40.19 338 ASP A O 1
ATOM 2661 N N . GLU A 1 339 ? -0.847 -31.829 17.223 1.00 41.00 339 GLU A N 1
ATOM 2662 C CA . GLU A 1 339 ? -1.135 -31.700 15.785 1.00 41.00 339 GLU A CA 1
ATOM 2663 C C . GLU A 1 339 ? -2.126 -32.757 15.240 1.00 41.00 339 GLU A C 1
ATOM 2665 O O . GLU A 1 339 ? -2.508 -32.692 14.069 1.00 41.00 339 GLU A O 1
ATOM 2670 N N . THR A 1 340 ? -2.559 -33.738 16.046 1.00 37.12 340 THR A N 1
ATOM 2671 C CA . THR A 1 340 ? -3.466 -34.810 15.607 1.00 37.12 340 THR A CA 1
ATOM 2672 C C . THR A 1 340 ? -4.955 -34.570 15.881 1.00 37.12 340 THR A C 1
ATOM 2674 O O . THR A 1 340 ? -5.787 -35.258 15.281 1.00 37.12 340 THR A O 1
ATOM 2677 N N . SER A 1 341 ? -5.339 -33.571 16.684 1.00 37.16 341 SER A N 1
ATOM 2678 C CA . SER A 1 341 ? -6.752 -33.254 16.946 1.00 37.16 341 SER A CA 1
ATOM 2679 C C . SER A 1 341 ? -7.292 -32.185 15.986 1.00 37.16 341 SER A C 1
ATOM 2681 O O . SER A 1 341 ? -7.382 -31.006 16.314 1.00 37.16 341 SER A O 1
ATOM 2683 N N . VAL A 1 342 ? -7.692 -32.598 14.779 1.00 40.06 342 VAL A N 1
ATOM 2684 C CA . VAL A 1 342 ? -8.438 -31.738 13.824 1.00 40.06 342 VAL A CA 1
ATOM 2685 C C . VAL A 1 342 ? -9.933 -31.658 14.190 1.00 40.06 342 VAL A C 1
ATOM 2687 O O . VAL A 1 342 ? -10.710 -30.914 13.591 1.00 40.06 342 VAL A O 1
ATOM 2690 N N . GLU A 1 343 ? -10.358 -32.407 15.203 1.00 35.38 343 GLU A N 1
ATOM 2691 C CA . GLU A 1 343 ? -11.699 -32.326 15.764 1.00 35.38 343 GLU A CA 1
ATOM 2692 C C . GLU A 1 343 ? -11.714 -31.229 16.829 1.00 35.38 343 GLU A C 1
ATOM 2694 O O . GLU A 1 343 ? -11.215 -31.437 17.929 1.00 35.38 343 GLU A O 1
ATOM 2699 N N . ASN A 1 344 ? -12.303 -30.082 16.462 1.00 38.53 344 ASN A N 1
ATOM 2700 C CA . ASN A 1 344 ? -12.701 -28.952 17.317 1.00 38.53 344 ASN A CA 1
ATOM 2701 C C . ASN A 1 344 ? -11.887 -27.646 17.235 1.00 38.53 344 ASN A C 1
ATOM 2703 O O . ASN A 1 344 ? -11.667 -26.986 18.240 1.00 38.53 344 ASN A O 1
ATOM 2707 N N . VAL A 1 345 ? -11.605 -27.157 16.025 1.00 42.16 345 VAL A N 1
ATOM 2708 C CA . VAL A 1 345 ? -11.220 -25.737 15.806 1.00 42.16 345 VAL A CA 1
ATOM 2709 C C . VAL A 1 345 ? -12.361 -24.753 16.177 1.00 42.16 345 VAL A C 1
ATOM 2711 O O . VAL A 1 345 ? -12.156 -23.548 16.249 1.00 42.16 345 VAL A O 1
ATOM 2714 N N . PHE A 1 346 ? -13.572 -25.270 16.420 1.00 39.44 346 PHE A N 1
ATOM 2715 C CA . PHE A 1 346 ? -14.764 -24.529 16.850 1.00 39.44 346 PHE A CA 1
ATOM 2716 C C . PHE A 1 346 ? -15.454 -25.169 18.071 1.00 39.44 346 PHE A C 1
ATOM 2718 O O . PHE A 1 346 ? -16.660 -24.985 18.241 1.00 39.44 346 PHE A O 1
ATOM 2725 N N . ALA A 1 347 ? -14.753 -25.956 18.908 1.00 39.22 347 ALA A N 1
ATOM 2726 C CA . ALA A 1 347 ? -15.323 -26.213 20.235 1.00 39.22 347 ALA A CA 1
ATOM 2727 C C . ALA A 1 347 ? -15.442 -24.857 20.920 1.00 39.22 347 ALA A C 1
ATOM 2729 O O . ALA A 1 347 ? -14.454 -24.147 21.072 1.00 39.22 347 ALA A O 1
ATOM 2730 N N . SER A 1 348 ? -16.671 -24.485 21.254 1.00 41.72 348 SER A N 1
ATOM 2731 C CA . SER A 1 348 ? -16.983 -23.225 21.900 1.00 41.72 348 SER A CA 1
ATOM 2732 C C . SER A 1 348 ? -16.100 -23.056 23.136 1.00 41.72 348 SER A C 1
ATOM 2734 O O . SER A 1 348 ? -16.205 -23.851 24.076 1.00 41.72 348 SER A O 1
ATOM 2736 N N . GLU A 1 349 ? -15.295 -21.991 23.168 1.00 46.47 349 GLU A N 1
ATOM 2737 C CA . GLU A 1 349 ? -14.623 -21.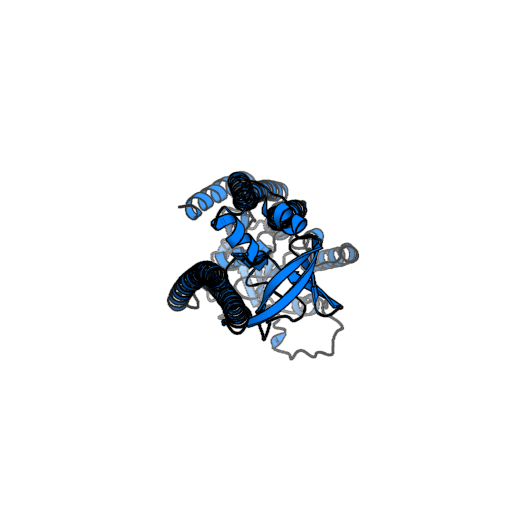498 24.382 1.00 46.47 349 GLU A CA 1
ATOM 2738 C C . GLU A 1 349 ? -15.616 -21.347 25.565 1.00 46.47 349 GLU A C 1
ATOM 2740 O O . GLU A 1 349 ? -15.227 -21.324 26.735 1.00 46.47 349 GLU A O 1
ATOM 2745 N N . ASP A 1 350 ? -16.921 -21.313 25.271 1.00 49.22 350 ASP A N 1
ATOM 2746 C CA . ASP A 1 350 ? -18.027 -21.200 26.216 1.00 49.22 350 ASP A CA 1
ATOM 2747 C C . ASP A 1 350 ? -18.227 -22.404 27.151 1.00 49.22 350 ASP A C 1
ATOM 2749 O O . ASP A 1 350 ? -18.609 -22.184 28.302 1.00 49.22 350 ASP A O 1
ATOM 2753 N N . GLU A 1 351 ? -17.928 -23.655 26.768 1.00 42.94 351 GLU A N 1
ATOM 2754 C CA . GLU A 1 351 ? -18.078 -24.773 27.727 1.00 42.94 351 GLU A CA 1
ATOM 2755 C C . GLU A 1 351 ? -17.047 -24.698 28.869 1.00 42.94 351 GLU A C 1
ATOM 2757 O O . GLU A 1 351 ? -17.311 -25.183 29.972 1.00 42.94 351 GLU A O 1
ATOM 2762 N N . GLN A 1 352 ? -15.909 -24.025 28.654 1.00 45.12 352 GLN A N 1
ATOM 2763 C CA . GLN A 1 352 ? -14.884 -23.819 29.683 1.00 45.12 352 GLN A CA 1
ATOM 2764 C C . GLN A 1 352 ? -15.014 -22.469 30.406 1.00 45.12 352 GLN A C 1
ATOM 2766 O O . GLN A 1 352 ? -14.761 -22.403 31.613 1.00 45.12 352 GLN A O 1
ATOM 2771 N N . ASN A 1 353 ? -15.466 -21.407 29.730 1.00 44.03 353 ASN A N 1
ATOM 2772 C CA . ASN A 1 353 ? -15.664 -20.093 30.354 1.00 44.03 353 ASN A CA 1
ATOM 2773 C C . ASN A 1 353 ? -16.960 -19.997 31.178 1.00 44.03 353 ASN A C 1
ATOM 2775 O O . ASN A 1 353 ? -16.981 -19.302 32.194 1.00 44.03 353 ASN A O 1
ATOM 2779 N N . ALA A 1 354 ? -18.014 -20.752 30.841 1.00 43.72 354 ALA A N 1
ATOM 2780 C CA . ALA A 1 354 ? -19.255 -20.783 31.624 1.00 43.72 354 ALA A CA 1
ATOM 2781 C C . ALA A 1 354 ? -19.093 -21.402 33.032 1.00 43.72 354 ALA A C 1
ATOM 2783 O O . ALA A 1 354 ? -19.979 -21.245 33.874 1.00 43.72 354 ALA A O 1
ATOM 2784 N N . GLN A 1 355 ? -17.970 -22.081 33.310 1.00 43.16 355 GLN A N 1
ATOM 2785 C CA . GLN A 1 355 ? -17.659 -22.679 34.616 1.00 43.16 355 GLN A CA 1
ATOM 2786 C C . GLN A 1 355 ? -16.667 -21.869 35.472 1.00 43.16 355 GLN A C 1
ATOM 2788 O O . GLN A 1 355 ? -16.437 -22.242 36.625 1.00 43.16 355 GLN A O 1
ATOM 2793 N N . LYS A 1 356 ? -16.095 -20.763 34.973 1.00 56.28 356 LYS A N 1
ATOM 2794 C CA . LYS A 1 356 ? -15.120 -19.954 35.727 1.00 56.28 356 LYS A CA 1
ATOM 2795 C C . LYS A 1 356 ? -15.770 -18.723 36.363 1.00 56.28 356 LYS A C 1
ATOM 2797 O O . LYS A 1 356 ? -16.521 -17.983 35.733 1.00 56.28 356 LYS A O 1
ATOM 2802 N N . SER A 1 357 ? -15.460 -18.491 37.638 1.00 66.81 357 SER A N 1
ATOM 2803 C CA . SER A 1 357 ? -15.739 -17.220 38.308 1.00 66.81 357 SER A CA 1
ATOM 2804 C C . SER A 1 357 ? -14.976 -16.093 37.611 1.00 66.81 357 SER A C 1
ATOM 2806 O O . SER A 1 357 ? -13.818 -16.292 37.248 1.00 66.81 357 SER A O 1
ATOM 2808 N N . ALA A 1 358 ? -15.599 -14.922 37.458 1.00 80.88 358 ALA A N 1
ATOM 2809 C CA . ALA A 1 358 ? -14.913 -13.731 36.958 1.00 80.88 358 ALA A CA 1
ATOM 2810 C C . ALA A 1 358 ? -13.630 -13.475 37.769 1.00 80.88 358 ALA A C 1
ATOM 2812 O O . ALA A 1 358 ? -13.639 -13.609 38.996 1.00 80.88 358 ALA A O 1
ATOM 2813 N N . ALA A 1 359 ? -12.541 -13.108 37.090 1.00 84.25 359 ALA A N 1
ATOM 2814 C CA . ALA A 1 359 ? -11.273 -12.777 37.738 1.00 84.25 359 ALA A CA 1
ATOM 2815 C C . ALA A 1 359 ? -11.447 -11.559 38.659 1.00 84.25 359 ALA A C 1
ATOM 2817 O O . ALA A 1 359 ? -10.957 -11.541 39.786 1.00 84.25 359 ALA A O 1
ATOM 2818 N N . PHE A 1 360 ? -12.188 -10.555 38.185 1.00 87.31 360 PHE A N 1
ATOM 2819 C CA . PHE A 1 360 ? -12.647 -9.404 38.957 1.00 87.31 360 PHE A CA 1
ATOM 2820 C C . PHE A 1 360 ? -13.761 -8.666 38.198 1.00 87.31 360 PHE A C 1
ATOM 2822 O O . PHE A 1 360 ? -13.982 -8.904 37.009 1.00 87.31 360 PHE A O 1
ATOM 2829 N N . SER A 1 361 ? -14.435 -7.740 38.882 1.00 89.81 361 SER A N 1
ATOM 2830 C CA . SER A 1 361 ? -15.509 -6.920 38.310 1.00 89.81 361 SER A CA 1
ATOM 2831 C C . SER A 1 361 ? -15.255 -5.435 38.553 1.00 89.81 361 SER A C 1
ATOM 2833 O O . SER A 1 361 ? -14.773 -5.043 39.619 1.00 89.81 361 SER A O 1
ATOM 2835 N N . LEU A 1 362 ? -15.611 -4.592 37.583 1.00 90.75 362 LEU A N 1
ATOM 2836 C CA . LEU A 1 362 ? -15.475 -3.137 37.662 1.00 90.75 362 LEU A CA 1
ATOM 2837 C C . LEU A 1 362 ? -16.831 -2.451 37.447 1.00 90.75 362 LEU A C 1
ATOM 2839 O O . LEU A 1 362 ? -17.455 -2.656 36.406 1.00 90.75 362 LEU A O 1
ATOM 2843 N N . PRO A 1 363 ? -17.293 -1.592 38.375 1.00 91.38 363 PRO A N 1
ATOM 2844 C CA . PRO A 1 363 ? -18.551 -0.873 38.203 1.00 91.38 363 PRO A CA 1
ATOM 2845 C C . PRO A 1 363 ? -18.428 0.250 37.164 1.00 91.38 363 PRO A C 1
ATOM 2847 O O . PRO A 1 363 ? -17.368 0.867 37.019 1.00 91.38 363 PRO A O 1
ATOM 2850 N N . TYR A 1 364 ? -19.536 0.603 36.502 1.00 91.00 364 TYR A N 1
ATOM 2851 C CA . TYR A 1 364 ? -19.552 1.641 35.456 1.00 91.00 364 TYR A CA 1
ATOM 2852 C C . TYR A 1 364 ? -19.007 3.002 35.909 1.00 91.00 364 TYR A C 1
ATOM 2854 O O . TYR A 1 364 ? -18.338 3.688 35.135 1.00 91.00 364 TYR A O 1
ATOM 2862 N N . SER A 1 365 ? -19.209 3.363 37.179 1.00 87.50 365 SER A N 1
ATOM 2863 C CA . SER A 1 365 ? -18.688 4.601 37.780 1.00 87.50 365 SER A CA 1
ATOM 2864 C C . SER A 1 365 ? -17.157 4.701 37.784 1.00 87.50 365 SER A C 1
ATOM 2866 O O . SER A 1 365 ? -16.611 5.789 37.968 1.00 87.50 365 SER A O 1
ATOM 2868 N N . ARG A 1 366 ? -16.452 3.581 37.592 1.00 86.25 366 ARG A N 1
ATOM 2869 C CA . ARG A 1 366 ? -14.986 3.514 37.533 1.00 86.25 366 ARG A CA 1
ATOM 2870 C C . ARG A 1 366 ? -14.448 3.406 36.110 1.00 86.25 366 ARG A C 1
ATOM 2872 O O . ARG A 1 366 ? -13.306 3.789 35.880 1.00 86.25 366 ARG A O 1
ATOM 2879 N N . LEU A 1 367 ? -15.256 2.928 35.163 1.00 90.31 367 LEU A N 1
ATOM 2880 C CA . LEU A 1 367 ? -14.824 2.687 33.785 1.00 90.31 367 LEU A CA 1
ATOM 2881 C C . LEU A 1 367 ? -14.626 3.986 32.999 1.00 90.31 367 LEU A C 1
ATOM 2883 O O . LEU A 1 367 ? -13.647 4.098 32.265 1.00 90.31 367 LEU A O 1
ATOM 2887 N N . ASN A 1 368 ? -15.514 4.974 33.173 1.00 90.69 368 ASN A N 1
ATOM 2888 C CA . ASN A 1 368 ? -15.413 6.299 32.541 1.00 90.69 368 ASN A CA 1
ATOM 2889 C C . ASN A 1 368 ? -15.056 6.220 31.041 1.00 90.69 368 ASN A C 1
ATOM 2891 O O . ASN A 1 368 ? -14.027 6.745 30.604 1.00 90.69 368 ASN A O 1
ATOM 2895 N N . PHE A 1 369 ? -15.870 5.498 30.266 1.00 95.62 369 PHE A N 1
ATOM 2896 C CA . PHE A 1 369 ? -15.592 5.243 28.855 1.00 95.62 369 PHE A CA 1
ATOM 2897 C C . PHE A 1 369 ? -15.608 6.522 28.009 1.00 95.62 369 PHE A C 1
ATOM 2899 O O . PHE A 1 369 ? -16.463 7.392 28.172 1.00 95.62 369 PHE A O 1
ATOM 2906 N N . VAL A 1 370 ? -14.691 6.596 27.045 1.00 96.00 370 VAL A N 1
ATOM 2907 C CA . VAL A 1 370 ? -14.615 7.637 26.017 1.00 96.00 370 VAL A CA 1
ATOM 2908 C C . VAL A 1 370 ? -14.545 7.005 24.630 1.00 96.00 370 VAL A C 1
ATOM 2910 O O . VAL A 1 370 ? -13.826 6.028 24.418 1.00 96.00 370 VAL A O 1
AT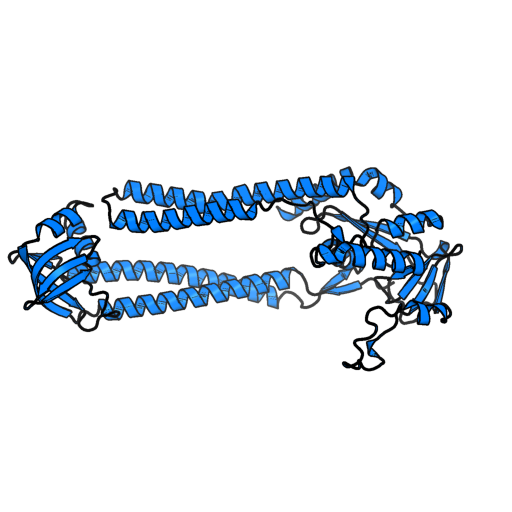OM 2913 N N . ALA A 1 371 ? -15.261 7.582 23.667 1.00 95.94 371 ALA A N 1
ATOM 2914 C CA . ALA A 1 371 ? -15.147 7.231 22.258 1.00 95.94 371 ALA A CA 1
ATOM 2915 C C . ALA A 1 371 ? -14.079 8.098 21.569 1.00 95.94 371 ALA A C 1
ATOM 2917 O O . ALA A 1 371 ? -14.165 9.325 21.544 1.00 95.94 371 ALA A O 1
ATOM 2918 N N . LEU A 1 372 ? -13.066 7.455 20.990 1.00 93.56 372 LEU A N 1
ATOM 2919 C CA . LEU A 1 372 ? -11.908 8.101 20.373 1.00 93.56 372 LEU A CA 1
ATOM 2920 C C . LEU A 1 372 ? -11.901 7.838 18.859 1.00 93.56 372 LEU A C 1
ATOM 2922 O O . LEU A 1 372 ? -11.641 6.706 18.439 1.00 93.56 372 LEU A O 1
ATOM 2926 N N . PRO A 1 373 ? -12.199 8.847 18.018 1.00 90.88 373 PRO A N 1
ATOM 2927 C CA . PRO A 1 373 ? -12.256 8.671 16.575 1.00 90.88 373 PRO A CA 1
ATOM 2928 C C . PRO A 1 373 ? -10.898 8.904 15.893 1.00 90.88 373 PRO A C 1
ATOM 2930 O O . PRO A 1 373 ? -10.192 9.883 16.138 1.00 90.88 373 PRO A O 1
ATOM 2933 N N . TYR A 1 374 ? -10.576 8.027 14.948 1.00 88.62 374 TYR A N 1
ATOM 2934 C CA . TYR A 1 374 ? -9.347 7.999 14.164 1.00 88.62 374 TYR A CA 1
ATOM 2935 C C . TYR A 1 374 ? -9.650 8.148 12.677 1.00 88.62 374 TYR A C 1
ATOM 2937 O O . TYR A 1 374 ? -10.339 7.319 12.088 1.00 88.62 374 TYR A O 1
ATOM 2945 N N . TYR A 1 375 ? -9.088 9.181 12.044 1.00 85.56 375 TYR A N 1
ATOM 2946 C CA . TYR A 1 375 ? -9.440 9.556 10.670 1.00 85.56 375 TYR A CA 1
ATOM 2947 C C . TYR A 1 375 ? -8.324 9.313 9.643 1.00 85.56 375 TYR A C 1
ATOM 2949 O O . TYR A 1 375 ? -7.131 9.514 9.905 1.00 85.56 375 TYR A O 1
ATOM 2957 N N . GLY A 1 376 ? -8.721 8.972 8.412 1.00 70.75 376 GLY A N 1
ATOM 2958 C CA . GLY A 1 376 ? -7.846 8.979 7.231 1.00 70.75 376 GLY A CA 1
ATOM 2959 C C . GLY A 1 376 ? -6.802 7.859 7.177 1.00 70.75 376 GLY A C 1
ATOM 2960 O O . GLY A 1 376 ? -5.687 8.071 6.695 1.00 70.75 376 GLY A O 1
ATOM 2961 N N . LEU A 1 377 ? -7.143 6.664 7.656 1.00 74.19 377 LEU A N 1
ATOM 2962 C CA . LEU A 1 377 ? -6.255 5.502 7.661 1.00 74.19 377 LEU A CA 1
ATOM 2963 C C . LEU A 1 377 ? -6.316 4.762 6.318 1.00 74.19 377 LEU A C 1
ATOM 2965 O O . LEU A 1 377 ? -7.250 4.010 6.066 1.00 74.19 377 LEU A O 1
ATOM 2969 N N . LYS A 1 378 ? -5.322 4.979 5.438 1.00 69.19 378 LYS A N 1
ATOM 2970 C CA . LYS A 1 378 ? -5.007 4.205 4.204 1.00 69.19 378 LYS A CA 1
ATOM 2971 C C . LYS A 1 378 ? -6.110 4.067 3.133 1.00 69.19 378 LYS A C 1
ATOM 2973 O O . LYS A 1 378 ? -5.778 3.606 2.052 1.00 69.19 378 LYS A O 1
ATOM 2978 N N . ASN A 1 379 ? -7.361 4.447 3.425 1.00 71.44 379 ASN A N 1
ATOM 2979 C CA . ASN A 1 379 ? -8.586 4.572 2.602 1.00 71.44 379 ASN A CA 1
ATOM 2980 C C . ASN A 1 379 ? -9.868 4.509 3.467 1.00 71.44 379 ASN A C 1
ATOM 2982 O O . ASN A 1 379 ? -10.962 4.690 2.938 1.00 71.44 379 ASN A O 1
ATOM 2986 N N . ARG A 1 380 ? -9.732 4.248 4.773 1.00 81.19 380 ARG A N 1
ATOM 2987 C CA . ARG A 1 380 ? -10.795 4.215 5.777 1.00 81.19 380 ARG A CA 1
ATOM 2988 C C . ARG A 1 380 ? -10.978 5.610 6.375 1.00 81.19 380 ARG A C 1
ATOM 2990 O O . ARG A 1 380 ? -10.015 6.161 6.923 1.00 81.19 380 ARG A O 1
ATOM 2997 N N . PRO A 1 381 ? -12.154 6.229 6.205 1.00 81.75 381 PRO A N 1
ATOM 2998 C CA . PRO A 1 381 ? -12.367 7.599 6.639 1.00 81.75 381 PRO A CA 1
ATOM 2999 C C . PRO A 1 381 ? -12.473 7.720 8.163 1.00 81.75 381 PRO A C 1
ATOM 3001 O O . PRO A 1 381 ? -11.997 8.730 8.673 1.00 81.75 381 PRO A O 1
ATOM 3004 N N . ILE A 1 382 ? -12.984 6.703 8.875 1.00 89.94 382 ILE A N 1
ATOM 3005 C CA . ILE A 1 382 ? -13.112 6.704 10.340 1.00 89.94 382 ILE A CA 1
ATOM 3006 C C . ILE A 1 382 ? -12.989 5.299 10.957 1.00 89.94 382 ILE A C 1
ATOM 3008 O O . ILE A 1 382 ? -13.534 4.323 10.444 1.00 89.94 382 ILE A O 1
ATOM 3012 N N . THR A 1 383 ? -12.314 5.217 12.101 1.00 90.69 383 THR A N 1
ATOM 3013 C CA . THR A 1 383 ? -12.298 4.073 13.025 1.00 90.69 383 THR A CA 1
ATOM 3014 C C . THR A 1 383 ? -12.474 4.619 14.439 1.00 90.69 383 THR A C 1
ATOM 3016 O O . THR A 1 383 ? -11.831 5.608 14.768 1.00 90.69 383 THR A O 1
ATOM 3019 N N . VAL A 1 384 ? -13.339 4.037 15.269 1.00 93.06 384 VAL A N 1
ATOM 3020 C CA . VAL A 1 384 ? -13.596 4.544 16.630 1.00 93.06 384 VAL A CA 1
ATOM 3021 C C . VAL A 1 384 ? -13.197 3.483 17.643 1.00 93.06 384 VAL A C 1
ATOM 3023 O O . VAL A 1 384 ? -13.571 2.322 17.494 1.00 93.06 384 VAL A O 1
ATOM 3026 N N . VAL A 1 385 ? -12.430 3.882 18.653 1.00 94.56 385 VAL A N 1
ATOM 3027 C CA . VAL A 1 385 ? -12.048 3.029 19.783 1.00 94.56 385 VAL A CA 1
ATOM 3028 C C . VAL A 1 385 ? -12.779 3.529 21.022 1.00 94.56 385 VAL A C 1
ATOM 3030 O O . VAL A 1 385 ? -12.668 4.706 21.361 1.00 94.56 385 VAL A O 1
ATOM 3033 N N . VAL A 1 386 ? -13.534 2.658 21.684 1.00 95.62 386 VAL A N 1
ATOM 3034 C CA . VAL A 1 386 ? -14.117 2.926 23.002 1.00 95.62 386 VAL A CA 1
ATOM 3035 C C . VAL A 1 386 ? -13.097 2.499 24.043 1.00 95.62 386 VAL A C 1
ATOM 3037 O O . VAL A 1 386 ? -12.719 1.333 24.105 1.00 95.62 386 VAL A O 1
ATOM 3040 N N . ARG A 1 387 ? -12.619 3.452 24.835 1.00 95.25 387 ARG A N 1
ATOM 3041 C CA . ARG A 1 387 ? -11.550 3.238 25.808 1.00 95.25 387 ARG A CA 1
ATOM 3042 C C . ARG A 1 387 ? -12.013 3.643 27.201 1.00 95.25 387 ARG A C 1
ATOM 3044 O O . ARG A 1 387 ? -12.613 4.705 27.353 1.00 95.25 387 ARG A O 1
ATOM 3051 N N . SER A 1 388 ? -11.722 2.837 28.218 1.00 93.62 388 SER A N 1
ATOM 3052 C CA . SER A 1 388 ? -11.943 3.231 29.616 1.00 93.62 388 SER A CA 1
ATOM 3053 C C . SER A 1 388 ? -10.913 4.270 30.072 1.00 93.62 388 SER A C 1
ATOM 3055 O O . SER A 1 388 ? -9.803 4.338 29.545 1.00 93.62 388 SER A O 1
ATOM 3057 N N . ARG A 1 389 ? -11.237 5.060 31.094 1.00 90.19 389 ARG A N 1
ATOM 3058 C CA . ARG A 1 389 ? -10.273 5.917 31.802 1.00 90.19 389 ARG A CA 1
ATOM 3059 C C . ARG A 1 389 ? -10.150 5.430 33.238 1.00 90.19 389 ARG A C 1
ATOM 3061 O O . ARG A 1 389 ? -10.753 5.999 34.149 1.00 90.19 389 ARG A O 1
ATOM 3068 N N . LEU A 1 390 ? -9.388 4.354 33.421 1.00 88.00 390 LEU A N 1
ATOM 3069 C CA . LEU A 1 390 ? -9.238 3.722 34.725 1.00 88.00 390 LEU A CA 1
ATOM 3070 C C . LEU A 1 390 ? -8.314 4.543 35.619 1.00 88.00 390 LEU A C 1
ATOM 3072 O O . LEU A 1 390 ? -7.242 5.008 35.213 1.00 88.00 390 LEU A O 1
ATOM 3076 N N . THR A 1 391 ? -8.745 4.725 36.860 1.00 77.69 391 THR A N 1
ATOM 3077 C CA . THR A 1 391 ? -8.015 5.481 37.870 1.00 77.69 391 THR A CA 1
ATOM 3078 C C . THR A 1 391 ? -6.988 4.588 38.566 1.00 77.69 391 THR A C 1
ATOM 3080 O O . THR A 1 391 ? -7.224 3.404 38.780 1.00 77.69 391 THR A O 1
ATOM 3083 N N . ALA A 1 392 ? -5.820 5.146 38.897 1.00 68.38 392 ALA A N 1
ATOM 3084 C CA . ALA A 1 392 ? -4.698 4.409 39.495 1.00 68.38 392 ALA A CA 1
ATOM 3085 C C . ALA A 1 392 ? -4.833 4.182 41.017 1.00 68.38 392 ALA A C 1
ATOM 3087 O O . ALA A 1 392 ? -3.900 3.697 41.645 1.00 68.38 392 ALA A O 1
ATOM 3088 N N . ASP A 1 393 ? -5.958 4.575 41.617 1.00 68.25 393 ASP A N 1
ATOM 3089 C CA . ASP A 1 393 ? -6.259 4.468 43.053 1.00 68.25 393 ASP A CA 1
ATOM 3090 C C . ASP A 1 393 ? -6.763 3.076 43.477 1.00 68.25 393 ASP A C 1
ATOM 3092 O O . ASP A 1 393 ? -7.068 2.873 44.650 1.00 68.25 393 ASP A O 1
ATOM 3096 N N . ILE A 1 394 ? -6.861 2.131 42.541 1.00 70.50 394 ILE A N 1
ATOM 3097 C CA . ILE A 1 394 ? -7.336 0.762 42.762 1.00 70.50 394 ILE A CA 1
ATOM 3098 C C . ILE A 1 394 ? -6.172 -0.208 42.532 1.00 70.50 394 ILE A C 1
ATOM 3100 O O . ILE A 1 394 ? -5.395 -0.038 41.592 1.00 70.50 394 ILE A O 1
ATOM 3104 N N . GLU A 1 395 ? -6.064 -1.233 43.378 1.00 76.50 395 GLU A N 1
ATOM 3105 C CA . GLU A 1 395 ? -5.207 -2.389 43.109 1.00 76.50 395 GLU A CA 1
ATOM 3106 C C . GLU A 1 395 ? -5.853 -3.240 42.012 1.00 76.50 395 GLU A C 1
ATOM 3108 O O . GLU A 1 395 ? -6.866 -3.905 42.230 1.00 76.50 395 GLU A O 1
ATOM 3113 N N . TYR A 1 396 ? -5.282 -3.174 40.812 1.00 82.94 396 TYR A N 1
ATOM 3114 C CA . TYR A 1 396 ? -5.606 -4.081 39.715 1.00 82.94 396 TYR A CA 1
ATOM 3115 C C . TYR A 1 396 ? -4.695 -5.313 39.787 1.00 82.94 396 TYR A C 1
ATOM 3117 O O . TYR A 1 396 ? -3.594 -5.212 40.342 1.00 82.94 396 TYR A O 1
ATOM 3125 N N . PRO A 1 397 ? -5.101 -6.459 39.210 1.00 83.00 397 PRO A N 1
ATOM 3126 C CA . PRO A 1 397 ? -4.189 -7.582 39.016 1.00 83.00 397 PRO A CA 1
ATOM 3127 C C . PRO A 1 397 ? -2.900 -7.124 38.324 1.00 83.00 397 PRO A C 1
ATOM 3129 O O . PRO A 1 397 ? -2.950 -6.267 37.444 1.00 83.00 397 PRO A O 1
ATOM 3132 N N . GLU A 1 398 ? -1.749 -7.700 38.680 1.00 79.00 398 GLU A N 1
ATOM 3133 C CA . GLU A 1 398 ? -0.448 -7.281 38.122 1.00 79.00 398 GLU A CA 1
ATOM 3134 C C . GLU A 1 398 ? -0.392 -7.378 36.587 1.00 79.00 398 GLU A C 1
ATOM 3136 O O . GLU A 1 398 ? 0.297 -6.595 35.932 1.00 79.00 398 GLU A O 1
ATOM 3141 N N . THR A 1 399 ? -1.152 -8.310 36.007 1.00 78.12 399 THR A N 1
ATOM 3142 C CA . THR A 1 399 ? -1.282 -8.507 34.557 1.00 78.12 399 THR A CA 1
ATOM 3143 C C . THR A 1 399 ? -2.138 -7.433 33.876 1.00 78.12 399 THR A C 1
ATOM 3145 O O . THR A 1 399 ? -2.029 -7.225 32.667 1.00 78.12 399 THR A O 1
ATOM 3148 N N . PHE A 1 400 ? -2.951 -6.697 34.636 1.00 85.62 400 PHE A N 1
ATOM 3149 C CA . PHE A 1 400 ? -3.877 -5.687 34.141 1.00 85.62 400 PHE A CA 1
ATOM 3150 C C . PHE A 1 400 ? -3.233 -4.290 34.164 1.00 85.62 400 PHE A C 1
ATOM 3152 O O . PHE A 1 400 ? -3.251 -3.565 35.159 1.00 85.62 400 PHE A O 1
ATOM 3159 N N . THR A 1 401 ? -2.618 -3.912 33.044 1.00 85.31 401 THR A N 1
ATOM 3160 C CA . THR A 1 401 ? -1.689 -2.769 32.959 1.00 85.31 401 THR A CA 1
ATOM 3161 C C . THR A 1 401 ? -2.197 -1.608 32.100 1.00 85.31 401 THR A C 1
ATOM 3163 O O . THR A 1 401 ? -1.699 -0.475 32.205 1.00 85.31 401 THR A O 1
ATOM 3166 N N . ASN A 1 402 ? -3.191 -1.867 31.253 1.00 89.12 402 ASN A N 1
ATOM 3167 C CA . ASN A 1 402 ? -3.741 -0.941 30.273 1.00 89.12 402 ASN A CA 1
ATOM 3168 C C . ASN A 1 402 ? -5.199 -0.604 30.593 1.00 89.12 402 ASN A C 1
ATOM 3170 O O . ASN A 1 402 ? -5.886 -1.323 31.314 1.00 89.12 402 ASN A O 1
ATOM 3174 N N . ASP A 1 403 ? -5.689 0.499 30.031 1.00 92.50 403 ASP A N 1
ATOM 3175 C CA . ASP A 1 403 ? -7.133 0.716 29.968 1.00 92.50 403 ASP A CA 1
ATOM 3176 C C . ASP A 1 403 ? -7.795 -0.410 29.150 1.00 92.50 403 ASP A C 1
ATOM 3178 O O . ASP A 1 403 ? -7.138 -1.088 28.357 1.00 92.50 403 ASP A O 1
ATOM 3182 N N . ILE A 1 404 ? -9.101 -0.593 29.319 1.00 93.19 404 ILE A N 1
ATOM 3183 C CA . ILE A 1 404 ? -9.917 -1.465 28.477 1.00 93.19 404 ILE A CA 1
ATOM 3184 C C . ILE A 1 404 ? -10.140 -0.764 27.136 1.00 93.19 404 ILE A C 1
ATOM 3186 O O . ILE A 1 404 ? -10.515 0.413 27.107 1.00 93.19 404 ILE A O 1
ATOM 3190 N N . HIS A 1 405 ? -9.918 -1.479 26.036 1.00 94.06 405 HIS A N 1
ATOM 3191 C CA . HIS A 1 405 ? -10.059 -0.984 24.671 1.00 94.06 405 HIS A CA 1
ATOM 3192 C C . HIS A 1 405 ? -10.985 -1.889 23.865 1.00 94.06 405 HIS A C 1
ATOM 3194 O O . HIS A 1 405 ? -10.675 -3.052 23.615 1.00 94.06 405 HIS A O 1
ATOM 3200 N N . PHE A 1 406 ? -12.067 -1.306 23.360 1.00 93.44 406 PHE A N 1
ATOM 3201 C CA . PHE A 1 406 ? -12.964 -1.947 22.414 1.00 93.44 406 PHE A CA 1
ATOM 3202 C C . PHE A 1 406 ? -12.961 -1.207 21.089 1.00 93.44 406 PHE A C 1
ATOM 3204 O O . PHE A 1 406 ? -12.895 0.023 21.022 1.00 93.44 406 PHE A O 1
ATOM 3211 N N . LEU A 1 407 ? -13.067 -1.961 20.006 1.00 92.38 407 LEU A N 1
ATOM 3212 C CA . LEU A 1 407 ? -13.343 -1.386 18.704 1.00 92.38 407 LEU A CA 1
ATOM 3213 C C . LEU A 1 407 ? -14.846 -1.134 18.596 1.00 92.38 407 LEU A C 1
ATOM 3215 O O . LEU A 1 407 ? -15.632 -2.034 18.863 1.00 92.38 407 LEU A O 1
ATOM 3219 N N . LEU A 1 408 ? -15.247 0.072 18.191 1.00 93.38 408 LEU A N 1
ATOM 3220 C CA . LEU A 1 408 ? -16.662 0.370 18.013 1.00 93.38 408 LEU A CA 1
ATOM 3221 C C . LEU A 1 408 ? -17.204 -0.350 16.778 1.00 93.38 408 LEU A C 1
ATOM 3223 O O . LEU A 1 408 ? -16.802 -0.060 15.645 1.00 93.38 408 LEU A O 1
ATOM 3227 N N . ASP A 1 409 ? -18.164 -1.225 17.018 1.00 91.06 409 ASP A N 1
ATOM 3228 C CA . ASP A 1 409 ? -18.946 -1.911 16.007 1.00 91.06 409 ASP A CA 1
ATOM 3229 C C . ASP A 1 409 ? -20.438 -1.805 16.336 1.00 91.06 409 ASP A C 1
ATOM 3231 O O . ASP A 1 409 ? -20.838 -1.144 17.301 1.00 91.06 409 ASP A O 1
ATOM 3235 N N . LYS A 1 410 ? -21.278 -2.371 15.473 1.00 90.56 410 LYS A N 1
ATOM 3236 C CA . LYS A 1 410 ? -22.726 -2.312 15.664 1.00 90.56 410 LYS A CA 1
ATOM 3237 C C . LYS A 1 410 ? -23.168 -3.031 16.947 1.00 90.56 410 LYS A C 1
ATOM 3239 O O . LYS A 1 410 ? -24.002 -2.490 17.669 1.00 90.56 410 LYS A O 1
ATOM 3244 N N . ASP A 1 411 ? -22.594 -4.195 17.230 1.00 89.88 411 ASP A N 1
ATOM 3245 C CA . ASP A 1 411 ? -23.007 -5.043 18.349 1.00 89.88 411 ASP A CA 1
ATOM 3246 C C . ASP A 1 411 ? -22.640 -4.386 19.689 1.00 89.88 411 ASP A C 1
ATOM 3248 O O . ASP A 1 411 ? -23.481 -4.279 20.582 1.00 89.88 411 ASP A O 1
ATOM 3252 N N . LEU A 1 412 ? -21.447 -3.791 19.787 1.00 93.00 412 LEU A N 1
ATOM 3253 C CA . LEU A 1 412 ? -21.018 -3.028 20.955 1.00 93.00 412 LEU A CA 1
ATOM 3254 C C . LEU A 1 412 ? -21.912 -1.809 21.197 1.00 93.00 412 LEU A C 1
ATOM 3256 O O . LEU A 1 412 ? -22.208 -1.490 22.346 1.00 93.00 412 LEU A O 1
ATOM 3260 N N . VAL A 1 413 ? -22.367 -1.123 20.141 1.00 94.62 413 VAL A N 1
ATOM 3261 C CA . VAL A 1 413 ? -23.338 -0.022 20.284 1.00 94.62 413 VAL A CA 1
ATOM 3262 C C . VAL A 1 413 ? -24.653 -0.522 20.875 1.00 94.62 413 VAL A C 1
ATOM 3264 O O . VAL A 1 413 ? -25.231 0.154 21.731 1.00 94.62 413 VAL A O 1
ATOM 3267 N N . ASP A 1 414 ? -25.121 -1.690 20.446 1.00 93.25 414 ASP A N 1
ATOM 3268 C CA . ASP A 1 414 ? -26.350 -2.283 20.961 1.00 93.25 414 ASP A CA 1
ATOM 3269 C C . ASP A 1 414 ? -26.177 -2.749 22.421 1.00 93.25 414 ASP A C 1
ATOM 3271 O O . ASP A 1 414 ? -27.050 -2.459 23.242 1.00 93.25 414 ASP A O 1
ATOM 3275 N N . THR A 1 415 ? -25.027 -3.323 22.800 1.00 94.31 415 THR A N 1
ATOM 3276 C CA . THR A 1 415 ? -24.687 -3.629 24.205 1.00 94.31 415 THR A CA 1
ATOM 3277 C C . THR A 1 415 ? -24.605 -2.364 25.068 1.00 94.31 415 THR A C 1
ATOM 3279 O O . THR A 1 415 ? -25.200 -2.313 26.145 1.00 94.31 415 THR A O 1
ATOM 3282 N N . ILE A 1 416 ? -23.929 -1.309 24.596 1.00 95.12 416 ILE A N 1
ATOM 3283 C CA . ILE A 1 416 ? -23.832 -0.018 25.301 1.00 95.12 416 ILE A CA 1
ATOM 3284 C C . ILE A 1 416 ? -25.230 0.543 25.585 1.00 95.12 416 ILE A C 1
ATOM 3286 O O . ILE A 1 416 ? -25.488 1.018 26.688 1.00 95.12 416 ILE A O 1
ATOM 3290 N N . ARG A 1 417 ? -26.150 0.457 24.616 1.00 94.75 417 ARG A N 1
ATOM 3291 C CA . ARG A 1 417 ? -27.547 0.884 24.793 1.00 94.75 417 ARG A CA 1
ATOM 3292 C C . ARG A 1 417 ? -28.318 -0.025 25.744 1.00 94.75 417 ARG A C 1
ATOM 3294 O O . ARG A 1 417 ? -29.084 0.481 26.557 1.00 94.75 417 ARG A O 1
ATOM 3301 N N . LYS A 1 418 ? -28.135 -1.344 25.637 1.00 95.19 418 LYS A N 1
ATOM 3302 C CA . LYS A 1 418 ? -28.822 -2.350 26.459 1.00 95.19 418 LYS A CA 1
ATOM 3303 C C . LYS A 1 418 ? -28.574 -2.139 27.953 1.00 95.19 418 LYS A C 1
ATOM 3305 O O . LYS A 1 418 ? -29.517 -2.255 28.729 1.00 95.19 418 LYS A O 1
ATOM 3310 N N . PHE A 1 419 ? -27.340 -1.813 28.335 1.00 95.19 419 PHE A N 1
ATOM 3311 C CA . PHE A 1 419 ? -26.948 -1.600 29.734 1.00 95.19 419 PHE A CA 1
ATOM 3312 C C . PHE A 1 419 ? -26.835 -0.119 30.135 1.00 95.19 419 PHE A C 1
ATOM 3314 O O . PHE A 1 419 ? -26.323 0.177 31.209 1.00 95.19 419 PHE A O 1
ATOM 3321 N N . ASP A 1 420 ? -27.300 0.808 29.289 1.00 92.88 420 ASP A N 1
ATOM 3322 C CA . ASP A 1 420 ? -27.236 2.264 29.520 1.00 92.88 420 ASP A CA 1
ATOM 3323 C C . ASP A 1 420 ? -25.828 2.769 29.911 1.00 92.88 420 ASP A C 1
ATOM 3325 O O . ASP A 1 420 ? -25.629 3.592 30.811 1.00 92.88 420 ASP A O 1
ATOM 3329 N N . VAL A 1 421 ? -24.808 2.246 29.225 1.00 94.00 421 VAL A N 1
ATOM 3330 C CA . VAL A 1 421 ? -23.407 2.564 29.510 1.00 94.00 421 VAL A CA 1
ATOM 3331 C C . VAL A 1 421 ? -23.087 3.976 29.029 1.00 94.00 421 VAL A C 1
ATOM 3333 O O . VAL A 1 421 ? -23.176 4.293 27.843 1.00 94.00 421 VAL A O 1
ATOM 3336 N N . GLN A 1 422 ? -22.641 4.830 29.947 1.00 93.44 422 GLN A N 1
ATOM 3337 C CA . GLN A 1 422 ? -22.226 6.190 29.612 1.00 93.44 422 GLN A CA 1
ATOM 3338 C C . GLN A 1 422 ? -20.865 6.178 28.901 1.00 93.44 422 GLN A C 1
ATOM 3340 O O . GLN A 1 422 ? -19.851 5.791 29.484 1.00 93.44 422 GLN A O 1
ATOM 3345 N N . VAL A 1 423 ? -20.845 6.630 27.642 1.00 96.12 423 VAL A N 1
ATOM 3346 C CA . VAL A 1 423 ? -19.628 6.766 26.826 1.00 96.12 423 VAL A CA 1
ATOM 3347 C C . VAL A 1 423 ? -19.499 8.203 26.323 1.00 96.12 423 VAL A C 1
ATOM 3349 O O . VAL A 1 423 ? -20.280 8.663 25.487 1.00 96.12 423 VAL A O 1
ATOM 3352 N N . GLU A 1 424 ? -18.487 8.916 26.815 1.00 96.25 424 GLU A N 1
ATOM 3353 C CA . GLU A 1 424 ? -18.207 10.307 26.447 1.00 96.25 424 GLU A CA 1
ATOM 3354 C C . GLU A 1 424 ? -17.934 10.429 24.936 1.00 96.25 424 GLU A C 1
ATOM 3356 O O . GLU A 1 424 ? -17.107 9.704 24.380 1.00 96.25 424 GLU A O 1
ATOM 3361 N N . GLY A 1 425 ? -18.637 11.348 24.265 1.00 92.25 425 GLY A N 1
ATOM 3362 C CA . GLY A 1 425 ? -18.442 11.671 22.844 1.00 92.25 425 GLY A CA 1
ATOM 3363 C C . GLY A 1 425 ? -19.063 10.692 21.836 1.00 92.25 425 GLY A C 1
ATOM 3364 O O . GLY A 1 425 ? -19.094 10.993 20.643 1.00 92.25 425 GLY A O 1
ATOM 3365 N N . LEU A 1 426 ? -19.604 9.547 22.269 1.00 94.88 426 LEU A N 1
ATOM 3366 C CA . LEU A 1 426 ? -20.135 8.532 21.348 1.00 94.88 426 LEU A CA 1
ATOM 3367 C C . LEU A 1 426 ? -21.352 9.031 20.551 1.00 94.88 426 LEU A C 1
ATOM 3369 O O . LEU A 1 426 ? -21.427 8.826 19.339 1.00 94.88 426 LEU A O 1
ATOM 3373 N N . SER A 1 427 ? -22.293 9.705 21.215 1.00 92.62 427 SER A N 1
ATOM 3374 C CA . SER A 1 427 ? -23.512 10.224 20.581 1.00 92.62 427 SER A CA 1
ATOM 3375 C C . SER A 1 427 ? -23.214 11.287 19.521 1.00 92.62 427 SER A C 1
ATOM 3377 O O . SER A 1 427 ? -23.822 11.279 18.451 1.00 92.62 427 SER A O 1
ATOM 3379 N N . GLU A 1 428 ? -22.245 12.167 19.778 1.00 92.00 428 GLU A N 1
ATOM 3380 C CA . GLU A 1 428 ? -21.786 13.186 18.830 1.00 92.00 428 GLU A CA 1
ATOM 3381 C C . GLU A 1 428 ? -21.153 12.544 17.587 1.00 92.00 428 GLU A C 1
ATOM 3383 O O . GLU A 1 428 ? -21.496 12.898 16.460 1.00 92.00 428 GLU A O 1
ATOM 3388 N N . ILE A 1 429 ? -20.295 11.535 17.775 1.00 91.00 429 ILE A N 1
ATOM 3389 C CA . ILE A 1 429 ? -19.645 10.828 16.663 1.00 91.00 429 ILE A CA 1
ATOM 3390 C C . ILE A 1 429 ? -20.672 10.107 15.782 1.00 91.00 429 ILE A C 1
ATOM 3392 O O . ILE A 1 429 ? -20.597 10.198 14.554 1.00 91.00 429 ILE A O 1
ATOM 3396 N N . LEU A 1 430 ? -21.627 9.399 16.394 1.00 91.00 430 LEU A N 1
ATOM 3397 C CA . LEU A 1 430 ? -22.650 8.634 15.672 1.00 91.00 430 LEU A CA 1
ATOM 3398 C C . LEU A 1 430 ? -23.686 9.527 14.974 1.00 91.00 430 LEU A C 1
ATOM 3400 O O . LEU A 1 430 ? -24.239 9.127 13.956 1.00 91.00 430 LEU A O 1
ATOM 3404 N N . SER A 1 431 ? -23.959 10.723 15.503 1.00 89.38 431 SER A N 1
ATOM 3405 C CA . SER A 1 431 ? -24.927 11.656 14.907 1.00 89.38 431 SER A CA 1
ATOM 3406 C C . SER A 1 431 ? -24.323 12.579 13.847 1.00 89.38 431 SER A C 1
ATOM 3408 O O . SER A 1 431 ? -25.068 13.094 13.016 1.00 89.38 431 SER A O 1
ATOM 3410 N N . ASN A 1 432 ? -22.996 12.766 13.840 1.00 88.31 432 ASN A N 1
ATOM 3411 C CA . ASN A 1 432 ? -22.312 13.666 12.909 1.00 88.31 432 ASN A CA 1
ATOM 3412 C C . ASN A 1 432 ? -21.160 13.007 12.126 1.00 88.31 432 ASN A C 1
ATOM 3414 O O . ASN A 1 432 ? -20.140 13.632 11.814 1.00 88.31 432 ASN A O 1
ATOM 3418 N N . THR A 1 433 ? -21.291 11.716 11.814 1.00 85.06 433 THR A N 1
ATOM 3419 C CA . THR A 1 433 ? -20.202 10.925 11.223 1.00 85.06 433 THR A CA 1
ATOM 3420 C C . THR A 1 433 ? -19.713 11.516 9.893 1.00 85.06 433 THR A C 1
ATOM 3422 O O . THR A 1 433 ? -18.499 11.628 9.696 1.00 85.06 433 THR A O 1
ATOM 3425 N N . HIS A 1 434 ? -20.616 11.964 9.008 1.00 86.88 434 HIS A N 1
ATOM 3426 C CA . HIS A 1 434 ? -20.264 12.570 7.716 1.00 86.88 434 HIS A CA 1
ATOM 3427 C C . HIS A 1 434 ? -19.304 13.758 7.846 1.00 86.88 434 HIS A C 1
ATOM 3429 O O . HIS A 1 434 ? -18.223 13.770 7.246 1.00 86.88 434 HIS A O 1
ATOM 3435 N N . GLU A 1 435 ? -19.702 14.783 8.607 1.00 86.25 435 GLU A N 1
ATOM 3436 C CA . GLU A 1 435 ? -18.947 16.033 8.706 1.00 86.25 435 GLU A CA 1
ATOM 3437 C C . GLU A 1 435 ? -17.591 15.783 9.353 1.00 86.25 435 GLU A C 1
ATOM 3439 O O . GLU A 1 435 ? -16.564 16.256 8.855 1.00 86.25 435 GLU A O 1
ATOM 3444 N N . LEU A 1 436 ? -17.578 14.965 10.408 1.00 85.56 436 LEU A N 1
ATOM 3445 C CA . LEU A 1 436 ? -16.370 14.563 11.109 1.00 85.56 436 LEU A CA 1
ATOM 3446 C C . LEU A 1 436 ? -15.389 13.834 10.183 1.00 85.56 436 LEU A C 1
ATOM 3448 O O . LEU A 1 436 ? -14.193 14.141 10.202 1.00 85.56 436 LEU A O 1
ATOM 3452 N N . MET A 1 437 ? -15.880 12.926 9.332 1.00 86.38 437 MET A N 1
ATOM 3453 C CA . MET A 1 437 ? -15.067 12.258 8.315 1.00 86.38 437 MET A CA 1
ATOM 3454 C C . MET A 1 437 ? -14.492 13.256 7.314 1.00 86.38 437 MET A C 1
ATOM 3456 O O . MET A 1 437 ? -13.286 13.251 7.081 1.00 86.38 437 MET A O 1
ATOM 3460 N N . VAL A 1 438 ? -15.315 14.127 6.727 1.00 81.69 438 VAL A N 1
ATOM 3461 C CA . VAL A 1 438 ? -14.878 15.056 5.671 1.00 81.69 438 VAL A CA 1
ATOM 3462 C C . VAL A 1 438 ? -13.874 16.083 6.202 1.00 81.69 438 VAL A C 1
ATOM 3464 O O . VAL A 1 438 ? -12.809 16.265 5.605 1.00 81.69 438 VAL A O 1
ATOM 3467 N N . GLN A 1 439 ? -14.169 16.735 7.327 1.00 80.00 439 GLN A N 1
ATOM 3468 C CA . GLN A 1 439 ? -13.335 17.810 7.874 1.00 80.00 439 GLN A CA 1
ATOM 3469 C C . GLN A 1 439 ? -11.965 17.298 8.338 1.00 80.00 439 GLN A C 1
ATOM 3471 O O . GLN A 1 439 ? -10.928 17.853 7.954 1.00 80.00 439 GLN A O 1
ATOM 3476 N N . ASN A 1 440 ? -11.935 16.205 9.107 1.00 72.50 440 ASN A N 1
ATOM 3477 C CA . ASN A 1 440 ? -10.683 15.659 9.638 1.00 72.50 440 ASN A CA 1
ATOM 3478 C C . ASN A 1 440 ? -9.844 14.974 8.557 1.00 72.50 440 ASN A C 1
ATOM 3480 O O . ASN A 1 440 ? -8.609 15.048 8.578 1.00 72.50 440 ASN A O 1
ATOM 3484 N N . TYR A 1 441 ? -10.495 14.379 7.555 1.00 65.19 441 TYR A N 1
ATOM 3485 C CA . TYR A 1 441 ? -9.813 13.853 6.381 1.00 65.19 441 TYR A CA 1
ATOM 3486 C C . TYR A 1 441 ? -9.095 14.957 5.588 1.00 65.19 441 TYR A C 1
ATOM 3488 O O . TYR A 1 441 ? -7.915 14.817 5.252 1.00 65.19 441 TYR A O 1
ATOM 3496 N N . LEU A 1 442 ? -9.770 16.086 5.338 1.00 61.22 442 LEU A N 1
ATOM 3497 C CA . LEU A 1 442 ? -9.192 17.243 4.644 1.00 61.22 442 LEU A CA 1
ATOM 3498 C C . LEU A 1 442 ? -8.057 17.899 5.446 1.00 61.22 442 LEU A C 1
ATOM 3500 O O . LEU A 1 442 ? -7.037 18.284 4.869 1.00 61.22 442 LEU A O 1
ATOM 3504 N N . HIS A 1 443 ? -8.195 17.998 6.771 1.00 59.69 443 HIS A N 1
ATOM 3505 C CA . HIS A 1 443 ? -7.162 18.572 7.637 1.00 59.69 443 HIS A CA 1
ATOM 3506 C C . HIS A 1 443 ? -5.856 17.758 7.602 1.00 59.69 443 HIS A C 1
ATOM 3508 O O . HIS A 1 443 ? -4.765 18.327 7.521 1.00 59.69 443 HIS A O 1
ATOM 3514 N N . ARG A 1 444 ? -5.943 16.420 7.584 1.00 57.34 444 ARG A N 1
ATOM 3515 C CA . ARG A 1 444 ? -4.761 15.545 7.513 1.00 57.34 444 ARG A CA 1
ATOM 3516 C C . ARG A 1 444 ? -4.097 15.556 6.131 1.00 57.34 444 ARG A C 1
ATOM 3518 O O . ARG A 1 444 ? -2.873 15.498 6.067 1.00 57.34 444 ARG A O 1
ATOM 3525 N N . GLN A 1 445 ? -4.864 15.706 5.043 1.00 51.66 445 GLN A N 1
ATOM 3526 C CA . GLN A 1 445 ? -4.293 15.882 3.697 1.00 51.66 445 GLN A CA 1
ATOM 3527 C C . GLN A 1 445 ? -3.426 17.141 3.591 1.00 51.66 445 GLN A C 1
ATOM 3529 O O . GLN A 1 445 ? -2.344 17.087 3.011 1.00 51.66 445 GLN A O 1
ATOM 3534 N N . LYS A 1 446 ? -3.851 18.256 4.201 1.00 51.19 446 LYS A N 1
ATOM 3535 C CA . LYS A 1 446 ? -3.048 19.490 4.230 1.00 51.19 446 LYS A CA 1
ATOM 3536 C C . LYS A 1 446 ? -1.713 19.318 4.965 1.00 51.19 446 LYS A C 1
ATOM 3538 O O . LYS A 1 446 ? -0.745 19.950 4.572 1.00 51.19 446 LYS A O 1
ATOM 3543 N N . LYS A 1 447 ? -1.645 18.449 5.982 1.00 47.31 447 LYS A N 1
ATOM 3544 C CA . LYS A 1 447 ? -0.405 18.130 6.719 1.00 47.31 447 LYS A CA 1
ATOM 3545 C C . LYS A 1 447 ? 0.504 17.101 6.032 1.00 47.31 447 LYS A C 1
ATOM 3547 O O . LYS A 1 447 ? 1.641 16.960 6.451 1.00 47.31 447 LYS A O 1
ATOM 3552 N N . GLN A 1 448 ? 0.005 16.333 5.059 1.00 39.28 448 GLN A N 1
ATOM 3553 C CA . GLN A 1 448 ? 0.803 15.341 4.318 1.00 39.28 448 GLN A CA 1
ATOM 3554 C C . GLN A 1 448 ? 1.388 15.889 3.007 1.00 39.28 448 GLN A C 1
ATOM 3556 O O . GLN A 1 448 ? 2.333 15.306 2.488 1.00 39.28 448 GLN A O 1
ATOM 3561 N N . ASN A 1 449 ? 0.820 16.976 2.475 1.00 35.50 449 ASN A N 1
ATOM 3562 C CA . ASN A 1 449 ? 1.248 17.617 1.225 1.00 35.50 449 ASN A CA 1
ATOM 3563 C C . ASN A 1 449 ? 2.070 18.904 1.437 1.00 35.50 449 ASN A C 1
ATOM 3565 O O . ASN A 1 449 ? 2.417 19.558 0.454 1.00 35.50 449 ASN A O 1
ATOM 3569 N N . GLY A 1 450 ? 2.319 19.294 2.687 1.00 30.48 450 GLY A N 1
ATOM 3570 C CA . GLY A 1 450 ? 3.263 20.346 3.070 1.00 30.48 450 GLY A CA 1
ATOM 3571 C C . GLY A 1 450 ? 4.407 19.718 3.838 1.00 30.48 450 GLY A C 1
ATOM 3572 O O . GLY A 1 450 ? 5.539 20.219 3.679 1.00 30.48 450 GLY A O 1
#